Protein 1MKI (pdb70)

CATH classification: 3.40.710.10 (+1 more: 1.10.1500.10)

B-factor: mean 31.28, std 12.99, range [13.21, 118.02]

Solvent-accessible surface area: 22444 Å² total

Foldseek 3Di:
DFDFCVVQVVLQVLLVVLLVVLVVFALCVQSFKKKDKAALRRTHIYTQQPDKDFFLLLLLLLLQLCVPPPVVLCVLEPLAADLDFLLDQVQCPVVPVRRHHRSSLLVVLLSLLRQDDPFLVVSLVSSQVLCVQQVDRDDFPVVQLVVCVVVVPSSLVSLVSCVVSVSGNHDSVRSSSNNSRSRGIDGLVSQQSNQNCLLVQQQRSVVRHRSGHSVSSPSSQVSCRPLHSCSVVCCVQQAFRKHAGLQFKMGWFHACLQAVPPNNNIIGMIMGRSGADPSSYRPSRSSSSVVVVRVRHSD/DFDFCVVQVVLQVLLVVLLVVLVVFAQCLLSFKKKDKAALVRTHIYTQQPDKDFFLLLLLLLLQLCVPPPVVLCVLAPLAADLDFLLDQVQCPVVPPRRHHRSSLLVVLLSLQRQDDQFLVGSLVSSQVLCVQQVDGDDFPVVQLVVCVVPVVSSLVSLVSCVVSVSGNHDSVRSSSNNSRSRGIDGLVSQQSNQNCLLVQQARSVVGGRSGHSVSSVSSQVSCRPLHNCSVVCCVQQAFRKHAGLQFKMGWAHACLFAVDDNNRIIGMIMGNSGADPSSYRDSRSSSSVVVVRVRHSD

Secondary structure (DSSP, 8-state):
------HHHHHHHHHHHHGGGGGG-B---TT--EEEEE-TT---EEESTT--B---HHHHHHHHH----HHHHHTT------SS-TT--HHHHHSTT---S---HHHHHHHHHHSSSSSHHHHHHHHHH--TTTSSPPPP-HHHHHHHHHH-HHHHHHHHHHHHTT--SS-HHHHHHHHHHHH--B-HHHHHHHHHHHHTTTEETTTTEE-S-HHHHHHHHH------TTHHHHHHHT-S-----TTSB--EE-TTTT-SSTTTT-EEEEEE-S-B-TTSSBTTT------TTTT----/------HHHHHHHHHHHHGGGGGGSB---TT--EEEEE-TT---EEESTT--B---HHHHHHHHH----HHHHHTT------SS-TT--HHHHHSTT---S---HHHHHHHHHHSSSSSHHHHHHHHHH--TTTSSPPPP-HHHHHHHHHH-HHHHHHHHHHHHTT--SS-HHHHHHHHHHHH--B-HHHHHHHHHHHHTTTEETTTTEE-S-HHHHHHHHH------TTHHHHHHHT-S-----TTSB--EE-TTTT-SSS-TT-EEEEEE-S-B-TTSSBTTT------TTTT----

Structure (mmCIF, N/CA/C/O backbone):
data_1MKI
#
_entry.id   1MKI
#
_cell.length_a   71.332
_cell.length_b   181.482
_cell.length_c   51.488
_cell.angle_alpha   90.00
_cell.angle_beta   90.00
_cell.angle_gamma   90.00
#
_symmetry.space_group_name_H-M   'P 21 21 2'
#
loop_
_entity.id
_entity.type
_entity.pdbx_description
1 polymer 'Probable Glutaminase ybgJ'
2 non-polymer 1,2-ETHANEDIOL
3 non-polymer 'FORMIC ACID'
4 water water
#
loop_
_atom_site.group_PDB
_atom_site.id
_atom_site.type_symbol
_atom_site.label_atom_id
_atom_site.label_alt_id
_atom_site.label_comp_id
_atom_site.label_asym_id
_atom_site.label_entity_id
_atom_site.label_seq_id
_atom_site.pdbx_PDB_ins_code
_atom_site.Cartn_x
_atom_site.Cartn_y
_atom_site.Cartn_z
_atom_site.occupancy
_atom_site.B_iso_or_equiv
_atom_site.auth_seq_id
_atom_site.auth_comp_id
_atom_site.auth_asym_id
_atom_site.auth_atom_id
_atom_site.pdbx_PDB_model_num
ATOM 1 N N . ALA A 1 3 ? 16.945 45.022 -9.634 1.00 65.48 0 ALA A N 1
ATOM 2 C CA . ALA A 1 3 ? 16.623 43.574 -9.760 1.00 65.84 0 ALA A CA 1
ATOM 3 C C . ALA A 1 3 ? 17.544 42.731 -8.882 1.00 65.67 0 ALA A C 1
ATOM 4 O O . ALA A 1 3 ? 17.096 42.125 -7.909 1.00 67.01 0 ALA A O 1
ATOM 14 N N . LYS A 1 5 ? 19.838 43.731 -6.832 1.00 64.34 2 LYS A N 1
ATOM 15 C CA . LYS A 1 5 ? 20.131 44.343 -5.537 1.00 61.28 2 LYS A CA 1
ATOM 16 C C . LYS A 1 5 ? 18.901 45.072 -4.996 1.00 61.92 2 LYS A C 1
ATOM 17 O O . LYS A 1 5 ? 18.274 45.864 -5.703 1.00 61.47 2 LYS A O 1
ATOM 23 N N . GLU A 1 6 ? 18.559 44.801 -3.740 1.00 62.10 3 GLU A N 1
ATOM 24 C CA . GLU A 1 6 ? 17.395 45.421 -3.117 1.00 63.43 3 GLU A CA 1
ATOM 25 C C . GLU A 1 6 ? 17.374 45.208 -1.605 1.00 63.33 3 GLU A C 1
ATOM 26 O O . GLU A 1 6 ? 18.177 44.445 -1.067 1.00 62.87 3 GLU A O 1
ATOM 32 N N . LEU A 1 7 ? 16.457 45.893 -0.926 1.00 62.81 4 LEU A N 1
ATOM 33 C CA . LEU A 1 7 ? 16.319 45.778 0.525 1.00 63.12 4 LEU A CA 1
ATOM 34 C C . LEU A 1 7 ? 15.211 44.783 0.858 1.00 65.31 4 LEU A C 1
ATOM 35 O O . LEU A 1 7 ? 14.518 44.298 -0.038 1.00 64.69 4 LEU A O 1
ATOM 40 N N . ILE A 1 8 ? 15.046 44.476 2.142 1.00 66.64 5 ILE A N 1
ATOM 41 C CA . ILE A 1 8 ? 14.002 43.549 2.566 1.00 67.71 5 ILE A CA 1
ATOM 42 C C . ILE A 1 8 ? 13.311 44.033 3.839 1.00 69.07 5 ILE A C 1
ATOM 43 O O . ILE A 1 8 ? 12.217 43.573 4.181 1.00 70.22 5 ILE A O 1
ATOM 48 N N . ASN A 1 16 ? 29.420 45.878 -8.018 1.00 48.56 13 ASN A N 1
ATOM 49 C CA . ASN A 1 16 ? 30.363 44.840 -8.411 1.00 46.84 13 ASN A CA 1
ATOM 50 C C . ASN A 1 16 ? 29.863 43.466 -7.978 1.00 40.78 13 ASN A C 1
ATOM 51 O O . ASN A 1 16 ? 29.661 42.581 -8.809 1.00 40.13 13 ASN A O 1
ATOM 56 N N . PRO A 1 17 ? 29.642 43.278 -6.662 1.00 37.22 14 PRO A N 1
ATOM 57 C CA . PRO A 1 17 ? 29.178 41.997 -6.118 1.00 33.49 14 PRO A CA 1
ATOM 58 C C . PRO A 1 17 ? 28.051 41.339 -6.895 1.00 30.62 14 PRO A C 1
ATOM 59 O O . PRO A 1 17 ? 28.123 40.156 -7.223 1.00 27.05 14 PRO A O 1
ATOM 63 N N . ALA A 1 18 ? 27.007 42.107 -7.181 1.00 28.27 15 ALA A N 1
ATOM 64 C CA . ALA A 1 18 ? 25.870 41.585 -7.925 1.00 28.61 15 ALA A CA 1
ATOM 65 C C . ALA A 1 18 ? 26.313 41.064 -9.290 1.00 28.67 15 ALA A C 1
ATOM 66 O O . ALA A 1 18 ? 25.965 39.953 -9.690 1.00 29.68 15 ALA A O 1
ATOM 68 N N . LEU A 1 19 ? 27.087 41.870 -10.003 1.00 28.94 16 LEU A N 1
ATOM 69 C CA . LEU A 1 19 ? 27.561 41.484 -11.330 1.00 29.69 16 LEU A CA 1
ATOM 70 C C . LEU A 1 19 ? 28.493 40.275 -11.254 1.00 27.42 16 LEU A C 1
ATOM 71 O O . LEU A 1 19 ? 28.389 39.354 -12.061 1.00 27.50 16 LEU A O 1
ATOM 76 N N . GLN A 1 20 ? 29.401 40.275 -10.282 1.00 26.44 17 GLN A N 1
ATOM 77 C CA . GLN A 1 20 ? 30.310 39.146 -10.114 1.00 27.25 17 GLN A CA 1
ATOM 78 C C . GLN A 1 20 ? 29.498 37.879 -9.857 1.00 25.65 17 GLN A C 1
ATOM 79 O O . GLN A 1 20 ? 29.744 36.839 -10.469 1.00 25.41 17 GLN A O 1
ATOM 85 N N . LEU A 1 21 ? 28.525 37.968 -8.953 1.00 27.03 18 LEU A N 1
ATOM 86 C CA . LEU A 1 21 ? 27.687 36.813 -8.640 1.00 24.92 18 LEU A CA 1
ATOM 87 C C . LEU A 1 21 ? 26.977 36.331 -9.901 1.00 25.29 18 LEU A C 1
ATOM 88 O O . LEU A 1 21 ? 26.854 35.129 -10.135 1.00 23.07 18 LEU A O 1
ATOM 93 N N . HIS A 1 22 ? 26.506 37.268 -10.714 1.00 25.70 19 HIS A N 1
ATOM 94 C CA . HIS A 1 22 ? 25.840 36.881 -11.944 1.00 26.28 19 HIS A CA 1
ATOM 95 C C . HIS A 1 22 ? 26.795 36.024 -12.760 1.00 24.48 19 HIS A C 1
ATOM 96 O O . HIS A 1 22 ? 26.460 34.906 -13.144 1.00 25.88 19 HIS A O 1
ATOM 103 N N . ASP A 1 23 ? 27.989 36.559 -13.014 1.00 22.94 20 ASP A N 1
ATOM 104 C CA . ASP A 1 23 ? 28.993 35.858 -13.805 1.00 23.88 20 ASP A CA 1
ATOM 105 C C . ASP A 1 23 ? 29.440 34.525 -13.209 1.00 25.20 20 ASP A C 1
ATOM 106 O O . ASP A 1 23 ? 29.677 33.561 -13.943 1.00 20.73 20 ASP A O 1
ATOM 111 N N . TRP A 1 24 ? 29.566 34.466 -11.884 1.00 20.65 21 TRP A N 1
ATOM 112 C CA . TRP A 1 24 ? 30.006 33.230 -11.247 1.00 22.19 21 TRP A CA 1
ATOM 113 C C . TRP A 1 24 ? 28.956 32.127 -11.329 1.00 21.61 21 TRP A C 1
ATOM 114 O O . TRP A 1 24 ? 29.284 30.967 -11.558 1.00 21.93 21 TRP A O 1
ATOM 125 N N . VAL A 1 25 ? 27.691 32.482 -11.143 1.00 25.01 22 VAL A N 1
ATOM 126 C CA . VAL A 1 25 ? 26.626 31.496 -11.239 1.00 26.30 22 VAL A CA 1
ATOM 127 C C . VAL A 1 25 ? 26.658 30.906 -12.653 1.00 28.18 22 VAL A C 1
ATOM 128 O O . VAL A 1 25 ? 26.609 29.688 -12.842 1.00 26.00 22 VAL A O 1
ATOM 132 N N . GLU A 1 26 ? 26.756 31.776 -13.651 1.00 29.81 23 GLU A N 1
ATOM 133 C CA . GLU A 1 26 ? 26.805 31.307 -15.029 1.00 34.48 23 GLU A CA 1
ATOM 134 C C . GLU A 1 26 ? 28.014 30.401 -15.270 1.00 32.73 23 GLU A C 1
ATOM 135 O O . GLU A 1 26 ? 27.911 29.391 -15.969 1.00 32.00 23 GLU A O 1
ATOM 141 N N . TYR A 1 27 ? 29.155 30.742 -14.678 1.00 30.39 24 TYR A N 1
ATOM 142 C CA . TYR A 1 27 ? 30.356 29.937 -14.863 1.00 28.44 24 TYR A CA 1
ATOM 143 C C . TYR A 1 27 ? 30.280 28.562 -14.197 1.00 29.81 24 TYR A C 1
ATOM 144 O O . TYR A 1 27 ? 30.662 27.552 -14.790 1.00 29.21 24 TYR A O 1
ATOM 153 N N . TYR A 1 28 ? 29.784 28.515 -12.966 1.00 29.21 25 TYR A N 1
ATOM 154 C CA . TYR A 1 28 ? 29.726 27.246 -12.247 1.00 28.16 25 TYR A CA 1
ATOM 155 C C . TYR A 1 28 ? 28.565 26.311 -12.546 1.00 28.84 25 TYR A C 1
ATOM 156 O O . TYR A 1 28 ? 28.699 25.096 -12.401 1.00 30.24 25 TYR A O 1
ATOM 165 N N . ARG A 1 29 ? 27.438 26.866 -12.973 1.00 31.66 26 ARG A N 1
ATOM 166 C CA . ARG A 1 29 ? 26.251 26.068 -13.279 1.00 33.76 26 ARG A CA 1
ATOM 167 C C . ARG A 1 29 ? 26.549 24.744 -14.007 1.00 34.76 26 ARG A C 1
ATOM 168 O O . ARG A 1 29 ? 26.101 23.677 -13.578 1.00 33.99 26 ARG A O 1
ATOM 176 N N . PRO A 1 30 ? 27.315 24.795 -15.111 1.00 35.64 27 PRO A N 1
ATOM 177 C CA . PRO A 1 30 ? 27.658 23.595 -15.887 1.00 36.08 27 PRO A CA 1
ATOM 178 C C . PRO A 1 30 ? 28.267 22.431 -15.104 1.00 35.62 27 PRO A C 1
ATOM 179 O O . PRO A 1 30 ? 28.043 21.270 -15.445 1.00 36.56 27 PRO A O 1
ATOM 183 N N . PHE A 1 31 ? 29.040 22.732 -14.063 1.00 35.00 28 PHE A N 1
ATOM 184 C CA . PHE A 1 31 ? 29.675 21.675 -13.282 1.00 33.22 28 PHE A CA 1
ATOM 185 C C . PHE A 1 31 ? 28.702 20.700 -12.633 1.00 31.96 28 PHE A C 1
ATOM 186 O O . PHE A 1 31 ? 29.119 19.665 -12.110 1.00 32.31 28 PHE A O 1
ATOM 194 N N . ALA A 1 32 ? 27.413 21.022 -12.671 1.00 31.34 29 ALA A N 1
ATOM 195 C CA . ALA A 1 32 ? 26.394 20.157 -12.084 1.00 33.22 29 ALA A CA 1
ATOM 196 C C . ALA A 1 32 ? 26.447 18.741 -12.667 1.00 35.91 29 ALA A C 1
ATOM 197 O O . ALA A 1 32 ? 26.078 17.772 -11.996 1.00 33.07 29 ALA A O 1
ATOM 199 N N . ALA A 1 33 ? 26.906 18.618 -13.911 1.00 37.06 30 ALA A N 1
ATOM 200 C CA . ALA A 1 33 ? 27.002 17.309 -14.554 1.00 40.43 30 ALA A CA 1
ATOM 201 C C . ALA A 1 33 ? 27.871 16.343 -13.751 1.00 43.35 30 ALA A C 1
ATOM 202 O O . ALA A 1 33 ? 27.756 15.126 -13.894 1.00 44.59 30 ALA A O 1
ATOM 204 N N . ASN A 1 34 ? 28.741 16.888 -12.906 1.00 46.08 31 ASN A N 1
ATOM 205 C CA . ASN A 1 34 ? 29.637 16.068 -12.097 1.00 50.30 31 ASN A CA 1
ATOM 206 C C . ASN A 1 34 ? 28.993 15.576 -10.803 1.00 51.12 31 ASN A C 1
ATOM 207 O O . ASN A 1 34 ? 29.572 14.755 -10.088 1.00 48.97 31 ASN A O 1
ATOM 212 N N . GLY A 1 35 ? 27.796 16.074 -10.507 1.00 50.95 32 GLY A N 1
ATOM 213 C CA . GLY A 1 35 ? 27.114 15.668 -9.292 1.00 52.58 32 GLY A CA 1
ATOM 214 C C . GLY A 1 35 ? 25.773 15.010 -9.540 1.00 53.53 32 GLY A C 1
ATOM 215 O O . GLY A 1 35 ? 25.384 14.783 -10.690 1.00 53.70 32 GLY A O 1
ATOM 216 N N . GLN A 1 36 ? 25.062 14.708 -8.456 1.00 54.34 33 GLN A N 1
ATOM 217 C CA . GLN A 1 36 ? 23.751 14.067 -8.536 1.00 58.01 33 GLN A CA 1
ATOM 218 C C . GLN A 1 36 ? 22.794 14.668 -7.512 1.00 58.49 33 GLN A C 1
ATOM 219 O O . GLN A 1 36 ? 23.219 15.314 -6.562 1.00 58.37 33 GLN A O 1
ATOM 225 N N . SER A 1 37 ? 21.499 14.433 -7.704 1.00 59.50 34 SER A N 1
ATOM 226 C CA . SER A 1 37 ? 20.487 14.933 -6.781 1.00 61.22 34 SER A CA 1
ATOM 227 C C . SER A 1 37 ? 20.128 13.847 -5.765 1.00 63.01 34 SER A C 1
ATOM 228 O O . SER A 1 37 ? 19.505 14.125 -4.737 1.00 61.65 34 SER A O 1
ATOM 231 N N . ALA A 1 38 ? 20.533 12.614 -6.061 1.00 64.07 35 ALA A N 1
ATOM 232 C CA . ALA A 1 38 ? 20.267 11.469 -5.190 1.00 65.65 35 ALA A CA 1
ATOM 233 C C . ALA A 1 38 ? 18.777 11.315 -4.900 1.00 65.39 35 ALA A C 1
ATOM 234 O O . ALA A 1 38 ? 18.149 10.345 -5.327 1.00 65.43 35 ALA A O 1
ATOM 236 N N . ASN A 1 48 ? 15.719 19.117 -11.436 1.00 58.40 45 ASN A N 1
ATOM 237 C CA . ASN A 1 48 ? 16.653 19.761 -12.355 1.00 58.70 45 ASN A CA 1
ATOM 238 C C . ASN A 1 48 ? 17.983 20.048 -11.660 1.00 56.34 45 ASN A C 1
ATOM 239 O O . ASN A 1 48 ? 18.091 20.980 -10.862 1.00 55.56 45 ASN A O 1
ATOM 244 N N . ASP A 1 49 ? 18.991 19.241 -11.988 1.00 54.36 46 ASP A N 1
ATOM 245 C CA . ASP A 1 49 ? 20.326 19.351 -11.400 1.00 53.19 46 ASP A CA 1
ATOM 246 C C . ASP A 1 49 ? 21.112 20.612 -11.746 1.00 48.66 46 ASP A C 1
ATOM 247 O O . ASP A 1 49 ? 22.005 21.002 -11.001 1.00 49.68 46 ASP A O 1
ATOM 252 N N . SER A 1 50 ? 20.791 21.246 -12.867 1.00 43.48 47 SER A N 1
ATOM 253 C CA . SER A 1 50 ? 21.521 22.432 -13.300 1.00 39.78 47 SER A CA 1
ATOM 254 C C . SER A 1 50 ? 21.190 23.743 -12.590 1.00 36.31 47 SER A C 1
ATOM 255 O O . SER A 1 50 ? 21.871 24.744 -12.795 1.00 37.57 47 SER A O 1
ATOM 258 N N . GLN A 1 51 ? 20.156 23.760 -11.762 1.00 33.01 48 GLN A N 1
ATOM 259 C CA . GLN A 1 51 ? 19.809 24.996 -11.069 1.00 31.23 48 GLN A CA 1
ATOM 260 C C . GLN A 1 51 ? 20.952 25.448 -10.159 1.00 29.55 48 GLN A C 1
ATOM 261 O O . GLN A 1 51 ? 21.653 24.623 -9.579 1.00 27.18 48 GLN A O 1
ATOM 267 N N . LEU A 1 52 ? 21.144 26.760 -10.065 1.00 27.78 49 LEU A N 1
ATOM 268 C CA . LEU A 1 52 ? 22.177 27.343 -9.216 1.00 28.64 49 LEU A CA 1
ATOM 269 C C . LEU A 1 52 ? 21.689 28.739 -8.842 1.00 28.08 49 LEU A C 1
ATOM 270 O O . LEU A 1 52 ? 21.445 29.576 -9.715 1.00 26.82 49 LEU A O 1
ATOM 275 N N . GLY A 1 53 ? 21.534 28.986 -7.548 1.00 24.92 50 GLY A N 1
ATOM 276 C CA . GLY A 1 53 ? 21.067 30.287 -7.118 1.00 24.52 50 GLY A CA 1
ATOM 277 C C . GLY A 1 53 ? 21.775 30.742 -5.862 1.00 24.86 50 GLY A C 1
ATOM 278 O O . GLY A 1 53 ? 22.299 29.918 -5.096 1.00 22.75 50 GLY A O 1
ATOM 279 N N . ILE A 1 54 ? 21.794 32.051 -5.644 1.00 23.36 51 ILE A N 1
ATOM 280 C CA . ILE A 1 54 ? 22.451 32.591 -4.462 1.00 24.30 51 ILE A CA 1
ATOM 281 C C . ILE A 1 54 ? 21.863 33.914 -4.023 1.00 25.00 51 ILE A C 1
ATOM 282 O O . ILE A 1 54 ? 21.393 34.704 -4.842 1.00 23.81 51 ILE A O 1
ATOM 287 N N . CYS A 1 55 ? 21.897 34.142 -2.715 1.00 24.06 52 CYS A N 1
ATOM 288 C CA . CYS A 1 55 ? 21.415 35.385 -2.136 1.00 25.39 52 CYS A CA 1
ATOM 289 C C . CYS A 1 55 ? 22.362 35.753 -1.004 1.00 26.21 52 CYS A C 1
ATOM 290 O O . CYS A 1 55 ? 22.716 34.902 -0.183 1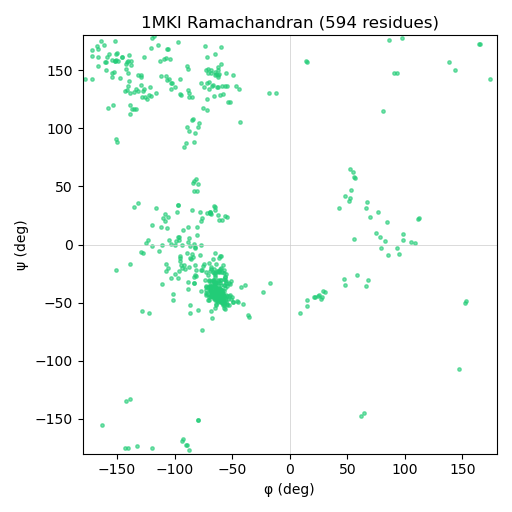.00 25.05 52 CYS A O 1
ATOM 293 N N . VAL A 1 56 ? 22.785 37.012 -0.977 1.00 25.88 53 VAL A N 1
ATOM 294 C CA . VAL A 1 56 ? 23.675 37.507 0.063 1.00 27.62 53 VAL A CA 1
ATOM 295 C C . VAL A 1 56 ? 22.964 38.685 0.728 1.00 29.05 53 VAL A C 1
ATOM 296 O O . VAL A 1 56 ? 22.507 39.605 0.050 1.00 29.37 53 VAL A O 1
ATOM 300 N N . LEU A 1 57 ? 22.874 38.652 2.055 1.00 29.39 54 LEU A N 1
ATOM 301 C CA . LEU A 1 57 ? 22.189 39.703 2.802 1.00 28.59 54 LEU A CA 1
ATOM 302 C C . LEU A 1 57 ? 23.079 40.397 3.828 1.00 27.93 54 LEU A C 1
ATOM 303 O O . LEU A 1 57 ? 23.823 39.745 4.558 1.00 28.68 54 LEU A O 1
ATOM 308 N N . GLU A 1 58 ? 22.991 41.724 3.874 1.00 27.83 55 GLU A N 1
ATOM 309 C CA . GLU A 1 58 ? 23.777 42.534 4.803 1.00 30.13 55 GLU A CA 1
ATOM 310 C C . GLU A 1 58 ? 22.903 43.100 5.923 1.00 29.53 55 GLU A C 1
ATOM 311 O O . GLU A 1 58 ? 21.686 43.182 5.787 1.00 28.63 55 GLU A O 1
ATOM 317 N N . PRO A 1 59 ? 23.523 43.518 7.038 1.00 30.97 56 PRO A N 1
ATOM 318 C CA . PRO A 1 59 ? 22.822 44.077 8.199 1.00 33.40 56 PRO A CA 1
ATOM 319 C C . PRO A 1 59 ? 21.843 45.213 7.904 1.00 35.89 56 PRO A C 1
ATOM 320 O O . PRO A 1 59 ? 20.839 45.360 8.604 1.00 37.18 56 PRO A O 1
ATOM 324 N N . ASP A 1 60 ? 22.127 46.011 6.877 1.00 37.86 57 ASP A N 1
ATOM 325 C CA . ASP A 1 60 ? 21.261 47.136 6.528 1.00 40.56 57 ASP A CA 1
ATOM 326 C C . ASP A 1 60 ? 20.139 46.761 5.562 1.00 42.44 57 ASP A C 1
ATOM 327 O O . ASP A 1 60 ? 19.516 47.634 4.953 1.00 42.43 57 ASP A O 1
ATOM 332 N N . GLY A 1 61 ? 19.891 45.464 5.412 1.00 41.74 58 GLY A N 1
ATOM 333 C CA . GLY A 1 61 ? 18.832 45.025 4.524 1.00 42.12 58 GLY A CA 1
ATOM 334 C C . GLY A 1 61 ? 19.249 44.903 3.072 1.00 43.30 58 GLY A C 1
ATOM 335 O O . GLY A 1 61 ? 18.492 44.387 2.246 1.00 42.25 58 GLY A O 1
ATOM 336 N N . THR A 1 62 ? 20.446 45.386 2.752 1.00 44.78 59 THR A N 1
ATOM 337 C CA . THR A 1 62 ? 20.951 45.304 1.385 1.00 45.24 59 THR A CA 1
ATOM 338 C C . THR A 1 62 ? 21.024 43.831 0.993 1.00 44.54 59 THR A C 1
ATOM 339 O O . THR A 1 62 ? 21.594 43.012 1.719 1.00 44.18 59 THR A O 1
ATOM 351 N N . ILE A 1 64 ? 21.663 41.065 -2.444 1.00 35.12 61 ILE A N 1
ATOM 352 C CA . ILE A 1 64 ? 22.076 40.829 -3.822 1.00 33.37 61 ILE A CA 1
ATOM 353 C C . ILE A 1 64 ? 21.853 39.352 -4.117 1.00 32.22 61 ILE A C 1
ATOM 354 O O . ILE A 1 64 ? 22.058 38.497 -3.251 1.00 29.35 61 ILE A O 1
ATOM 359 N N . HIS A 1 65 ? 21.420 39.048 -5.334 1.00 30.43 62 HIS A N 1
ATOM 360 C CA . HIS A 1 65 ? 21.158 37.668 -5.702 1.00 30.03 62 HIS A CA 1
ATOM 361 C C . HIS A 1 65 ? 21.376 37.410 -7.181 1.00 28.79 62 HIS A C 1
ATOM 362 O O . HIS A 1 65 ? 21.448 38.339 -7.981 1.00 28.42 62 HIS A O 1
ATOM 369 N N . ALA A 1 66 ? 21.467 36.130 -7.529 1.00 26.78 63 ALA A N 1
ATOM 370 C CA . ALA A 1 66 ? 21.696 35.708 -8.899 1.00 25.62 63 ALA A CA 1
ATOM 371 C C . ALA A 1 66 ? 21.144 34.299 -9.089 1.00 27.33 63 ALA A C 1
ATOM 372 O O . ALA A 1 66 ? 20.952 33.552 -8.121 1.00 24.82 63 ALA A O 1
ATOM 374 N N . GLY A 1 67 ? 20.883 33.942 -10.340 1.00 25.17 64 GLY A N 1
ATOM 375 C CA . GLY A 1 67 ? 20.379 32.616 -10.633 1.00 26.48 64 GLY A CA 1
ATOM 376 C C . GLY A 1 67 ? 19.038 32.262 -10.026 1.00 27.56 64 GLY A C 1
ATOM 377 O O . GLY A 1 67 ? 18.169 33.110 -9.845 1.00 30.62 64 GLY A O 1
ATOM 378 N N . ASP A 1 68 ? 18.881 30.985 -9.702 1.00 28.44 65 ASP A N 1
ATOM 379 C CA . ASP A 1 68 ? 17.647 30.460 -9.139 1.00 28.53 65 ASP A CA 1
ATOM 380 C C . ASP A 1 68 ? 17.560 30.715 -7.642 1.00 29.10 65 ASP A C 1
ATOM 381 O O . ASP A 1 68 ? 17.386 29.790 -6.845 1.00 29.82 65 ASP A O 1
ATOM 386 N N . TRP A 1 69 ? 17.663 31.990 -7.280 1.00 28.37 66 TRP A N 1
ATOM 387 C CA . TRP A 1 69 ? 17.640 32.431 -5.892 1.00 29.40 66 TRP A CA 1
ATOM 388 C C . TRP A 1 69 ? 16.249 32.455 -5.271 1.00 31.00 66 TRP A C 1
ATOM 389 O O . TRP A 1 69 ? 16.107 32.418 -4.048 1.00 30.17 66 TRP A O 1
ATOM 400 N N . ASN A 1 70 ? 15.223 32.520 -6.112 1.00 31.11 67 ASN A N 1
ATOM 401 C CA . ASN A 1 70 ? 13.860 32.587 -5.613 1.00 34.26 67 ASN A CA 1
ATOM 402 C C . ASN A 1 70 ? 13.074 31.292 -5.783 1.00 32.97 67 ASN A C 1
ATOM 403 O O . ASN A 1 70 ? 11.850 31.279 -5.651 1.00 34.51 67 ASN A O 1
ATOM 408 N N . VAL A 1 71 ? 13.775 30.206 -6.082 1.00 30.85 68 VAL A N 1
ATOM 409 C CA . VAL A 1 71 ? 13.124 28.914 -6.238 1.00 30.57 68 VAL A CA 1
ATOM 410 C C . VAL A 1 71 ? 13.041 28.234 -4.869 1.00 30.91 68 VAL A C 1
ATOM 411 O O . VAL A 1 71 ? 14.033 28.137 -4.143 1.00 29.76 68 VAL A O 1
ATOM 415 N N . SER A 1 72 ? 11.854 27.758 -4.521 1.00 30.13 69 SER A N 1
ATOM 416 C CA . SER A 1 72 ? 11.653 27.105 -3.239 1.00 31.03 69 SER A CA 1
ATOM 417 C C . SER A 1 72 ? 12.205 25.676 -3.223 1.00 29.56 69 SER A C 1
ATOM 418 O O . SER A 1 72 ? 12.075 24.933 -4.200 1.00 28.54 69 SER A O 1
ATOM 421 N N . PHE A 1 73 ? 12.847 25.310 -2.118 1.00 26.19 70 PHE A N 1
ATOM 422 C CA . PHE A 1 73 ? 13.399 23.965 -1.950 1.00 25.86 70 PHE A CA 1
ATOM 423 C C . PHE A 1 73 ? 13.275 23.570 -0.482 1.00 24.82 70 PHE A C 1
ATOM 424 O O . PHE A 1 73 ? 13.085 24.432 0.377 1.00 25.86 70 PHE A O 1
ATOM 432 N N . THR A 1 74 ? 13.368 22.275 -0.187 1.00 23.56 71 THR A N 1
ATOM 433 C CA . THR A 1 74 ? 13.271 21.834 1.200 1.00 21.38 71 THR A CA 1
ATOM 434 C C . THR A 1 74 ? 14.614 22.054 1.893 1.00 21.56 71 THR A C 1
ATOM 435 O O . THR A 1 74 ? 15.670 21.814 1.315 1.00 18.49 71 THR A O 1
ATOM 447 N N . GLN A 1 76 ? 15.984 20.433 4.343 1.00 21.50 73 GLN A N 1
ATOM 448 C CA . GLN A 1 76 ? 16.651 19.189 4.678 1.00 20.12 73 GLN A CA 1
ATOM 449 C C . GLN A 1 76 ? 17.568 19.449 5.879 1.00 19.81 73 GLN A C 1
ATOM 450 O O . GLN A 1 76 ? 17.130 20.072 6.847 1.00 21.00 73 GLN A O 1
ATOM 466 N N . ILE A 1 78 ? 19.739 21.602 6.662 1.00 19.78 75 ILE A N 1
ATOM 467 C CA . ILE A 1 78 ? 19.925 22.962 7.143 1.00 19.39 75 ILE A CA 1
ATOM 468 C C . ILE A 1 78 ? 18.995 23.162 8.343 1.00 20.16 75 ILE A C 1
ATOM 469 O O . ILE A 1 78 ? 19.303 23.922 9.263 1.00 20.01 75 ILE A O 1
ATOM 474 N N . SER A 1 79 ? 17.868 22.453 8.340 1.00 19.74 76 SER A N 1
ATOM 475 C CA . SER A 1 79 ? 16.904 22.553 9.429 1.00 20.54 76 SER A CA 1
ATOM 476 C C . SER A 1 79 ? 17.528 22.120 10.757 1.00 19.75 76 SER A C 1
ATOM 477 O O . SER A 1 79 ? 17.057 22.509 11.826 1.00 21.37 76 SER A O 1
ATOM 480 N N . LYS A 1 80 ? 18.589 21.322 10.686 1.00 20.00 77 LYS A N 1
ATOM 481 C CA . LYS A 1 80 ? 19.262 20.835 11.891 1.00 19.55 77 LYS A CA 1
ATOM 482 C C . LYS A 1 80 ? 19.853 21.955 12.732 1.00 18.98 77 LYS A C 1
ATOM 483 O O . LYS A 1 80 ? 19.953 21.834 13.955 1.00 20.08 77 LYS A O 1
ATOM 489 N N . VAL A 1 81 ? 20.256 23.037 12.077 1.00 18.93 78 VAL A N 1
ATOM 490 C CA . VAL A 1 81 ? 20.821 24.177 12.781 1.00 19.08 78 VAL A CA 1
ATOM 491 C C . VAL A 1 81 ? 19.712 24.848 13.593 1.00 20.01 78 VAL A C 1
ATOM 492 O O . VAL A 1 81 ? 19.920 25.256 14.736 1.00 19.85 78 VAL A O 1
ATOM 496 N N . ILE A 1 82 ? 18.528 24.941 13.001 1.00 20.85 79 ILE A N 1
ATOM 497 C CA . ILE A 1 82 ? 17.397 25.560 13.672 1.00 21.93 79 ILE A CA 1
ATOM 498 C C . ILE A 1 82 ? 16.890 24.705 14.829 1.00 21.27 79 ILE A C 1
ATOM 499 O O . ILE A 1 82 ? 16.628 25.221 15.917 1.00 21.28 79 ILE A O 1
ATOM 504 N N . SER A 1 83 ? 16.753 23.401 14.607 1.00 20.46 80 SER A N 1
ATOM 505 C CA . SER A 1 83 ? 16.272 22.523 15.670 1.00 20.85 80 SER A CA 1
ATOM 506 C C . SER A 1 83 ? 17.273 22.498 16.826 1.00 21.18 80 SER A C 1
ATOM 507 O O . SER A 1 83 ? 16.877 22.491 17.992 1.00 21.36 80 SER A O 1
ATOM 510 N N . PHE A 1 84 ? 18.568 22.486 16.508 1.00 21.14 81 PHE A N 1
ATOM 511 C CA . PHE A 1 84 ? 19.597 22.488 17.544 1.00 18.81 81 PHE A CA 1
ATOM 512 C C . PHE A 1 84 ? 19.476 23.763 18.387 1.00 20.69 81 PHE A C 1
ATOM 513 O O . PHE A 1 84 ? 19.596 23.727 19.622 1.00 21.61 81 PHE A O 1
ATOM 521 N N . ILE A 1 85 ? 19.253 24.887 17.712 1.00 19.07 82 ILE A N 1
ATOM 522 C CA . ILE A 1 85 ? 19.095 26.171 18.385 1.00 22.30 82 ILE A CA 1
ATOM 523 C C . ILE A 1 85 ? 17.824 26.154 19.247 1.00 21.93 82 ILE A C 1
ATOM 524 O O . ILE A 1 85 ? 17.842 26.576 20.403 1.00 22.51 82 ILE A O 1
ATOM 529 N N . ALA A 1 86 ? 16.729 25.649 18.688 1.00 22.88 83 ALA A N 1
ATOM 530 C CA . ALA A 1 86 ? 15.466 25.573 19.422 1.00 22.04 83 ALA A CA 1
ATOM 531 C C . ALA A 1 86 ? 15.628 24.711 20.677 1.00 23.23 83 ALA A C 1
ATOM 532 O O . ALA A 1 86 ? 15.192 25.097 21.762 1.00 20.90 83 ALA A O 1
ATOM 534 N N . ALA A 1 87 ? 16.267 23.552 20.527 1.00 20.66 84 ALA A N 1
ATOM 535 C CA . ALA A 1 87 ? 16.480 22.658 21.660 1.00 21.79 84 ALA A CA 1
ATOM 536 C C . ALA A 1 87 ? 17.285 23.353 22.749 1.00 22.79 84 ALA A C 1
ATOM 537 O O . ALA A 1 87 ? 16.954 23.255 23.931 1.00 23.73 84 ALA A O 1
ATOM 539 N N . CYS A 1 88 ? 18.344 24.051 22.346 1.00 23.11 85 CYS A N 1
ATOM 540 C CA . CYS A 1 88 ? 19.193 24.768 23.290 1.00 25.05 85 CYS A CA 1
ATOM 541 C C . CYS A 1 88 ? 18.426 25.862 24.019 1.00 26.68 85 CYS A C 1
ATOM 542 O O . CYS A 1 88 ? 18.591 26.044 25.229 1.00 24.94 85 CYS A O 1
ATOM 553 N N . SER A 1 90 ? 15.184 25.985 24.570 1.00 32.34 87 SER A N 1
ATOM 554 C CA . SER A 1 90 ? 14.177 25.386 25.426 1.00 33.08 87 SER A CA 1
ATOM 555 C C . SER A 1 90 ? 14.730 24.642 26.634 1.00 33.32 87 SER A C 1
ATOM 556 O O . SER A 1 90 ? 14.266 24.833 27.757 1.00 32.17 87 SER A O 1
ATOM 559 N N . ARG A 1 91 ? 15.728 23.803 26.391 1.00 31.49 88 ARG A N 1
ATOM 560 C CA . ARG A 1 91 ? 16.332 22.973 27.421 1.00 30.72 88 ARG A CA 1
ATOM 561 C C . ARG A 1 91 ? 17.586 23.538 28.059 1.00 31.82 88 ARG A C 1
ATOM 562 O O . ARG A 1 91 ? 17.950 23.152 29.174 1.00 32.23 88 ARG A O 1
ATOM 570 N N . GLY A 1 92 ? 18.253 24.437 27.348 1.00 30.37 89 GLY A N 1
ATOM 571 C CA . GLY A 1 92 ? 19.492 24.992 27.849 1.00 30.18 89 GLY A CA 1
ATOM 572 C C . GLY A 1 92 ? 20.624 24.147 27.288 1.00 29.72 89 GLY A C 1
ATOM 573 O O . GLY A 1 92 ? 20.468 22.944 27.083 1.00 29.92 89 GLY A O 1
ATOM 574 N N . ILE A 1 93 ? 21.765 24.773 27.040 1.00 29.52 90 ILE A N 1
ATOM 575 C CA . ILE A 1 93 ? 22.922 24.082 26.483 1.00 28.07 90 ILE A CA 1
ATOM 576 C C . ILE A 1 93 ? 23.398 22.858 27.268 1.00 28.33 90 ILE A C 1
ATOM 577 O O . ILE A 1 93 ? 23.712 21.823 26.683 1.00 25.91 90 ILE A O 1
ATOM 582 N N . PRO A 1 94 ? 23.454 22.950 28.610 1.00 28.88 91 PRO A N 1
ATOM 583 C CA . PRO A 1 94 ? 23.909 21.795 29.394 1.00 27.23 91 PRO A CA 1
ATOM 584 C C . PRO A 1 94 ? 23.078 20.532 29.177 1.00 25.78 91 PRO A C 1
ATOM 585 O O . PRO A 1 94 ? 23.612 19.431 29.049 1.00 27.03 91 PRO A O 1
ATOM 589 N N . TYR A 1 95 ? 21.763 20.695 29.144 1.00 28.14 92 TYR A N 1
ATOM 590 C CA . TYR A 1 95 ? 20.866 19.566 28.949 1.00 27.47 92 TYR A CA 1
ATOM 591 C C . TYR A 1 95 ? 21.112 18.935 27.574 1.00 26.41 92 TYR A C 1
ATOM 592 O O . TYR A 1 95 ? 21.196 17.710 27.439 1.00 23.49 92 TYR A O 1
ATOM 601 N N . VAL A 1 96 ? 21.229 19.775 26.552 1.00 25.24 93 VAL A N 1
ATOM 602 C CA . VAL A 1 96 ? 21.474 19.269 25.209 1.00 22.53 93 VAL A CA 1
ATOM 603 C C . VAL A 1 96 ? 22.803 18.522 25.156 1.00 23.62 93 VAL A C 1
ATOM 604 O O . VAL A 1 96 ? 22.871 17.407 24.643 1.00 23.27 93 VAL A O 1
ATOM 608 N N . LEU A 1 97 ? 23.851 19.117 25.721 1.00 26.59 94 LEU A N 1
ATOM 609 C CA . LEU A 1 97 ? 25.174 18.491 25.718 1.00 28.33 94 LEU A CA 1
ATOM 610 C C . LEU A 1 97 ? 25.226 17.109 26.360 1.00 29.15 94 LEU A C 1
ATOM 611 O O . LEU A 1 97 ? 26.106 16.311 26.039 1.00 27.84 94 LEU A O 1
ATOM 616 N N . ASP A 1 98 ? 24.293 16.821 27.264 1.00 30.85 95 ASP A N 1
ATOM 617 C CA . ASP A 1 98 ? 24.257 15.510 27.909 1.00 32.50 95 ASP A CA 1
ATOM 618 C C . ASP A 1 98 ? 23.722 14.438 26.973 1.00 30.88 95 ASP A C 1
ATOM 619 O O . ASP A 1 98 ? 23.895 13.249 27.231 1.00 31.04 95 ASP A O 1
ATOM 624 N N . ARG A 1 99 ? 23.070 14.861 25.890 1.00 29.55 96 ARG A N 1
ATOM 625 C CA . ARG A 1 99 ? 22.494 13.926 24.927 1.00 28.28 96 ARG A CA 1
ATOM 626 C C . ARG A 1 99 ? 23.252 13.850 23.612 1.00 26.14 96 ARG A C 1
ATOM 627 O O . ARG A 1 99 ? 23.140 12.863 22.891 1.00 24.70 96 ARG A O 1
ATOM 635 N N . VAL A 1 100 ? 23.998 14.901 23.288 1.00 23.80 97 VAL A N 1
ATOM 636 C CA . VAL A 1 100 ? 24.775 14.924 22.050 1.00 23.03 97 VAL A CA 1
ATOM 637 C C . VAL A 1 100 ? 26.055 15.726 22.285 1.00 22.77 97 VAL A C 1
ATOM 638 O O . VAL A 1 100 ? 26.054 16.708 23.029 1.00 21.83 97 VAL A O 1
ATOM 642 N N . ASP A 1 101 ? 27.154 15.293 21.674 1.00 21.64 98 ASP A N 1
ATOM 643 C CA . ASP A 1 101 ? 28.423 15.991 21.837 1.00 22.37 98 ASP A CA 1
ATOM 644 C C . ASP A 1 101 ? 28.553 16.996 20.684 1.00 22.24 98 ASP A C 1
ATOM 645 O O . ASP A 1 101 ? 27.582 17.244 19.967 1.00 20.82 98 ASP A O 1
ATOM 650 N N . VAL A 1 102 ? 29.732 17.584 20.515 1.00 19.71 99 VAL A N 1
ATOM 651 C CA . VAL A 1 102 ? 29.936 18.573 19.454 1.00 19.31 99 VAL A CA 1
ATOM 652 C C . VAL A 1 102 ? 31.208 18.262 18.676 1.00 18.44 99 VAL A C 1
ATOM 653 O O . VAL A 1 102 ? 31.914 19.169 18.247 1.00 18.84 99 VAL A O 1
ATOM 657 N N . GLU A 1 103 ? 31.486 16.973 18.492 1.00 17.70 100 GLU A N 1
ATOM 658 C CA . GLU A 1 103 ? 32.700 16.526 17.811 1.00 17.57 100 GLU A CA 1
ATOM 659 C C . GLU A 1 103 ? 32.498 15.975 16.398 1.00 14.88 100 GLU A C 1
ATOM 660 O O . GLU A 1 103 ? 31.516 15.291 16.127 1.00 13.97 100 GLU A O 1
ATOM 666 N N . PRO A 1 104 ? 33.434 16.274 15.482 1.00 19.14 101 PRO A N 1
ATOM 667 C CA . PRO A 1 104 ? 33.339 15.773 14.105 1.00 19.64 101 PRO A CA 1
ATOM 668 C C . PRO A 1 104 ? 33.555 14.258 14.188 1.00 21.74 101 PRO A C 1
ATOM 669 O O . PRO A 1 104 ? 34.316 13.793 15.043 1.00 20.68 101 PRO A O 1
ATOM 673 N N . THR A 1 105 ? 32.907 13.497 13.308 1.00 21.38 102 THR A N 1
ATOM 674 C CA . THR A 1 105 ? 33.033 12.038 13.320 1.00 21.05 102 THR A CA 1
ATOM 675 C C . THR A 1 105 ? 34.047 11.489 12.322 1.00 21.51 102 THR A C 1
ATOM 676 O O . THR A 1 105 ? 34.621 10.424 12.538 1.00 19.30 102 THR A O 1
ATOM 680 N N . GLY A 1 106 ? 34.242 12.212 11.221 1.00 21.99 103 GLY A N 1
ATOM 681 C CA . GLY A 1 106 ? 35.144 11.754 10.184 1.00 20.86 103 GLY A CA 1
ATOM 682 C C . GLY A 1 106 ? 34.384 10.773 9.309 1.00 21.42 103 GLY A C 1
ATOM 683 O O . GLY A 1 106 ? 34.936 10.192 8.370 1.00 20.51 103 GLY A O 1
ATOM 684 N N . ASP A 1 107 ? 33.100 10.600 9.620 1.00 19.91 104 ASP A N 1
ATOM 685 C CA . ASP A 1 107 ? 32.232 9.672 8.897 1.00 21.75 104 ASP A CA 1
ATOM 686 C C . ASP A 1 107 ? 31.110 10.390 8.145 1.00 20.66 104 ASP A C 1
ATOM 687 O O . ASP A 1 107 ? 30.906 11.589 8.316 1.00 18.75 104 ASP A O 1
ATOM 692 N N . ALA A 1 108 ? 30.386 9.637 7.323 1.00 21.09 105 ALA A N 1
ATOM 693 C CA . ALA A 1 108 ? 29.268 10.164 6.541 1.00 21.66 105 ALA A CA 1
ATOM 694 C C . ALA A 1 108 ? 28.154 10.691 7.454 1.00 22.32 105 ALA A C 1
ATOM 695 O O . ALA A 1 108 ? 27.987 10.221 8.583 1.00 22.55 105 ALA A O 1
ATOM 697 N N . PHE A 1 109 ? 27.389 11.657 6.957 1.00 21.43 106 PHE A N 1
ATOM 698 C CA . PHE A 1 109 ? 26.307 12.240 7.740 1.00 22.40 106 PHE A CA 1
ATOM 699 C C . PHE A 1 109 ? 25.298 11.211 8.264 1.00 21.76 106 PHE A C 1
ATOM 700 O O . PHE A 1 109 ? 24.735 11.395 9.337 1.00 22.03 106 PHE A O 1
ATOM 708 N N . ASN A 1 110 ? 25.086 10.123 7.529 1.00 21.94 107 ASN A N 1
ATOM 709 C CA . ASN A 1 110 ? 24.130 9.107 7.973 1.00 20.56 107 ASN A CA 1
ATOM 710 C C . ASN A 1 110 ? 24.775 7.832 8.502 1.00 20.85 107 ASN A C 1
ATOM 711 O O . ASN A 1 110 ? 24.144 6.767 8.524 1.00 20.79 107 ASN A O 1
ATOM 716 N N . SER A 1 111 ? 26.022 7.945 8.947 1.00 18.60 108 SER A N 1
ATOM 717 C CA . SER A 1 111 ? 26.756 6.804 9.475 1.00 19.75 108 SER A CA 1
ATOM 718 C C . SER A 1 111 ? 26.223 6.366 10.843 1.00 19.73 108 SER A C 1
ATOM 719 O O . SER A 1 111 ? 25.921 7.204 11.692 1.00 20.56 108 SER A O 1
ATOM 722 N N . ILE A 1 112 ? 26.131 5.053 11.051 1.00 19.48 109 ILE A N 1
ATOM 723 C CA . ILE A 1 112 ? 25.620 4.480 12.300 1.00 20.51 109 ILE A CA 1
ATOM 724 C C . ILE A 1 112 ? 26.719 3.892 13.195 1.00 22.84 109 ILE A C 1
ATOM 725 O O . ILE A 1 112 ? 26.532 3.720 14.407 1.00 23.64 109 ILE A O 1
ATOM 730 N N . ILE A 1 113 ? 27.860 3.594 12.584 1.00 23.83 110 ILE A N 1
ATOM 731 C CA . ILE A 1 113 ? 29.014 2.989 13.254 1.00 25.56 110 ILE A CA 1
ATOM 732 C C . ILE A 1 113 ? 29.295 3.406 14.703 1.00 25.11 110 ILE A C 1
ATOM 733 O O . ILE A 1 113 ? 29.275 2.572 15.614 1.00 22.55 110 ILE A O 1
ATOM 738 N N . ARG A 1 114 ? 29.573 4.689 14.910 1.00 22.32 111 ARG A N 1
ATOM 739 C CA . ARG A 1 114 ? 29.914 5.172 16.242 1.00 22.73 111 ARG A CA 1
ATOM 740 C C . ARG A 1 114 ? 28.853 4.992 17.318 1.00 21.81 111 ARG A C 1
ATOM 741 O O . ARG A 1 114 ? 29.182 5.002 18.506 1.00 23.04 111 ARG A O 1
ATOM 749 N N . LEU A 1 115 ? 27.594 4.821 16.920 1.00 21.72 112 LEU A N 1
ATOM 750 C CA . LEU A 1 115 ? 26.521 4.620 17.892 1.00 21.63 112 LEU A CA 1
ATOM 751 C C . LEU A 1 115 ? 26.712 3.296 18.616 1.00 23.31 112 LEU A C 1
ATOM 752 O O . LEU A 1 115 ? 26.223 3.112 19.731 1.00 24.24 112 LEU A O 1
ATOM 757 N N . GLU A 1 116 ? 27.414 2.371 17.968 1.00 24.13 113 GLU A N 1
ATOM 758 C CA . GLU A 1 116 ? 27.683 1.064 18.552 1.00 23.90 113 GLU A CA 1
ATOM 759 C C . GLU A 1 116 ? 29.106 0.978 19.104 1.00 24.91 113 GLU A C 1
ATOM 760 O O . GLU A 1 116 ? 29.326 0.453 20.197 1.00 25.79 113 GLU A O 1
ATOM 766 N N . ILE A 1 117 ? 30.065 1.508 18.354 1.00 25.42 114 ILE A N 1
ATOM 767 C CA . ILE A 1 117 ? 31.473 1.458 18.742 1.00 28.50 114 ILE A CA 1
ATOM 768 C C . ILE A 1 117 ? 31.882 2.367 19.900 1.00 31.12 114 ILE A C 1
ATOM 769 O O . ILE A 1 117 ? 32.662 1.954 20.766 1.00 29.16 114 ILE A O 1
ATOM 774 N N . ASN A 1 118 ? 31.375 3.598 19.912 1.00 29.76 115 ASN A N 1
ATOM 775 C CA . ASN A 1 118 ? 31.711 4.540 20.977 1.00 33.26 115 ASN A CA 1
ATOM 776 C C . ASN A 1 118 ? 30.703 4.479 22.125 1.00 34.78 115 ASN A C 1
ATOM 777 O O . ASN A 1 118 ? 29.762 5.275 22.183 1.00 34.67 115 ASN A O 1
ATOM 782 N N . LYS A 1 119 ? 30.905 3.530 23.034 1.00 35.75 116 LYS A N 1
ATOM 783 C CA . LYS A 1 119 ? 30.022 3.352 24.188 1.00 38.02 116 LYS A CA 1
ATOM 784 C C . LYS A 1 119 ? 30.111 4.581 25.095 1.00 37.04 116 LYS A C 1
ATOM 785 O O . LYS A 1 119 ? 31.180 5.171 25.228 1.00 37.63 116 LYS A O 1
ATOM 791 N N . PRO A 1 120 ? 29.000 4.974 25.751 1.00 37.24 117 PRO A N 1
ATOM 792 C CA . PRO A 1 120 ? 27.644 4.413 25.771 1.00 36.49 117 PRO A CA 1
ATOM 793 C C . PRO A 1 120 ? 26.901 4.525 24.444 1.00 35.29 117 PRO A C 1
ATOM 794 O O . PRO A 1 120 ? 25.848 3.916 24.268 1.00 38.03 117 PRO A O 1
ATOM 798 N N . GLY A 1 121 ? 27.432 5.322 23.524 1.00 32.67 118 GLY A N 1
ATOM 799 C CA . GLY A 1 121 ? 26.781 5.474 22.235 1.00 28.75 118 GLY A CA 1
ATOM 800 C C . GLY A 1 121 ? 26.176 6.846 22.002 1.00 27.04 118 GLY A C 1
ATOM 801 O O . GLY A 1 121 ? 25.280 6.993 21.174 1.00 28.27 118 GLY A O 1
ATOM 802 N N . LYS A 1 122 ? 26.659 7.853 22.725 1.00 25.99 119 LYS A N 1
ATOM 803 C CA . LYS A 1 122 ? 26.145 9.212 22.559 1.00 25.53 119 LYS A CA 1
ATOM 804 C C . LYS A 1 122 ? 26.496 9.740 21.164 1.00 21.71 119 LYS A C 1
ATOM 805 O O . LYS A 1 122 ? 27.647 9.688 20.751 1.00 22.83 119 LYS A O 1
ATOM 811 N N . PRO A 1 123 ? 25.502 10.245 20.419 1.00 22.02 120 PRO A N 1
ATOM 812 C CA . PRO A 1 123 ? 25.807 10.763 19.078 1.00 20.12 120 PRO A CA 1
ATOM 813 C C . PRO A 1 123 ? 26.882 11.851 19.158 1.00 21.56 120 PRO A C 1
ATOM 814 O O . PRO A 1 123 ? 26.856 12.711 20.048 1.00 23.26 120 PRO A O 1
ATOM 818 N N . PHE A 1 124 ? 27.841 11.795 18.242 1.00 19.65 121 PHE A N 1
ATOM 819 C CA . PHE A 1 124 ? 28.956 12.742 18.233 1.00 19.56 121 PHE A CA 1
ATOM 820 C C . PHE A 1 124 ? 28.639 14.232 18.102 1.00 18.33 121 PHE A C 1
ATOM 821 O O . PHE A 1 124 ? 29.297 15.060 18.730 1.00 18.17 121 PHE A O 1
ATOM 829 N N . ASN A 1 125 ? 27.659 14.585 17.278 1.00 19.41 122 ASN A N 1
ATOM 830 C CA . ASN A 1 125 ? 27.313 15.991 17.111 1.00 19.01 122 ASN A CA 1
ATOM 831 C C . ASN A 1 125 ? 25.893 16.105 16.562 1.00 20.53 122 ASN A C 1
ATOM 832 O O . ASN A 1 125 ? 25.355 15.139 16.028 1.00 22.55 122 ASN A O 1
ATOM 837 N N . PRO A 1 126 ? 25.262 17.280 16.703 1.00 18.46 123 PRO A N 1
ATOM 838 C CA . PRO A 1 126 ? 23.894 17.493 16.220 1.00 19.49 123 PRO A CA 1
ATOM 839 C C . PRO A 1 126 ? 23.744 17.763 14.719 1.00 19.25 123 PRO A C 1
ATOM 840 O O . PRO A 1 126 ? 22.630 17.940 14.230 1.00 18.66 123 PRO A O 1
ATOM 852 N N . ILE A 1 128 ? 25.137 15.658 12.243 1.00 19.49 125 ILE A N 1
ATOM 853 C CA . ILE A 1 128 ? 24.968 14.373 11.567 1.00 18.91 125 ILE A CA 1
ATOM 854 C C . ILE A 1 128 ? 23.554 13.881 11.890 1.00 18.77 125 ILE A C 1
ATOM 855 O O . ILE A 1 128 ? 22.961 14.294 12.888 1.00 20.02 125 ILE A O 1
ATOM 860 N N . ASN A 1 129 ? 23.017 12.998 11.056 1.00 17.08 126 ASN A N 1
ATOM 861 C CA . ASN A 1 129 ? 21.660 12.494 11.261 1.00 16.65 126 ASN A CA 1
ATOM 862 C C . ASN A 1 129 ? 21.379 11.960 12.666 1.00 17.95 126 ASN A C 1
ATOM 863 O O . ASN A 1 129 ? 20.351 12.284 13.264 1.00 17.67 126 ASN A O 1
ATOM 868 N N . ALA A 1 130 ? 22.287 11.146 13.185 1.00 17.23 127 ALA A N 1
ATOM 869 C CA . ALA A 1 130 ? 22.112 10.573 14.511 1.00 19.05 127 ALA A CA 1
ATOM 870 C C . ALA A 1 130 ? 21.882 11.660 15.562 1.00 18.74 127 ALA A C 1
ATOM 871 O O . ALA A 1 130 ? 20.912 11.603 16.321 1.00 20.07 127 ALA A O 1
ATOM 873 N N . GLY A 1 131 ? 22.771 12.647 15.600 1.00 20.66 128 GLY A N 1
ATOM 874 C CA . GLY A 1 131 ? 22.631 13.732 16.556 1.00 19.02 128 GLY A CA 1
ATOM 875 C C . GLY A 1 131 ? 21.375 14.560 16.336 1.00 20.11 128 GLY A C 1
ATOM 876 O O . GLY A 1 131 ? 20.736 14.994 17.298 1.00 19.80 128 GLY A O 1
ATOM 877 N N . ALA A 1 132 ? 21.017 14.782 15.072 1.00 17.10 129 ALA A N 1
ATOM 878 C CA . ALA A 1 132 ? 19.832 15.565 14.744 1.00 16.98 129 ALA A CA 1
ATOM 879 C C . ALA A 1 132 ? 18.560 14.849 15.205 1.00 16.77 129 ALA A C 1
ATOM 880 O O . ALA A 1 132 ? 17.568 15.490 15.564 1.00 16.40 129 ALA A O 1
ATOM 882 N N . LEU A 1 133 ? 18.582 13.521 15.182 1.00 16.60 130 LEU A N 1
ATOM 883 C CA . LEU A 1 133 ? 17.428 12.751 15.623 1.00 16.25 130 LEU A CA 1
ATOM 884 C C . LEU A 1 133 ? 17.287 12.935 17.144 1.00 17.68 130 LEU A C 1
ATOM 885 O O . LEU A 1 133 ? 16.185 13.133 17.646 1.00 18.25 130 LEU A O 1
ATOM 890 N N . THR A 1 134 ? 18.407 12.890 17.862 1.00 18.37 131 THR A N 1
ATOM 891 C CA . THR A 1 134 ? 18.383 13.091 19.310 1.00 18.95 131 THR A CA 1
ATOM 892 C C . THR A 1 134 ? 17.838 14.491 19.610 1.00 19.04 131 THR A C 1
ATOM 893 O O . THR A 1 134 ? 17.011 14.667 20.508 1.00 21.01 131 THR A O 1
ATOM 897 N N . ILE A 1 135 ? 18.295 15.485 18.852 1.00 18.27 132 ILE A N 1
ATOM 898 C CA . ILE A 1 135 ? 17.839 16.858 19.034 1.00 18.09 132 ILE A CA 1
ATOM 899 C C . ILE A 1 135 ? 16.323 16.937 18.859 1.00 20.12 132 ILE A C 1
ATOM 900 O O . ILE A 1 135 ? 15.617 17.518 19.691 1.00 22.14 132 ILE A O 1
ATOM 905 N N . ALA A 1 136 ? 15.821 16.354 17.774 1.00 20.57 133 ALA A N 1
ATOM 906 C CA . ALA A 1 136 ? 14.383 16.349 17.513 1.00 21.53 133 ALA A CA 1
ATOM 907 C C . ALA A 1 136 ? 13.628 15.716 18.685 1.00 21.12 133 ALA A C 1
ATOM 908 O O . ALA A 1 136 ? 12.564 16.203 19.081 1.00 20.31 133 ALA A O 1
ATOM 910 N N . SER A 1 137 ? 14.184 14.644 19.245 1.00 20.12 134 SER A N 1
ATOM 911 C CA . SER A 1 137 ? 13.537 13.957 20.363 1.00 23.16 134 SER A CA 1
ATOM 912 C C . SER A 1 137 ? 13.548 14.745 21.676 1.00 24.72 134 SER A C 1
ATOM 913 O O . SER A 1 137 ? 12.793 14.414 22.595 1.00 24.60 134 SER A O 1
ATOM 916 N N . ILE A 1 138 ? 14.392 15.772 21.783 1.00 24.46 135 ILE A N 1
ATOM 917 C CA . ILE A 1 138 ? 14.428 16.555 23.022 1.00 24.52 135 ILE A CA 1
ATOM 918 C C . ILE A 1 138 ? 13.722 17.908 22.914 1.00 24.41 135 ILE A C 1
ATOM 919 O O . ILE A 1 138 ? 13.693 18.680 23.878 1.00 22.85 135 ILE A O 1
ATOM 924 N N . LEU A 1 139 ? 13.158 18.207 21.745 1.00 22.93 136 LEU A N 1
ATOM 925 C CA . LEU A 1 139 ? 12.421 19.451 21.596 1.00 23.79 136 LEU A CA 1
ATOM 926 C C . LEU A 1 139 ? 11.242 19.320 22.554 1.00 24.72 136 LEU A C 1
ATOM 927 O O . LEU A 1 139 ? 10.723 18.215 22.762 1.00 26.60 136 LEU A O 1
ATOM 932 N N . PRO A 1 140 ? 10.800 20.440 23.149 1.00 26.09 137 PRO A N 1
ATOM 933 C CA . PRO A 1 140 ? 9.673 20.423 24.092 1.00 25.67 137 PRO A CA 1
ATOM 934 C C . PRO A 1 140 ? 8.344 20.055 23.436 1.00 27.20 137 PRO A C 1
ATOM 935 O O . PRO A 1 140 ? 8.031 20.523 22.343 1.00 26.90 137 PRO A O 1
ATOM 939 N N . GLY A 1 141 ? 7.567 19.215 24.111 1.00 29.39 138 GLY A N 1
ATOM 940 C CA . GLY A 1 141 ? 6.278 18.809 23.582 1.00 31.06 138 GLY A CA 1
ATOM 941 C C . GLY A 1 141 ? 5.966 17.363 23.906 1.00 32.96 138 GLY A C 1
ATOM 942 O O . GLY A 1 141 ? 6.871 16.537 24.017 1.00 31.88 138 GLY A O 1
ATOM 943 N N . GLU A 1 142 ? 4.685 17.048 24.049 1.00 35.59 139 GLU A N 1
ATOM 944 C CA . GLU A 1 142 ? 4.278 15.688 24.375 1.00 38.94 139 GLU A CA 1
ATOM 945 C C . GLU A 1 142 ? 4.054 14.827 23.146 1.00 35.81 139 GLU A C 1
ATOM 946 O O . GLU A 1 142 ? 3.846 13.626 23.260 1.00 37.38 139 GLU A O 1
ATOM 952 N N . SER A 1 143 ? 4.097 15.441 21.969 1.00 30.80 140 SER A N 1
ATOM 953 C CA . SER A 1 143 ? 3.900 14.696 20.735 1.00 30.02 140 SER A CA 1
ATOM 954 C C . SER A 1 143 ? 4.639 15.381 19.598 1.00 27.21 140 SER A C 1
ATOM 955 O O . SER A 1 143 ? 5.209 16.460 19.771 1.00 27.82 140 SER A O 1
ATOM 958 N N . ALA A 1 144 ? 4.628 14.754 18.431 1.00 26.73 141 ALA A N 1
ATOM 959 C CA . ALA A 1 144 ? 5.303 15.329 17.281 1.00 26.81 141 ALA A CA 1
ATOM 960 C C . ALA A 1 144 ? 4.720 16.702 16.976 1.00 27.12 141 ALA A C 1
ATOM 961 O O . ALA A 1 144 ? 5.452 17.643 16.656 1.00 27.58 141 ALA A O 1
ATOM 963 N N . TYR A 1 145 ? 3.400 16.821 17.086 1.00 26.39 142 TYR A N 1
ATOM 964 C CA . TYR A 1 145 ? 2.734 18.091 16.812 1.00 25.51 142 TYR A CA 1
ATOM 965 C C . TYR A 1 145 ? 3.229 19.250 17.674 1.00 25.88 142 TYR A C 1
ATOM 966 O O . TYR A 1 145 ? 3.499 20.332 17.152 1.00 25.08 142 TYR A O 1
ATOM 975 N N . GLU A 1 146 ? 3.337 19.040 18.987 1.00 27.02 143 GLU A N 1
ATOM 976 C CA . GLU A 1 146 ? 3.811 20.106 19.878 1.00 29.88 143 GLU A CA 1
ATOM 977 C C . GLU A 1 146 ? 5.269 20.449 19.624 1.00 27.70 143 GLU A C 1
ATOM 978 O O . GLU A 1 146 ? 5.646 21.625 19.625 1.00 24.53 143 GLU A O 1
ATOM 984 N N . LYS A 1 147 ? 6.095 19.421 19.435 1.00 23.95 144 LYS A N 1
ATOM 985 C CA . LYS A 1 147 ? 7.511 19.654 19.186 1.00 24.85 144 LYS A CA 1
ATOM 986 C C . LYS A 1 147 ? 7.647 20.523 17.942 1.00 22.11 144 LYS A C 1
ATOM 987 O O . LYS A 1 147 ? 8.354 21.526 17.957 1.00 23.71 144 LYS A O 1
ATOM 993 N N . LEU A 1 148 ? 6.950 20.147 16.876 1.00 24.40 145 LEU A N 1
ATOM 994 C CA . LEU A 1 148 ? 7.004 20.906 15.630 1.00 23.34 145 LEU A CA 1
ATOM 995 C C . LEU A 1 148 ? 6.474 22.332 15.785 1.00 25.93 145 LEU A C 1
ATOM 996 O O . LEU A 1 148 ? 7.046 23.276 15.235 1.00 25.70 145 LEU A O 1
ATOM 1001 N N . GLU A 1 149 ? 5.387 22.500 16.532 1.00 25.88 146 GLU A N 1
ATOM 1002 C CA . GLU A 1 149 ? 4.844 23.838 16.732 1.00 26.69 146 GLU A CA 1
ATOM 1003 C C . GLU A 1 149 ? 5.903 24.720 17.390 1.00 26.32 146 GLU A C 1
ATOM 1004 O O . GLU A 1 149 ? 6.039 25.892 17.050 1.00 25.94 146 GLU A O 1
ATOM 1010 N N . PHE A 1 150 ? 6.660 24.155 18.325 1.00 24.70 147 PHE A N 1
ATOM 1011 C CA . PHE A 1 150 ? 7.702 24.929 18.990 1.00 25.85 147 PHE A CA 1
ATOM 1012 C C . PHE A 1 150 ? 8.775 25.317 17.970 1.00 25.82 147 PHE A C 1
ATOM 1013 O O . PHE A 1 150 ? 9.218 26.462 17.919 1.00 26.49 147 PHE A O 1
ATOM 1021 N N . LEU A 1 151 ? 9.188 24.351 17.159 1.00 25.24 148 LEU A N 1
ATOM 1022 C CA . LEU A 1 151 ? 10.194 24.593 16.131 1.00 26.96 148 LEU A CA 1
ATOM 1023 C C . LEU A 1 151 ? 9.724 25.673 15.151 1.00 26.38 148 LEU A C 1
ATOM 1024 O O . LEU A 1 151 ? 10.489 26.570 14.776 1.00 24.22 148 LEU A O 1
ATOM 1029 N N . TYR A 1 152 ? 8.462 25.584 14.737 1.00 26.14 149 TYR A N 1
ATOM 1030 C CA . TYR A 1 152 ? 7.911 26.554 13.799 1.00 26.07 149 TYR A CA 1
ATOM 1031 C C . TYR A 1 152 ? 7.863 27.952 14.397 1.00 25.13 149 TYR A C 1
ATOM 1032 O O . TYR A 1 152 ? 8.023 28.943 13.683 1.00 21.95 149 TYR A O 1
ATOM 1041 N N . SER A 1 153 ? 7.636 28.033 15.707 1.00 25.77 150 SER A N 1
ATOM 1042 C CA . SER A 1 153 ? 7.563 29.329 16.370 1.00 25.33 150 SER A CA 1
ATOM 1043 C C . SER A 1 153 ? 8.943 29.967 16.375 1.00 24.42 150 SER A C 1
ATOM 1044 O O . SER A 1 153 ? 9.072 31.184 16.242 1.00 25.93 150 SER A O 1
ATOM 1047 N N . VAL A 1 154 ? 9.978 29.151 16.547 1.00 24.12 151 VAL A N 1
ATOM 1048 C CA . VAL A 1 154 ? 11.334 29.678 16.534 1.00 23.41 151 VAL A CA 1
ATOM 1049 C C . VAL A 1 154 ? 11.625 30.109 15.103 1.00 24.07 151 VAL A C 1
ATOM 1050 O O . VAL A 1 154 ? 12.151 31.192 14.863 1.00 23.53 151 VAL A O 1
ATOM 1062 N N . GLU A 1 156 ? 9.592 31.070 12.890 1.00 31.45 153 GLU A N 1
ATOM 1063 C CA . GLU A 1 156 ? 8.849 32.285 12.597 1.00 35.35 153 GLU A CA 1
ATOM 1064 C C . GLU A 1 156 ? 9.552 33.553 13.085 1.00 34.05 153 GLU A C 1
ATOM 1065 O O . GLU A 1 156 ? 9.537 34.575 12.401 1.00 32.21 153 GLU A O 1
ATOM 1071 N N . THR A 1 157 ? 10.161 33.493 14.264 1.00 32.29 154 THR A N 1
ATOM 1072 C CA . THR A 1 157 ? 10.854 34.661 14.793 1.00 32.55 154 THR A CA 1
ATOM 1073 C C . THR A 1 157 ? 12.092 34.969 13.955 1.00 33.42 154 THR A C 1
ATOM 1074 O O . THR A 1 157 ? 12.616 36.082 13.997 1.00 32.96 154 THR A O 1
ATOM 1078 N N . LEU A 1 158 ? 12.564 33.982 13.199 1.00 31.96 155 LEU A N 1
ATOM 1079 C CA . LEU A 1 158 ? 13.743 34.179 12.364 1.00 31.81 155 LEU A CA 1
ATOM 1080 C C . LEU A 1 158 ? 13.398 34.754 10.993 1.00 32.07 155 LEU A C 1
ATOM 1081 O O . LEU A 1 158 ? 13.882 35.823 10.629 1.00 34.00 155 LEU A O 1
ATOM 1086 N N . ILE A 1 159 ? 12.565 34.053 10.231 1.00 32.89 156 ILE A N 1
ATOM 1087 C CA . ILE A 1 159 ? 12.211 34.527 8.896 1.00 35.18 156 ILE A CA 1
ATOM 1088 C C . ILE A 1 159 ? 10.885 35.289 8.811 1.00 35.93 156 ILE A C 1
ATOM 1089 O O . ILE A 1 159 ? 10.431 35.631 7.719 1.00 36.03 156 ILE A O 1
ATOM 1094 N N . GLY A 1 160 ? 10.273 35.548 9.963 1.00 36.91 157 GLY A N 1
ATOM 1095 C CA . GLY A 1 160 ? 9.031 36.303 10.000 1.00 39.80 157 GLY A CA 1
ATOM 1096 C C . GLY A 1 160 ? 7.772 35.662 9.444 1.00 41.51 157 GLY A C 1
ATOM 1097 O O . GLY A 1 160 ? 6.839 36.365 9.057 1.00 43.64 157 GLY A O 1
ATOM 1098 N N . LYS A 1 161 ? 7.726 34.338 9.406 1.00 41.30 158 LYS A N 1
ATOM 1099 C CA . LYS A 1 161 ? 6.552 33.646 8.897 1.00 40.80 158 LYS A CA 1
ATOM 1100 C C . LYS A 1 161 ? 6.603 32.177 9.267 1.00 40.51 158 LYS A C 1
ATOM 1101 O O . LYS A 1 161 ? 7.679 31.616 9.471 1.00 40.92 158 LYS A O 1
ATOM 1107 N N . ARG A 1 162 ? 5.428 31.566 9.358 1.00 39.67 159 ARG A N 1
ATOM 1108 C CA . ARG A 1 162 ? 5.315 30.151 9.681 1.00 38.20 159 ARG A CA 1
ATOM 1109 C C . ARG A 1 162 ? 5.804 29.387 8.449 1.00 38.47 159 ARG A C 1
ATOM 1110 O O . ARG A 1 162 ? 5.319 29.599 7.334 1.00 35.67 159 ARG A O 1
ATOM 1118 N N . PRO A 1 163 ? 6.780 28.488 8.632 1.00 38.83 160 PRO A N 1
ATOM 1119 C CA . PRO A 1 163 ? 7.325 27.707 7.516 1.00 37.96 160 PRO A CA 1
ATOM 1120 C C . PRO A 1 163 ? 6.267 26.832 6.861 1.00 38.01 160 PRO A C 1
ATOM 1121 O O . PRO A 1 163 ? 5.369 26.331 7.533 1.00 39.68 160 PRO A O 1
ATOM 1125 N N . ARG A 1 164 ? 6.385 26.645 5.552 1.00 37.41 161 ARG A N 1
ATOM 1126 C CA . ARG A 1 164 ? 5.455 25.805 4.808 1.00 39.12 161 ARG A CA 1
ATOM 1127 C C . ARG A 1 164 ? 6.111 24.436 4.604 1.00 37.49 161 ARG A C 1
ATOM 1128 O O . ARG A 1 164 ? 7.291 24.354 4.254 1.00 36.47 161 ARG A O 1
ATOM 1136 N N . ILE A 1 165 ? 5.355 23.365 4.825 1.00 33.83 162 ILE A N 1
ATOM 1137 C CA . ILE A 1 165 ? 5.894 22.021 4.665 1.00 33.06 162 ILE A CA 1
ATOM 1138 C C . ILE A 1 165 ? 5.591 21.441 3.289 1.00 34.53 162 ILE A C 1
ATOM 1139 O O . ILE A 1 165 ? 4.445 21.456 2.845 1.00 34.29 162 ILE A O 1
ATOM 1144 N N . HIS A 1 166 ? 6.613 20.930 2.611 1.00 34.41 163 HIS A N 1
ATOM 1145 C CA . HIS A 1 166 ? 6.404 20.321 1.299 1.00 36.43 163 HIS A CA 1
ATOM 1146 C C . HIS A 1 166 ? 5.942 18.888 1.559 1.00 38.48 163 HIS A C 1
ATOM 1147 O O . HIS A 1 166 ? 6.751 17.958 1.632 1.00 37.08 163 HIS A O 1
ATOM 1154 N N . GLU A 1 167 ? 4.631 18.724 1.702 1.00 40.45 164 GLU A N 1
ATOM 1155 C CA . GLU A 1 167 ? 4.042 17.424 1.995 1.00 42.63 164 GLU A CA 1
ATOM 1156 C C . GLU A 1 167 ? 4.401 16.288 1.047 1.00 41.14 164 GLU A C 1
ATOM 1157 O O . GLU A 1 167 ? 4.540 15.144 1.481 1.00 42.05 164 GLU A O 1
ATOM 1163 N N . GLU A 1 168 ? 4.549 16.588 -0.239 1.00 40.12 165 GLU A N 1
ATOM 1164 C CA . GLU A 1 168 ? 4.900 15.550 -1.198 1.00 40.79 165 GLU A CA 1
ATOM 1165 C C . GLU A 1 168 ? 6.256 14.956 -0.825 1.00 37.73 165 GLU A C 1
ATOM 1166 O O . GLU A 1 168 ? 6.435 13.736 -0.811 1.00 37.05 165 GLU A O 1
ATOM 1172 N N . VAL A 1 169 ? 7.214 15.824 -0.527 1.00 34.24 166 VAL A N 1
ATOM 1173 C CA . VAL A 1 169 ? 8.542 15.365 -0.157 1.00 32.97 166 VAL A CA 1
ATOM 1174 C C . VAL A 1 169 ? 8.499 14.611 1.170 1.00 31.61 166 VAL A C 1
ATOM 1175 O O . VAL A 1 169 ? 9.098 13.550 1.295 1.00 31.49 166 VAL A O 1
ATOM 1179 N N . PHE A 1 170 ? 7.777 15.144 2.151 1.00 30.59 167 PHE A N 1
ATOM 1180 C CA . PHE A 1 170 ? 7.681 14.474 3.442 1.00 30.25 167 PHE A CA 1
ATOM 1181 C C . PHE A 1 170 ? 7.197 13.033 3.280 1.00 33.19 167 PHE A C 1
ATOM 1182 O O . PHE A 1 170 ? 7.801 12.100 3.812 1.00 30.27 167 PHE A O 1
ATOM 1190 N N . ARG A 1 171 ? 6.094 12.860 2.557 1.00 34.96 168 ARG A N 1
ATOM 1191 C CA . ARG A 1 171 ? 5.535 11.530 2.333 1.00 39.63 168 ARG A CA 1
ATOM 1192 C C . ARG A 1 171 ? 6.550 10.628 1.648 1.00 37.41 168 ARG A C 1
ATOM 1193 O O . ARG A 1 171 ? 6.657 9.445 1.967 1.00 36.52 168 ARG A O 1
ATOM 1201 N N . SER A 1 172 ? 7.298 11.196 0.709 1.00 37.13 169 SER A N 1
ATOM 1202 C CA . SER A 1 172 ? 8.316 10.450 -0.012 1.00 35.95 169 SER A CA 1
ATOM 1203 C C . SER A 1 172 ? 9.409 9.992 0.954 1.00 37.33 169 SER A C 1
ATOM 1204 O O . SER A 1 172 ? 9.757 8.810 0.991 1.00 38.96 169 SER A O 1
ATOM 1207 N N . GLU A 1 173 ? 9.955 10.921 1.737 1.00 35.40 170 GLU A N 1
ATOM 1208 C CA . GLU A 1 173 ? 10.996 10.551 2.687 1.00 35.64 170 GLU A CA 1
ATOM 1209 C C . GLU A 1 173 ? 10.463 9.618 3.780 1.00 34.32 170 GLU A C 1
ATOM 1210 O O . GLU A 1 173 ? 11.164 8.703 4.215 1.00 34.36 170 GLU A O 1
ATOM 1216 N N . TRP A 1 174 ? 9.218 9.821 4.198 1.00 31.84 171 TRP A N 1
ATOM 1217 C CA . TRP A 1 174 ? 8.628 8.990 5.243 1.00 33.06 171 TRP A CA 1
ATOM 1218 C C . TRP A 1 174 ? 8.566 7.504 4.893 1.00 35.66 171 TRP A C 1
ATOM 1219 O O . TRP A 1 174 ? 8.726 6.649 5.763 1.00 36.21 171 TRP A O 1
ATOM 1230 N N . GLU A 1 175 ? 8.348 7.191 3.622 1.00 36.60 172 GLU A N 1
ATOM 1231 C CA . GLU A 1 175 ? 8.255 5.800 3.198 1.00 39.95 172 GLU A CA 1
ATOM 1232 C C . GLU A 1 175 ? 9.603 5.125 2.955 1.00 38.61 172 GLU A C 1
ATOM 1233 O O . GLU A 1 175 ? 9.722 3.906 3.075 1.00 39.32 172 GLU A O 1
ATOM 1239 N N . THR A 1 176 ? 10.617 5.918 2.631 1.00 37.05 173 THR A N 1
ATOM 1240 C CA . THR A 1 176 ? 11.939 5.378 2.329 1.00 34.99 173 THR A CA 1
ATOM 1241 C C . THR A 1 176 ? 13.036 5.710 3.342 1.00 33.13 173 THR A C 1
ATOM 1242 O O . THR A 1 176 ? 14.219 5.533 3.046 1.00 34.20 173 THR A O 1
ATOM 1246 N N . ALA A 1 177 ? 12.659 6.173 4.530 1.00 30.46 174 ALA A N 1
ATOM 1247 C CA . ALA A 1 177 ? 13.649 6.548 5.543 1.00 28.77 174 ALA A CA 1
ATOM 1248 C C . ALA A 1 177 ? 14.182 5.377 6.375 1.00 27.66 174 ALA A C 1
ATOM 1249 O O . ALA A 1 177 ? 14.296 5.470 7.600 1.00 23.60 174 ALA A O 1
ATOM 1251 N N . HIS A 1 178 ? 14.529 4.285 5.702 1.00 25.57 175 HIS A N 1
ATOM 1252 C CA . HIS A 1 178 ? 15.037 3.092 6.377 1.00 25.55 175 HIS A CA 1
ATOM 1253 C C . HIS A 1 178 ? 16.300 3.368 7.184 1.00 24.88 175 HIS A C 1
ATOM 1254 O O . HIS A 1 178 ? 16.393 3.003 8.356 1.00 24.38 175 HIS A O 1
ATOM 1261 N N . ARG A 1 179 ? 17.267 4.012 6.542 1.00 23.52 176 ARG A N 1
ATOM 1262 C CA . ARG A 1 179 ? 18.534 4.357 7.174 1.00 24.01 176 ARG A CA 1
ATOM 1263 C C . ARG A 1 179 ? 18.301 5.207 8.429 1.00 23.04 176 ARG A C 1
ATOM 1264 O O . ARG A 1 179 ? 18.843 4.915 9.495 1.00 20.50 176 ARG A O 1
ATOM 1272 N N . ASN A 1 180 ? 17.490 6.255 8.304 1.00 22.21 177 ASN A N 1
ATOM 1273 C CA . ASN A 1 180 ? 17.216 7.116 9.447 1.00 22.26 177 ASN A CA 1
ATOM 1274 C C . ASN A 1 180 ? 16.475 6.388 10.555 1.00 21.45 177 ASN A C 1
ATOM 1275 O O . ASN A 1 180 ? 16.659 6.697 11.731 1.00 20.97 177 ASN A O 1
ATOM 1280 N N . ARG A 1 181 ? 15.633 5.430 10.188 1.00 21.36 178 ARG A N 1
ATOM 1281 C CA . ARG A 1 181 ? 14.912 4.658 11.197 1.00 21.89 178 ARG A CA 1
ATOM 1282 C C . ARG A 1 181 ? 15.897 3.768 11.948 1.00 20.06 178 ARG A C 1
ATOM 1283 O O . ARG A 1 181 ? 15.782 3.583 13.158 1.00 22.10 178 ARG A O 1
ATOM 1291 N N . ALA A 1 182 ? 16.874 3.221 11.232 1.00 20.64 179 ALA A N 1
ATOM 1292 C CA . ALA A 1 182 ? 17.887 2.377 11.863 1.00 20.84 179 ALA A CA 1
ATOM 1293 C C . ALA A 1 182 ? 18.598 3.206 12.937 1.00 20.74 179 ALA A C 1
ATOM 1294 O O . ALA A 1 182 ? 18.741 2.771 14.084 1.00 19.70 179 ALA A O 1
ATOM 1296 N N . LEU A 1 183 ? 19.033 4.406 12.557 1.00 20.56 180 LEU A N 1
ATOM 1297 C CA . LEU A 1 183 ? 19.714 5.301 13.486 1.00 19.41 180 L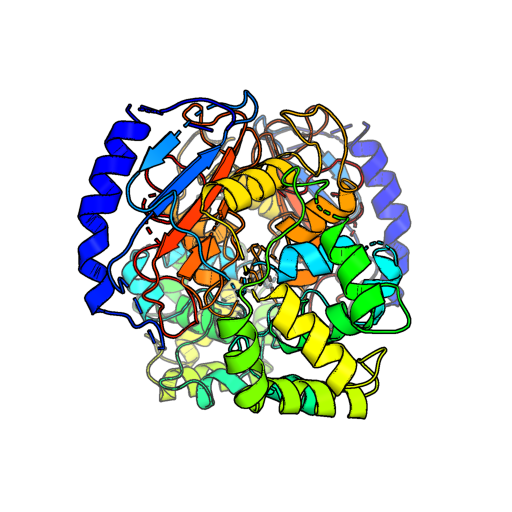EU A CA 1
ATOM 1298 C C . LEU A 1 183 ? 18.826 5.584 14.696 1.00 18.08 180 LEU A C 1
ATOM 1299 O O . LEU A 1 183 ? 19.265 5.469 15.839 1.00 18.09 180 LEU A O 1
ATOM 1304 N N . ALA A 1 184 ? 17.573 5.947 14.439 1.00 18.67 181 ALA A N 1
ATOM 1305 C CA . ALA A 1 184 ? 16.633 6.261 15.510 1.00 20.35 181 ALA A CA 1
ATOM 1306 C C . ALA A 1 184 ? 16.407 5.089 16.460 1.00 20.69 181 ALA A C 1
ATOM 1307 O O . ALA A 1 184 ? 16.375 5.273 17.678 1.00 20.38 181 ALA A O 1
ATOM 1309 N N . TYR A 1 185 ? 16.237 3.886 15.916 1.00 20.61 182 TYR A N 1
ATOM 1310 C CA . TYR A 1 185 ? 16.036 2.733 16.786 1.00 22.00 182 TYR A CA 1
ATOM 1311 C C . TYR A 1 185 ? 17.297 2.406 17.583 1.00 21.43 182 TYR A C 1
ATOM 1312 O O . TYR A 1 185 ? 17.211 2.012 18.747 1.00 23.26 182 TYR A O 1
ATOM 1321 N N . TYR A 1 186 ? 18.471 2.595 16.985 1.00 21.46 183 TYR A N 1
ATOM 1322 C CA . TYR A 1 186 ? 19.706 2.310 17.716 1.00 21.22 183 TYR A CA 1
ATOM 1323 C C . TYR A 1 186 ? 19.829 3.316 18.864 1.00 20.77 183 TYR A C 1
ATOM 1324 O O . TYR A 1 186 ? 20.208 2.960 19.986 1.00 19.16 183 TYR A O 1
ATOM 1333 N N . LEU A 1 187 ? 19.494 4.570 18.571 1.00 19.55 184 LEU A N 1
ATOM 1334 C CA . LEU A 1 187 ? 19.527 5.641 19.563 1.00 22.35 184 LEU A CA 1
ATOM 1335 C C . LEU A 1 187 ? 18.548 5.310 20.704 1.00 24.42 184 LEU A C 1
ATOM 1336 O O . LEU A 1 187 ? 18.820 5.577 21.881 1.00 24.87 184 LEU A O 1
ATOM 1341 N N . LYS A 1 188 ? 17.404 4.730 20.348 1.00 23.97 185 LYS A N 1
ATOM 1342 C CA . LYS A 1 188 ? 16.408 4.361 21.344 1.00 25.44 185 LYS A CA 1
ATOM 1343 C C . LYS A 1 188 ? 17.003 3.271 22.230 1.00 25.20 185 LYS A C 1
ATOM 1344 O O . LYS A 1 188 ? 16.896 3.313 23.456 1.00 21.63 185 LYS A O 1
ATOM 1350 N N . GLU A 1 189 ? 17.642 2.305 21.587 1.00 24.99 186 GLU A N 1
ATOM 1351 C CA . GLU A 1 189 ? 18.277 1.190 22.279 1.00 26.78 186 GLU A CA 1
ATOM 1352 C C . GLU A 1 189 ? 19.263 1.666 23.346 1.00 28.30 186 GLU A C 1
ATOM 1353 O O . GLU A 1 189 ? 19.279 1.142 24.462 1.00 26.62 186 GLU A O 1
ATOM 1359 N N . THR A 1 190 ? 20.078 2.662 23.008 1.00 26.35 187 THR A N 1
ATOM 1360 C CA . THR A 1 190 ? 21.078 3.164 23.945 1.00 27.80 187 THR A CA 1
ATOM 1361 C C . THR A 1 190 ? 20.637 4.334 24.812 1.00 27.97 187 THR A C 1
ATOM 1362 O O . THR A 1 190 ? 21.469 4.972 25.450 1.00 28.24 187 THR A O 1
ATOM 1366 N N . ASN A 1 191 ? 19.338 4.617 24.818 1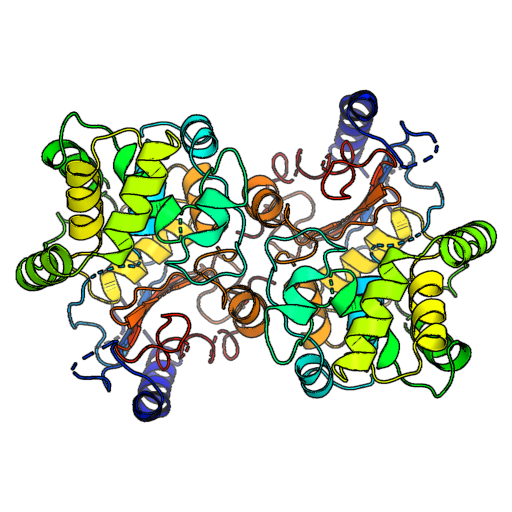.00 29.05 188 ASN A N 1
ATOM 1367 C CA . ASN A 1 191 ? 18.765 5.695 25.615 1.00 32.78 188 ASN A CA 1
ATOM 1368 C C . ASN A 1 191 ? 19.151 7.120 25.244 1.00 32.52 188 ASN A C 1
ATOM 1369 O O . ASN A 1 191 ? 19.215 7.992 26.114 1.00 29.59 188 ASN A O 1
ATOM 1374 N N . PHE A 1 192 ? 19.402 7.373 23.966 1.00 29.99 189 PHE A N 1
ATOM 1375 C CA . PHE A 1 192 ? 19.741 8.725 23.566 1.00 29.72 189 PHE A CA 1
ATOM 1376 C C . PHE A 1 192 ? 18.630 9.412 22.775 1.00 32.15 189 PHE A C 1
ATOM 1377 O O . PHE A 1 192 ? 18.879 10.311 21.972 1.00 33.27 189 PHE A O 1
ATOM 1385 N N . LEU A 1 193 ? 17.400 8.969 23.015 1.00 31.39 190 LEU A N 1
ATOM 1386 C CA . LEU A 1 193 ? 16.211 9.551 22.404 1.00 32.18 190 LEU A CA 1
ATOM 1387 C C . LEU A 1 193 ? 15.268 9.845 23.559 1.00 32.50 190 LEU A C 1
ATOM 1388 O O . LEU A 1 193 ? 14.992 8.965 24.369 1.00 36.89 190 LEU A O 1
ATOM 1393 N N . GLU A 1 194 ? 14.785 11.079 23.644 1.00 33.30 191 GLU A N 1
ATOM 1394 C CA . GLU A 1 194 ? 13.873 11.470 24.718 1.00 33.87 191 GLU A CA 1
ATOM 1395 C C . GLU A 1 194 ? 12.431 11.408 24.229 1.00 31.97 191 GLU A C 1
ATOM 1396 O O . GLU A 1 194 ? 11.572 12.139 24.715 1.00 31.27 191 GLU A O 1
ATOM 1402 N N . ALA A 1 195 ? 12.173 10.541 23.258 1.00 29.91 192 ALA A N 1
ATOM 1403 C CA . ALA A 1 195 ? 10.835 10.400 22.710 1.00 29.92 192 ALA A CA 1
ATOM 1404 C C . ALA A 1 195 ? 10.737 9.077 21.977 1.00 30.08 192 ALA A C 1
ATOM 1405 O O . ALA A 1 195 ? 11.738 8.386 21.801 1.00 29.32 192 ALA A O 1
ATOM 1407 N N . GLU A 1 196 ? 9.526 8.724 21.559 1.00 30.51 193 GLU A N 1
ATOM 1408 C CA . GLU A 1 196 ? 9.316 7.488 20.822 1.00 30.77 193 GLU A CA 1
ATOM 1409 C C . GLU A 1 196 ? 9.920 7.649 19.430 1.00 29.49 193 GLU A C 1
ATOM 1410 O O . GLU A 1 196 ? 9.979 8.758 18.894 1.00 27.65 193 GLU A O 1
ATOM 1416 N N . VAL A 1 197 ? 10.360 6.540 18.848 1.00 26.86 194 VAL A N 1
ATOM 1417 C CA . VAL A 1 197 ? 10.991 6.555 17.536 1.00 25.50 194 VAL A CA 1
ATOM 1418 C C . VAL A 1 197 ? 10.156 7.137 16.402 1.00 25.99 194 VAL A C 1
ATOM 1419 O O . VAL A 1 197 ? 10.629 8.016 15.682 1.00 26.06 194 VAL A O 1
ATOM 1423 N N . GLU A 1 198 ? 8.925 6.662 16.232 1.00 25.07 195 GLU A N 1
ATOM 1424 C CA . GLU A 1 198 ? 8.087 7.174 15.151 1.00 25.60 195 GLU A CA 1
ATOM 1425 C C . GLU A 1 198 ? 7.773 8.655 15.340 1.00 25.01 195 GLU A C 1
ATOM 1426 O O . GLU A 1 198 ? 7.682 9.409 14.368 1.00 18.86 195 GLU A O 1
ATOM 1432 N N . GLU A 1 199 ? 7.612 9.067 16.596 1.00 24.49 196 GLU A N 1
ATOM 1433 C CA . GLU A 1 199 ? 7.347 10.467 16.905 1.00 24.75 196 GLU A CA 1
ATOM 1434 C C . GLU A 1 199 ? 8.576 11.295 16.502 1.00 26.18 196 GLU A C 1
ATOM 1435 O O . GLU A 1 199 ? 8.455 12.358 15.886 1.00 26.33 196 GLU A O 1
ATOM 1441 N N . THR A 1 200 ? 9.759 10.794 16.845 1.00 25.41 197 THR A N 1
ATOM 1442 C CA . THR A 1 200 ? 11.001 11.486 16.522 1.00 23.82 197 THR A CA 1
ATOM 1443 C C . THR A 1 200 ? 11.188 11.574 15.013 1.00 24.72 197 THR A C 1
ATOM 1444 O O . THR A 1 200 ? 11.555 12.623 14.490 1.00 23.09 197 THR A O 1
ATOM 1448 N N . LEU A 1 201 ? 10.930 10.472 14.316 1.00 24.88 198 LEU A N 1
ATOM 1449 C CA . LEU A 1 201 ? 11.059 10.448 12.866 1.00 25.87 198 LEU A CA 1
ATOM 1450 C C . LEU A 1 201 ? 10.149 11.479 12.231 1.00 23.87 198 LEU A C 1
ATOM 1451 O O . LEU A 1 201 ? 10.547 12.173 11.297 1.00 24.51 198 LEU A O 1
ATOM 1456 N N . GLU A 1 202 ? 8.923 11.573 12.736 1.00 21.84 199 GLU A N 1
ATOM 1457 C CA . GLU A 1 202 ? 7.966 12.529 12.196 1.00 22.23 199 GLU A CA 1
ATOM 1458 C C . GLU A 1 202 ? 8.495 13.953 12.309 1.00 21.64 199 GLU A C 1
ATOM 1459 O O . GLU A 1 202 ? 8.466 14.713 11.338 1.00 22.51 199 GLU A O 1
ATOM 1465 N N . VAL A 1 203 ? 8.978 14.316 13.493 1.00 20.75 200 VAL A N 1
ATOM 1466 C CA . VAL A 1 203 ? 9.516 15.655 13.719 1.00 18.44 200 VAL A CA 1
ATOM 1467 C C . VAL A 1 203 ? 10.722 15.896 12.811 1.00 20.61 200 VAL A C 1
ATOM 1468 O O . VAL A 1 203 ? 10.813 16.923 12.132 1.00 21.03 200 VAL A O 1
ATOM 1472 N N . TYR A 1 204 ? 11.634 14.933 12.790 1.00 20.18 201 TYR A N 1
ATOM 1473 C CA . TYR A 1 204 ? 12.848 15.038 11.989 1.00 21.49 201 TYR A CA 1
ATOM 1474 C C . TYR A 1 204 ? 12.561 15.193 10.497 1.00 20.99 201 TYR A C 1
ATOM 1475 O O . TYR A 1 204 ? 13.099 16.084 9.842 1.00 20.92 201 TYR A O 1
ATOM 1484 N N . LEU A 1 205 ? 11.703 14.335 9.964 1.00 19.47 202 LEU A N 1
ATOM 1485 C CA . LEU A 1 205 ? 11.387 14.397 8.542 1.00 21.48 202 LEU A CA 1
ATOM 1486 C C . LEU A 1 205 ? 10.559 15.628 8.179 1.00 21.42 202 LEU A C 1
ATOM 1487 O O . LEU A 1 205 ? 10.685 16.169 7.074 1.00 20.88 202 LEU A O 1
ATOM 1492 N N . LYS A 1 206 ? 9.726 16.082 9.110 1.00 21.84 203 LYS A N 1
ATOM 1493 C CA . LYS A 1 206 ? 8.923 17.276 8.871 1.00 24.03 203 LYS A CA 1
ATOM 1494 C C . LYS A 1 206 ? 9.816 18.517 8.806 1.00 23.42 203 LYS A C 1
ATOM 1495 O O . LYS A 1 206 ? 9.648 19.358 7.919 1.00 22.81 203 LYS A O 1
ATOM 1501 N N . GLN A 1 207 ? 10.767 18.638 9.734 1.00 24.48 204 GLN A N 1
ATOM 1502 C CA . GLN A 1 207 ? 11.655 19.799 9.718 1.00 23.28 204 GLN A CA 1
ATOM 1503 C C . GLN A 1 207 ? 12.481 19.815 8.443 1.00 22.01 204 GLN A C 1
ATOM 1504 O O . GLN A 1 207 ? 12.723 20.875 7.883 1.00 23.87 204 GLN A O 1
ATOM 1510 N N . CYS A 1 208 ? 12.905 18.640 7.984 1.00 22.54 205 CYS A N 1
ATOM 1511 C CA . CYS A 1 208 ? 13.690 18.534 6.755 1.00 22.85 205 CYS A CA 1
ATOM 1512 C C . CYS A 1 208 ? 12.851 18.966 5.554 1.00 24.55 205 CYS A C 1
ATOM 1513 O O . CYS A 1 208 ? 13.382 19.415 4.532 1.00 23.56 205 CYS A O 1
ATOM 1516 N N . ALA A 1 209 ? 11.534 18.831 5.693 1.00 23.98 206 ALA A N 1
ATOM 1517 C CA . ALA A 1 209 ? 10.609 19.183 4.633 1.00 23.06 206 ALA A CA 1
ATOM 1518 C C . ALA A 1 209 ? 10.163 20.647 4.637 1.00 25.77 206 ALA A C 1
ATOM 1519 O O . ALA A 1 209 ? 9.377 21.049 3.779 1.00 26.24 206 ALA A O 1
ATOM 1529 N N . GLU A 1 211 ? 10.033 24.339 3.718 1.00 28.39 208 GLU A N 1
ATOM 1530 C CA . GLU A 1 211 ? 10.451 25.013 2.495 1.00 29.75 208 GLU A CA 1
ATOM 1531 C C . GLU A 1 211 ? 11.184 26.326 2.731 1.00 26.63 208 GLU A C 1
ATOM 1532 O O . GLU A 1 211 ? 10.999 26.985 3.752 1.00 23.79 208 GLU A O 1
ATOM 1538 N N . SER A 1 212 ? 12.020 26.696 1.769 1.00 23.70 209 SER A N 1
ATOM 1539 C CA . SER A 1 212 ? 12.808 27.912 1.863 1.00 24.70 209 SER A CA 1
ATOM 1540 C C . SER A 1 212 ? 13.414 28.270 0.509 1.00 26.11 209 SER A C 1
ATOM 1541 O O . SER A 1 212 ? 13.480 27.433 -0.383 1.00 27.09 209 SER A O 1
ATOM 1544 N N . THR A 1 213 ? 13.821 29.524 0.351 1.00 25.85 210 THR A N 1
ATOM 1545 C CA . THR A 1 213 ? 14.504 29.962 -0.865 1.00 26.72 210 THR A CA 1
ATOM 1546 C C . THR A 1 213 ? 15.870 30.387 -0.323 1.00 24.91 210 THR A C 1
ATOM 1547 O O . THR A 1 213 ? 16.102 30.309 0.884 1.00 22.08 210 THR A O 1
ATOM 1551 N N . THR A 1 214 ? 16.770 30.835 -1.188 1.00 24.52 211 THR A N 1
ATOM 1552 C CA . THR A 1 214 ? 18.086 31.256 -0.718 1.00 24.35 211 THR A CA 1
ATOM 1553 C C . THR A 1 214 ? 17.967 32.473 0.184 1.00 23.26 211 THR A C 1
ATOM 1554 O O . THR A 1 214 ? 18.826 32.719 1.030 1.00 24.90 211 THR A O 1
ATOM 1558 N N . GLU A 1 215 ? 16.893 33.232 0.001 1.00 23.62 212 GLU A N 1
ATOM 1559 C CA . GLU A 1 215 ? 16.675 34.437 0.790 1.00 23.86 212 GLU A CA 1
ATOM 1560 C C . GLU A 1 215 ? 16.420 34.141 2.266 1.00 24.15 212 GLU A C 1
ATOM 1561 O O . GLU A 1 215 ? 16.942 34.836 3.137 1.00 24.00 212 GLU A O 1
ATOM 1567 N N . ASP A 1 216 ? 15.616 33.118 2.545 1.00 24.61 213 ASP A N 1
ATOM 1568 C CA . ASP A 1 216 ? 15.288 32.763 3.925 1.00 25.23 213 ASP A CA 1
ATOM 1569 C C . ASP A 1 216 ? 16.499 32.285 4.706 1.00 23.91 213 ASP A C 1
ATOM 1570 O O . ASP A 1 216 ? 16.710 32.702 5.846 1.00 23.13 213 ASP A O 1
ATOM 1575 N N . ILE A 1 217 ? 17.288 31.395 4.109 1.00 22.43 214 ILE A N 1
ATOM 1576 C CA . ILE A 1 217 ? 18.458 30.896 4.804 1.00 21.71 214 ILE A CA 1
ATOM 1577 C C . ILE A 1 217 ? 19.540 31.959 4.862 1.00 20.78 214 ILE A C 1
ATOM 1578 O O . ILE A 1 217 ? 20.382 31.934 5.749 1.00 23.26 214 ILE A O 1
ATOM 1583 N N . ALA A 1 218 ? 19.516 32.908 3.933 1.00 19.95 215 ALA A N 1
ATOM 1584 C CA . ALA A 1 218 ? 20.495 33.990 3.976 1.00 20.95 215 ALA A CA 1
ATOM 1585 C C . ALA A 1 218 ? 20.159 34.851 5.203 1.00 19.64 215 ALA A C 1
ATOM 1586 O O . ALA A 1 218 ? 21.054 35.345 5.886 1.00 19.40 215 ALA A O 1
ATOM 1588 N N . LEU A 1 219 ? 18.866 35.021 5.474 1.00 20.27 216 LEU A N 1
ATOM 1589 C CA . LEU A 1 219 ? 18.432 35.813 6.624 1.00 22.34 216 LEU A CA 1
ATOM 1590 C C . LEU A 1 219 ? 18.808 35.105 7.927 1.00 20.39 216 LEU A C 1
ATOM 1591 O O . LEU A 1 219 ? 19.275 35.736 8.871 1.00 25.09 216 LEU A O 1
ATOM 1596 N N . ILE A 1 220 ? 18.604 33.792 7.986 1.00 20.88 217 ILE A N 1
ATOM 1597 C CA . ILE A 1 220 ? 18.971 33.052 9.189 1.00 19.90 217 ILE A CA 1
ATOM 1598 C C . ILE A 1 220 ? 20.488 33.181 9.352 1.00 21.06 217 ILE A C 1
ATOM 1599 O O . ILE A 1 220 ? 21.008 33.379 10.462 1.00 18.58 217 ILE A O 1
ATOM 1604 N N . GLY A 1 221 ? 21.197 33.086 8.228 1.00 19.51 218 GLY A N 1
ATOM 1605 C CA . GLY A 1 221 ? 22.640 33.217 8.260 1.00 18.99 218 GLY A CA 1
ATOM 1606 C C . GLY A 1 221 ? 23.071 34.566 8.814 1.00 21.71 218 GLY A C 1
ATOM 1607 O O . GLY A 1 221 ? 24.002 34.651 9.628 1.00 19.31 218 GLY A O 1
ATOM 1608 N N . LEU A 1 222 ? 22.393 35.626 8.379 1.00 22.20 219 LEU A N 1
ATOM 1609 C CA . LEU A 1 222 ? 22.726 36.973 8.834 1.00 22.94 219 LEU A CA 1
ATOM 1610 C C . LEU A 1 222 ? 22.530 37.104 10.341 1.00 21.54 219 LEU A C 1
ATOM 1611 O O . LEU A 1 222 ? 23.341 37.712 11.030 1.00 23.77 219 LEU A O 1
ATOM 1616 N N . ILE A 1 223 ? 21.442 36.536 10.842 1.00 22.32 220 ILE A N 1
ATOM 1617 C CA . ILE A 1 223 ? 21.137 36.591 12.264 1.00 21.66 220 ILE A CA 1
ATOM 1618 C C . ILE A 1 223 ? 22.239 35.910 13.066 1.00 21.88 220 ILE A C 1
ATOM 1619 O O . ILE A 1 223 ? 22.709 36.445 14.076 1.00 20.89 220 ILE A O 1
ATOM 1624 N N . LEU A 1 224 ? 22.656 34.727 12.618 1.00 22.48 221 LEU A N 1
ATOM 1625 C CA . LEU A 1 224 ? 23.713 34.004 13.313 1.00 22.45 221 LEU A CA 1
ATOM 1626 C C . LEU A 1 224 ? 25.020 34.781 13.239 1.00 22.36 221 LEU A C 1
ATOM 1627 O O . LEU A 1 224 ? 25.764 34.839 14.214 1.00 23.47 221 LEU A O 1
ATOM 1632 N N . ALA A 1 225 ? 25.295 35.380 12.085 1.00 21.58 222 ALA A N 1
ATOM 1633 C CA . ALA A 1 225 ? 26.524 36.153 11.920 1.00 25.00 222 ALA A CA 1
ATOM 1634 C C . ALA A 1 225 ? 26.587 37.244 12.979 1.00 25.67 222 ALA A C 1
ATOM 1635 O O . ALA A 1 225 ? 27.660 37.578 13.476 1.00 26.32 222 ALA A O 1
ATOM 1637 N N . HIS A 1 226 ? 25.428 37.794 13.320 1.00 26.52 223 HIS A N 1
ATOM 1638 C CA . HIS A 1 226 ? 25.350 38.847 14.321 1.00 28.70 223 HIS A CA 1
ATOM 1639 C C . HIS A 1 226 ? 24.990 38.320 15.706 1.00 28.29 223 HIS A C 1
ATOM 1640 O O . HIS A 1 226 ? 24.301 38.979 16.481 1.00 25.53 223 HIS A O 1
ATOM 1647 N N . ASP A 1 227 ? 25.473 37.116 15.995 1.00 26.77 224 ASP A N 1
ATOM 1648 C CA . ASP A 1 227 ? 25.256 36.453 17.270 1.00 26.98 224 ASP A CA 1
ATOM 1649 C C . ASP A 1 227 ? 23.833 36.430 17.814 1.00 25.74 224 ASP A C 1
ATOM 1650 O O . ASP A 1 227 ? 23.618 36.624 19.010 1.00 25.42 224 ASP A O 1
ATOM 1655 N N . GLY A 1 228 ? 22.859 36.194 16.943 1.00 23.80 225 GLY A N 1
ATOM 1656 C CA . GLY A 1 228 ? 21.485 36.098 17.408 1.00 26.23 225 GLY A CA 1
ATOM 1657 C C . GLY A 1 228 ? 20.644 37.354 17.339 1.00 26.47 225 GLY A C 1
ATOM 1658 O O . GLY A 1 228 ? 19.435 37.319 17.584 1.00 23.69 225 GLY A O 1
ATOM 1659 N N . TYR A 1 229 ? 21.282 38.467 17.013 1.00 28.19 226 TYR A N 1
ATOM 1660 C CA . TYR A 1 229 ? 20.575 39.727 16.893 1.00 28.51 226 TYR A CA 1
ATOM 1661 C C . TYR A 1 229 ? 19.995 39.818 15.484 1.00 28.17 226 TYR A C 1
ATOM 1662 O O . TYR A 1 229 ? 20.713 39.650 14.499 1.00 27.52 226 TYR A O 1
ATOM 1671 N N . HIS A 1 230 ? 18.694 40.069 15.393 1.00 29.05 227 HIS A N 1
ATOM 1672 C CA . HIS A 1 230 ? 18.029 40.203 14.106 1.00 31.78 227 HIS A CA 1
ATOM 1673 C C . HIS A 1 230 ? 18.227 41.657 13.681 1.00 36.48 227 HIS A C 1
ATOM 1674 O O . HIS A 1 230 ? 17.629 42.563 14.255 1.00 35.91 227 HIS A O 1
ATOM 1681 N N . PRO A 1 231 ? 19.088 41.896 12.679 1.00 40.44 228 PRO A N 1
ATOM 1682 C CA . PRO A 1 231 ? 19.387 43.240 12.169 1.00 43.38 228 PRO A CA 1
ATOM 1683 C C . PRO A 1 231 ? 18.244 43.989 11.483 1.00 44.88 228 PRO A C 1
ATOM 1684 O O . PRO A 1 231 ? 18.285 45.213 11.375 1.00 45.63 228 PRO A O 1
ATOM 1688 N N . ILE A 1 232 ? 17.234 43.266 11.014 1.00 47.45 229 ILE A N 1
ATOM 1689 C CA . ILE A 1 232 ? 16.100 43.905 10.352 1.00 50.28 229 ILE A CA 1
ATOM 1690 C C . ILE A 1 232 ? 15.025 44.295 11.369 1.00 49.73 229 ILE A C 1
ATOM 1691 O O . ILE A 1 232 ? 14.404 45.349 11.253 1.00 51.12 229 ILE A O 1
ATOM 1696 N N . ARG A 1 233 ? 14.814 43.444 12.366 1.00 48.70 230 ARG A N 1
ATOM 1697 C CA . ARG A 1 233 ? 13.814 43.712 13.393 1.00 49.03 230 ARG A CA 1
ATOM 1698 C C . ARG A 1 233 ? 14.421 44.361 14.630 1.00 46.73 230 ARG A C 1
ATOM 1699 O O . ARG A 1 233 ? 13.698 44.805 15.521 1.00 45.82 230 ARG A O 1
ATOM 1707 N N . HIS A 1 234 ? 15.749 44.405 14.682 1.00 44.49 231 HIS A N 1
ATOM 1708 C CA . HIS A 1 234 ? 16.460 45.000 15.812 1.00 43.76 231 HIS A CA 1
ATOM 1709 C C . HIS A 1 234 ? 16.068 44.365 17.138 1.00 42.82 231 HIS A C 1
ATOM 1710 O O . HIS A 1 234 ? 15.619 45.042 18.066 1.00 43.57 231 HIS A O 1
ATOM 1717 N N . GLU A 1 235 ? 16.259 43.055 17.226 1.00 42.46 232 GLU A N 1
ATOM 1718 C CA . GLU A 1 235 ? 15.920 42.326 18.435 1.00 42.85 232 GLU A CA 1
ATOM 1719 C C . GLU A 1 235 ? 16.756 41.055 18.548 1.00 39.09 232 GLU A C 1
ATOM 1720 O O . GLU A 1 235 ? 17.075 40.420 17.542 1.00 36.67 232 GLU A O 1
ATOM 1726 N N . GLN A 1 236 ? 17.115 40.707 19.779 1.00 35.67 233 GLN A N 1
ATOM 1727 C CA . GLN A 1 236 ? 17.894 39.510 20.070 1.00 35.51 233 GLN A CA 1
ATOM 1728 C C . GLN A 1 236 ? 16.910 38.341 20.038 1.00 36.78 233 GLN A C 1
ATOM 1729 O O . GLN A 1 236 ? 16.172 38.122 20.999 1.00 39.19 233 GLN A O 1
ATOM 1735 N N . VAL A 1 237 ? 16.896 37.597 18.935 1.00 34.57 234 VAL A N 1
ATOM 1736 C CA . VAL A 1 237 ? 15.971 36.481 18.780 1.00 31.63 234 VAL A CA 1
ATOM 1737 C C . VAL A 1 237 ? 16.541 35.126 19.180 1.00 32.08 234 VAL A C 1
ATOM 1738 O O . VAL A 1 237 ? 15.791 34.175 19.397 1.00 34.03 234 VAL A O 1
ATOM 1742 N N . ILE A 1 238 ? 17.864 35.037 19.269 1.00 29.99 235 ILE A N 1
ATOM 1743 C CA . ILE A 1 238 ? 18.545 33.808 19.675 1.00 28.69 235 ILE A CA 1
ATOM 1744 C C . ILE A 1 238 ? 19.580 34.216 20.711 1.00 28.56 235 ILE A C 1
ATOM 1745 O O . ILE A 1 238 ? 20.302 35.191 20.515 1.00 29.16 235 ILE A O 1
ATOM 1750 N N . PRO A 1 239 ? 19.660 33.492 21.835 1.00 29.93 236 PRO A N 1
ATOM 1751 C CA . PRO A 1 239 ? 20.664 33.885 22.826 1.00 30.81 236 PRO A CA 1
ATOM 1752 C C . PRO A 1 239 ? 22.045 33.835 22.179 1.00 31.84 236 PRO A C 1
ATOM 1753 O O . PRO A 1 239 ? 22.361 32.891 21.459 1.00 31.21 236 PRO A O 1
ATOM 1757 N N . LYS A 1 240 ? 22.858 34.855 22.433 1.00 32.13 237 LYS A N 1
ATOM 1758 C CA . LYS A 1 240 ? 24.196 34.938 21.859 1.00 33.54 237 LYS A CA 1
ATOM 1759 C C . LYS A 1 240 ? 25.028 33.659 22.011 1.00 32.29 237 LYS A C 1
ATOM 1760 O O . LYS A 1 240 ? 25.609 33.170 21.039 1.00 30.65 237 LYS A O 1
ATOM 1766 N N . ASP A 1 241 ? 25.095 33.113 23.221 1.00 28.61 238 ASP A N 1
ATOM 1767 C CA . ASP A 1 241 ? 25.877 31.908 23.437 1.00 27.19 238 ASP A CA 1
ATOM 1768 C C . ASP A 1 241 ? 25.362 30.737 22.599 1.00 26.92 238 ASP A C 1
ATOM 1769 O O . ASP A 1 241 ? 26.140 29.870 22.201 1.00 25.85 238 ASP A O 1
ATOM 1774 N N . VAL A 1 242 ? 24.061 30.717 22.321 1.00 24.64 239 VAL A N 1
ATOM 1775 C CA . VAL A 1 242 ? 23.489 29.649 21.507 1.00 25.69 239 VAL A CA 1
ATOM 1776 C C . VAL A 1 242 ? 23.813 29.910 20.034 1.00 25.03 239 VAL A C 1
ATOM 1777 O O . VAL A 1 242 ? 24.133 28.988 19.287 1.00 24.04 239 VAL A O 1
ATOM 1781 N N . ALA A 1 243 ? 23.740 31.173 19.627 1.00 24.92 240 ALA A N 1
ATOM 178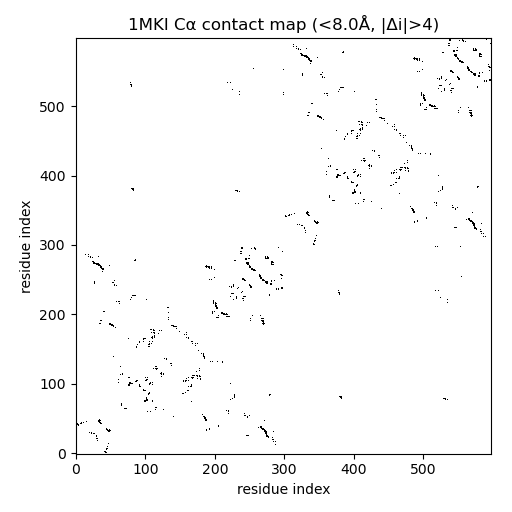2 C CA . ALA A 1 243 ? 24.039 31.541 18.251 1.00 26.44 240 ALA A CA 1
ATOM 1783 C C . ALA A 1 243 ? 25.504 31.218 17.960 1.00 27.38 240 ALA A C 1
ATOM 1784 O O . ALA A 1 243 ? 25.845 30.714 16.891 1.00 25.76 240 ALA A O 1
ATOM 1786 N N . LYS A 1 244 ? 26.364 31.502 18.935 1.00 28.58 241 LYS A N 1
ATOM 1787 C CA . LYS A 1 244 ? 27.796 31.250 18.819 1.00 29.00 241 LYS A CA 1
ATOM 1788 C C . LYS A 1 244 ? 28.050 29.748 18.676 1.00 27.20 241 LYS A C 1
ATOM 1789 O O . LYS A 1 244 ? 28.857 29.310 17.855 1.00 25.47 241 LYS A O 1
ATOM 1795 N N . LEU A 1 245 ? 27.357 28.963 19.490 1.00 23.54 242 LEU A N 1
ATOM 1796 C CA . LEU A 1 245 ? 27.499 27.511 19.461 1.00 23.04 242 LEU A CA 1
ATOM 1797 C C . LEU A 1 245 ? 27.085 26.937 18.097 1.00 21.75 242 LEU A C 1
ATOM 1798 O O . LEU A 1 245 ? 27.736 26.028 17.568 1.00 19.01 242 LEU A O 1
ATOM 1803 N N . ALA A 1 246 ? 26.004 27.468 17.536 1.00 20.24 243 ALA A N 1
ATOM 1804 C CA . ALA A 1 246 ? 25.533 27.010 16.229 1.00 21.97 243 ALA A CA 1
ATOM 1805 C C . ALA A 1 246 ? 26.597 27.267 15.169 1.00 21.38 243 ALA A C 1
ATOM 1806 O O . ALA A 1 246 ? 26.882 26.401 14.342 1.00 23.56 243 ALA A O 1
ATOM 1808 N N . LYS A 1 247 ? 27.181 28.460 15.190 1.00 22.74 244 LYS A N 1
ATOM 1809 C CA . LYS A 1 247 ? 28.209 28.801 14.216 1.00 22.10 244 LYS A CA 1
ATOM 1810 C C . LYS A 1 247 ? 29.411 27.867 14.337 1.00 22.09 244 LYS A C 1
ATOM 1811 O O . LYS A 1 247 ? 29.970 27.427 13.330 1.00 18.61 244 LYS A O 1
ATOM 1817 N N . ALA A 1 248 ? 29.803 27.552 15.568 1.00 19.02 245 ALA A N 1
ATOM 1818 C CA . ALA A 1 248 ? 30.942 26.668 15.769 1.00 18.76 245 ALA A CA 1
ATOM 1819 C C . ALA A 1 248 ? 30.671 25.282 15.166 1.00 18.25 245 ALA A C 1
ATOM 1820 O O . ALA A 1 248 ? 31.531 24.716 14.488 1.00 18.91 245 ALA A O 1
ATOM 1822 N N . LEU A 1 249 ? 29.475 24.746 15.406 1.00 17.93 246 LEU A N 1
ATOM 1823 C CA . LEU A 1 249 ? 29.106 23.424 14.896 1.00 17.79 246 LEU A CA 1
ATOM 1824 C C . LEU A 1 249 ? 29.019 23.397 13.373 1.00 18.06 246 LEU A C 1
ATOM 1825 O O . LEU A 1 249 ? 29.293 22.374 12.744 1.00 17.73 246 LEU A O 1
ATOM 1838 N N . LEU A 1 251 ? 30.873 25.152 11.370 1.00 19.17 248 LEU A N 1
ATOM 1839 C CA . LEU A 1 251 ? 32.256 25.145 10.906 1.00 18.97 248 LEU A CA 1
ATOM 1840 C C . LEU A 1 251 ? 32.926 23.785 11.065 1.00 19.67 248 LEU A C 1
ATOM 1841 O O . LEU A 1 251 ? 33.597 23.307 10.147 1.00 17.50 248 LEU A O 1
ATOM 1846 N N . THR A 1 252 ? 32.739 23.153 12.220 1.00 16.76 249 THR A N 1
ATOM 1847 C CA . THR A 1 252 ? 33.357 21.854 12.476 1.00 17.45 249 THR A CA 1
ATOM 1848 C C . THR A 1 252 ? 32.607 20.640 11.922 1.00 18.75 249 THR A C 1
ATOM 1849 O O . THR A 1 252 ? 33.235 19.656 11.521 1.00 18.15 249 THR A O 1
ATOM 1853 N N . CYS A 1 253 ? 31.280 20.699 11.886 1.00 19.66 250 CYS A N 1
ATOM 1854 C CA . CYS A 1 253 ? 30.511 19.551 11.417 1.00 19.56 250 CYS A CA 1
ATOM 1855 C C . CYS A 1 253 ? 29.460 19.836 10.342 1.00 17.93 250 CYS A C 1
ATOM 1856 O O . CYS A 1 253 ? 28.861 18.907 9.811 1.00 18.29 250 CYS A O 1
ATOM 1859 N N . GLY A 1 254 ? 29.245 21.108 10.029 1.00 18.24 251 GLY A N 1
ATOM 1860 C CA . GLY A 1 254 ? 28.227 21.486 9.066 1.00 18.27 251 GLY A CA 1
ATOM 1861 C C . GLY A 1 254 ? 28.303 20.868 7.684 1.00 19.29 251 GLY A C 1
ATOM 1862 O O . GLY A 1 254 ? 27.284 20.724 7.006 1.00 20.15 251 GLY A O 1
ATOM 1871 N N . TYR A 1 256 ? 29.890 17.919 7.289 1.00 18.62 253 TYR A N 1
ATOM 1872 C CA . TYR A 1 256 ? 30.246 16.532 7.592 1.00 17.89 253 TYR A CA 1
ATOM 1873 C C . TYR A 1 256 ? 31.717 16.218 7.353 1.00 17.66 253 TYR A C 1
ATOM 1874 O O . TYR A 1 256 ? 32.591 16.987 7.755 1.00 19.24 253 TYR A O 1
ATOM 1883 N N . ASN A 1 257 ? 32.003 15.092 6.701 1.00 18.27 254 ASN A N 1
ATOM 1884 C CA . ASN A 1 257 ? 33.394 14.731 6.460 1.00 17.24 254 ASN A CA 1
ATOM 1885 C C . ASN A 1 257 ? 34.076 15.521 5.334 1.00 18.68 254 ASN A C 1
ATOM 1886 O O . ASN A 1 257 ? 35.075 15.087 4.759 1.00 17.53 254 ASN A O 1
ATOM 1891 N N . ALA A 1 258 ? 33.533 16.702 5.043 1.00 18.96 255 ALA A N 1
ATOM 1892 C CA . ALA A 1 258 ? 34.126 17.602 4.057 1.00 19.06 255 ALA A CA 1
ATOM 1893 C C . ALA A 1 258 ? 34.337 18.930 4.790 1.00 17.72 255 ALA A C 1
ATOM 1894 O O . ALA A 1 258 ? 34.808 19.913 4.218 1.00 17.37 255 ALA A O 1
ATOM 1896 N N . SER A 1 259 ? 33.980 18.951 6.073 1.00 17.75 256 SER A N 1
ATOM 1897 C CA . SER A 1 259 ? 34.124 20.167 6.874 1.00 17.04 256 SER A CA 1
ATOM 1898 C C . SER A 1 259 ? 35.561 20.670 6.919 1.00 15.67 256 SER A C 1
ATOM 1899 O O . SER A 1 259 ? 35.801 21.866 6.802 1.00 18.06 256 SER A O 1
ATOM 1902 N N . GLY A 1 260 ? 36.512 19.756 7.086 1.00 17.95 257 GLY A N 1
ATOM 1903 C CA . GLY A 1 260 ? 37.911 20.148 7.132 1.00 17.97 257 GLY A CA 1
ATOM 1904 C C . GLY A 1 260 ? 38.330 20.884 5.866 1.00 18.60 257 GLY A C 1
ATOM 1905 O O . GLY A 1 260 ? 38.986 21.930 5.928 1.00 18.14 257 GLY A O 1
ATOM 1906 N N . LYS A 1 261 ? 37.964 20.333 4.709 1.00 18.94 258 LYS A N 1
ATOM 1907 C CA . LYS A 1 261 ? 38.300 20.975 3.439 1.00 18.56 258 LYS A CA 1
ATOM 1908 C C . LYS A 1 261 ? 37.649 22.346 3.332 1.00 17.83 258 LYS A C 1
ATOM 1909 O O . LYS A 1 261 ? 38.268 23.293 2.851 1.00 20.65 258 LYS A O 1
ATOM 1915 N N . TYR A 1 262 ? 36.395 22.457 3.772 1.00 18.63 259 TYR A N 1
ATOM 1916 C CA . TYR A 1 262 ? 35.701 23.739 3.710 1.00 18.17 259 TYR A CA 1
ATOM 1917 C C . TYR A 1 262 ? 36.370 24.776 4.606 1.00 18.92 259 TYR A C 1
ATOM 1918 O O . TYR A 1 262 ? 36.519 25.939 4.229 1.00 19.12 259 TYR A O 1
ATOM 1927 N N . ALA A 1 263 ? 36.781 24.358 5.795 1.00 18.51 260 ALA A N 1
ATOM 1928 C CA . ALA A 1 263 ? 37.439 25.286 6.709 1.00 19.21 260 ALA A CA 1
ATOM 1929 C C . ALA A 1 263 ? 38.783 25.738 6.119 1.00 17.32 260 ALA A C 1
ATOM 1930 O O . ALA A 1 263 ? 39.155 26.904 6.206 1.00 17.99 260 ALA A O 1
ATOM 1932 N N . ALA A 1 264 ? 39.500 24.804 5.511 1.00 19.32 261 ALA A N 1
ATOM 1933 C CA . ALA A 1 264 ? 40.799 25.104 4.929 1.00 19.72 261 ALA A CA 1
ATOM 1934 C C . ALA A 1 264 ? 40.760 25.919 3.643 1.00 23.27 261 ALA A C 1
ATOM 1935 O O . ALA A 1 264 ? 41.603 26.794 3.447 1.00 21.83 261 ALA A O 1
ATOM 1937 N N . PHE A 1 265 ? 39.790 25.642 2.774 1.00 21.66 262 PHE A N 1
ATOM 1938 C CA . PHE A 1 265 ? 39.739 26.325 1.485 1.00 23.72 262 PHE A CA 1
ATOM 1939 C C . PHE A 1 265 ? 38.604 27.313 1.245 1.00 23.07 262 PHE A C 1
ATOM 1940 O O . PHE A 1 265 ? 38.513 27.904 0.167 1.00 24.22 262 PHE A O 1
ATOM 1948 N N . VAL A 1 266 ? 37.737 27.479 2.238 1.00 21.12 263 VAL A N 1
ATOM 1949 C CA . VAL A 1 266 ? 36.624 28.423 2.164 1.00 20.85 263 VAL A CA 1
ATOM 1950 C C . VAL A 1 266 ? 36.706 29.279 3.437 1.00 22.31 263 VAL A C 1
ATOM 1951 O O . VAL A 1 266 ? 36.801 30.503 3.368 1.00 21.60 263 VAL A O 1
ATOM 1955 N N . GLY A 1 267 ? 36.673 28.628 4.598 1.00 21.50 264 GLY A N 1
ATOM 1956 C CA . GLY A 1 267 ? 36.821 29.346 5.852 1.00 20.96 264 GLY A CA 1
ATOM 1957 C C . GLY A 1 267 ? 35.646 30.135 6.376 1.00 21.82 264 GLY A C 1
ATOM 1958 O O . GLY A 1 267 ? 35.823 31.109 7.109 1.00 23.22 264 GLY A O 1
ATOM 1959 N N . VAL A 1 268 ? 34.446 29.697 6.023 1.00 21.22 265 VAL A N 1
ATOM 1960 C CA . VAL A 1 268 ? 33.222 30.358 6.452 1.00 23.59 265 VAL A CA 1
ATOM 1961 C C . VAL A 1 268 ? 32.291 29.305 7.040 1.00 23.42 265 VAL A C 1
ATOM 1962 O O . VAL A 1 268 ? 32.169 28.212 6.498 1.00 22.82 265 VAL A O 1
ATOM 1966 N N . PRO A 1 269 ? 31.640 29.604 8.171 1.00 24.30 266 PRO A N 1
ATOM 1967 C CA . PRO A 1 269 ? 30.736 28.593 8.735 1.00 23.15 266 PRO A CA 1
ATOM 1968 C C . PRO A 1 269 ? 29.641 28.291 7.711 1.00 23.07 266 PRO A C 1
ATOM 1969 O O . PRO A 1 269 ? 28.997 29.209 7.204 1.00 20.58 266 PRO A O 1
ATOM 1973 N N . ALA A 1 270 ? 29.430 27.013 7.408 1.00 21.02 267 ALA A N 1
ATOM 1974 C CA . ALA A 1 270 ? 28.420 26.637 6.426 1.00 20.38 267 ALA A CA 1
ATOM 1975 C C . ALA A 1 270 ? 27.669 25.367 6.787 1.00 19.41 267 ALA A C 1
ATOM 1976 O O . ALA A 1 270 ? 28.173 24.516 7.521 1.00 21.22 267 ALA A O 1
ATOM 1978 N N . LYS A 1 271 ? 26.454 25.253 6.260 1.00 18.70 268 LYS A N 1
ATOM 1979 C CA . LYS A 1 271 ? 25.609 24.084 6.486 1.00 19.42 268 LYS A CA 1
ATOM 1980 C C . LYS A 1 271 ? 24.897 23.689 5.201 1.00 18.16 268 LYS A C 1
ATOM 1981 O O . LYS A 1 271 ? 24.267 24.520 4.553 1.00 18.58 268 LYS A O 1
ATOM 1987 N N . SER A 1 272 ? 24.971 22.407 4.866 1.00 20.40 269 SER A N 1
ATOM 1988 C CA . SER A 1 272 ? 24.346 21.891 3.660 1.00 20.34 269 SER A CA 1
ATOM 1989 C C . SER A 1 272 ? 23.073 21.087 3.926 1.00 21.02 269 SER A C 1
ATOM 1990 O O . SER A 1 272 ? 22.767 20.723 5.070 1.00 19.57 269 SER A O 1
ATOM 1993 N N . GLY A 1 273 ? 22.353 20.812 2.839 1.00 17.84 270 GLY A N 1
ATOM 1994 C CA . GLY A 1 273 ? 21.145 20.003 2.876 1.00 17.12 270 GLY A CA 1
ATOM 1995 C C . GLY A 1 273 ? 21.240 19.149 1.619 1.00 18.37 270 GLY A C 1
ATOM 1996 O O . GLY A 1 273 ? 21.606 19.688 0.564 1.00 16.84 270 GLY A O 1
ATOM 1997 N N . VAL A 1 274 ? 20.932 17.851 1.686 1.00 18.97 271 VAL A N 1
ATOM 1998 C CA . VAL A 1 274 ? 21.057 17.020 0.485 1.00 21.58 271 VAL A CA 1
ATOM 1999 C C . VAL A 1 274 ? 20.175 17.462 -0.675 1.00 23.44 271 VAL A C 1
ATOM 2000 O O . VAL A 1 274 ? 20.314 16.951 -1.788 1.00 25.43 271 VAL A O 1
ATOM 2004 N N . SER A 1 275 ? 19.267 18.400 -0.428 1.00 24.76 272 SER A N 1
ATOM 2005 C CA . SER A 1 275 ? 18.402 18.891 -1.498 1.00 24.66 272 SER A CA 1
ATOM 2006 C C . SER A 1 275 ? 19.146 19.944 -2.314 1.00 23.60 272 SER A C 1
ATOM 2007 O O . SER A 1 275 ? 18.607 20.488 -3.276 1.00 22.96 272 SER A O 1
ATOM 2010 N N . GLY A 1 276 ? 20.379 20.247 -1.906 1.00 23.94 273 GLY A N 1
ATOM 2011 C CA . GLY A 1 276 ? 21.184 21.209 -2.638 1.00 23.83 273 GLY A CA 1
ATOM 2012 C C . GLY A 1 276 ? 21.370 22.584 -2.029 1.00 23.48 273 GLY A C 1
ATOM 2013 O O . GLY A 1 276 ? 22.013 23.441 -2.619 1.00 24.80 273 GLY A O 1
ATOM 2014 N N . GLY A 1 277 ? 20.822 22.813 -0.846 1.00 23.04 274 GLY A N 1
ATOM 2015 C CA . GLY A 1 277 ? 20.985 24.119 -0.245 1.00 21.21 274 GLY A CA 1
ATOM 2016 C C . GLY A 1 277 ? 22.222 24.247 0.625 1.00 21.22 274 GLY A C 1
ATOM 2017 O O . GLY A 1 277 ? 22.744 23.260 1.145 1.00 19.25 274 GLY A O 1
ATOM 2018 N N . ILE A 1 278 ? 22.716 25.474 0.757 1.00 20.47 275 ILE A N 1
ATOM 2019 C CA . ILE A 1 278 ? 23.851 25.738 1.619 1.00 20.28 275 ILE A CA 1
ATOM 2020 C C . ILE A 1 278 ? 23.645 27.085 2.287 1.00 21.83 275 ILE A C 1
ATOM 2021 O O . ILE A 1 278 ? 23.445 28.100 1.620 1.00 20.47 275 ILE A O 1
ATOM 2034 N N . ALA A 1 280 ? 25.421 29.815 4.712 1.00 21.08 277 ALA A N 1
ATOM 2035 C CA . ALA A 1 280 ? 26.733 30.213 5.200 1.00 21.26 277 ALA A CA 1
ATOM 2036 C C . ALA A 1 280 ? 26.598 31.600 5.798 1.00 21.25 277 ALA A C 1
ATOM 2037 O O . ALA A 1 280 ? 25.550 32.232 5.681 1.00 21.27 277 ALA A O 1
ATOM 2039 N N . LEU A 1 281 ? 27.656 32.078 6.433 1.00 22.92 278 LEU A N 1
ATOM 2040 C CA . LEU A 1 281 ? 27.604 33.385 7.059 1.00 23.59 278 LEU A CA 1
ATOM 2041 C C . LEU A 1 281 ? 29.009 33.907 7.275 1.00 24.96 278 LEU A C 1
ATOM 2042 O O . LEU A 1 281 ? 29.968 33.137 7.325 1.00 23.47 278 LEU A O 1
ATOM 2047 N N . VAL A 1 282 ? 29.131 35.222 7.390 1.00 26.24 279 VAL A N 1
ATOM 2048 C CA . VAL A 1 282 ? 30.428 35.835 7.615 1.00 27.41 279 VAL A CA 1
ATOM 2049 C C . VAL A 1 282 ? 30.288 36.853 8.729 1.00 29.92 279 VAL A C 1
ATOM 2050 O O . VAL A 1 282 ? 29.558 37.829 8.587 1.00 28.67 279 VAL A O 1
ATOM 2054 N N . PRO A 1 283 ? 30.975 36.634 9.859 1.00 33.76 280 PRO A N 1
ATOM 2055 C CA . PRO A 1 283 ? 30.887 37.581 10.972 1.00 38.27 280 PRO A CA 1
ATOM 2056 C C . PRO A 1 283 ? 31.480 38.923 10.547 1.00 41.78 280 PRO A C 1
ATOM 2057 O O . PRO A 1 283 ? 32.185 39.008 9.537 1.00 41.20 280 PRO A O 1
ATOM 2061 N N . PRO A 1 284 ? 31.193 39.991 11.308 1.00 45.27 281 PRO A N 1
ATOM 2062 C CA . PRO A 1 284 ? 31.704 41.333 11.009 1.00 47.98 281 PRO A CA 1
ATOM 2063 C C . PRO A 1 284 ? 33.231 41.389 10.892 1.00 52.12 281 PRO A C 1
ATOM 2064 O O . PRO A 1 284 ? 33.947 40.636 11.561 1.00 50.64 281 PRO A O 1
ATOM 2068 N N . SER A 1 285 ? 33.711 42.281 10.026 1.00 54.67 282 SER A N 1
ATOM 2069 C CA . SER A 1 285 ? 35.141 42.481 9.783 1.00 56.09 282 SER A CA 1
ATOM 2070 C C . SER A 1 285 ? 35.828 41.306 9.090 1.00 55.64 282 SER A C 1
ATOM 2071 O O . SER A 1 285 ? 36.797 41.495 8.352 1.00 54.79 282 SER A O 1
ATOM 2074 N N . ALA A 1 286 ? 35.330 40.097 9.329 0.50 56.47 283 ALA A N 1
ATOM 2075 C CA . ALA A 1 286 ? 35.900 38.896 8.723 0.50 54.35 283 ALA A CA 1
ATOM 2076 C C . ALA A 1 286 ? 35.445 38.770 7.270 0.50 52.04 283 ALA A C 1
ATOM 2077 O O . ALA A 1 286 ? 35.369 37.668 6.725 0.50 53.25 283 ALA A O 1
ATOM 2079 N N . ARG A 1 287 ? 35.157 39.914 6.653 0.50 52.42 284 ARG A N 1
ATOM 2080 C CA . ARG A 1 287 ? 34.681 39.979 5.277 0.50 52.72 284 ARG A CA 1
ATOM 2081 C C . ARG A 1 287 ? 35.597 40.762 4.348 0.50 51.94 284 ARG A C 1
ATOM 2082 O O . ARG A 1 287 ? 35.311 40.875 3.159 0.50 51.01 284 ARG A O 1
ATOM 2090 N N . ARG A 1 288 ? 36.686 41.305 4.885 0.50 50.80 285 ARG A N 1
ATOM 2091 C CA . ARG A 1 288 ? 37.608 42.109 4.087 0.50 51.68 285 ARG A CA 1
ATOM 2092 C C . ARG A 1 288 ? 37.013 43.513 3.981 0.50 52.33 285 ARG A C 1
ATOM 2093 O O . ARG A 1 288 ? 35.950 43.703 3.388 0.50 51.64 285 ARG A O 1
ATOM 2101 N N . GLU A 1 289 ? 37.705 44.483 4.574 0.50 53.01 286 GLU A N 1
ATOM 2102 C CA . GLU A 1 289 ? 37.280 45.881 4.590 0.50 55.29 286 GLU A CA 1
ATOM 2103 C C . GLU A 1 289 ? 36.335 46.338 3.483 0.50 57.72 286 GLU A C 1
ATOM 2104 O O . GLU A 1 289 ? 35.401 47.097 3.742 0.50 57.70 286 GLU A O 1
ATOM 2110 N N . GLN A 1 290 ? 36.571 45.887 2.256 1.00 58.12 287 GLN A N 1
ATOM 2111 C CA . GLN A 1 290 ? 35.736 46.313 1.140 1.00 60.07 287 GLN A CA 1
ATOM 2112 C C . GLN A 1 290 ? 34.350 45.678 1.028 1.00 55.92 287 GLN A C 1
ATOM 2113 O O . GLN A 1 290 ? 33.350 46.340 1.307 1.00 57.11 287 GLN A O 1
ATOM 2119 N N . PRO A 1 291 ? 34.259 44.397 0.622 1.00 53.65 288 PRO A N 1
ATOM 2120 C CA . PRO A 1 291 ? 32.906 43.845 0.525 1.00 49.76 288 PRO A CA 1
ATOM 2121 C C . PRO A 1 291 ? 32.372 43.213 1.809 1.00 46.95 288 PRO A C 1
ATOM 2122 O O . PRO A 1 291 ? 33.059 42.438 2.471 1.00 46.17 288 PRO A O 1
ATOM 2126 N N . PHE A 1 292 ? 31.138 43.573 2.147 1.00 45.02 289 PHE A N 1
ATOM 2127 C CA . PHE A 1 292 ? 30.443 43.058 3.317 1.00 43.41 289 PHE A CA 1
ATOM 2128 C C . PHE A 1 292 ? 31.209 43.190 4.632 1.00 44.57 289 PHE A C 1
ATOM 2129 O O . PHE A 1 292 ? 31.276 42.255 5.422 1.00 42.59 289 PHE A O 1
ATOM 2137 N N . GLN A 1 293 ? 31.756 44.373 4.874 1.00 45.51 290 GLN A N 1
ATOM 2138 C CA . GLN A 1 293 ? 32.516 44.643 6.087 1.00 49.21 290 GLN A CA 1
ATOM 2139 C C . GLN A 1 293 ? 31.705 44.353 7.356 1.00 46.46 290 GLN A C 1
ATOM 2140 O O . GLN A 1 293 ? 32.242 43.851 8.348 1.00 47.39 290 GLN A O 1
ATOM 2146 N N . SER A 1 294 ? 30.413 44.667 7.318 1.00 43.39 291 SER A N 1
ATOM 2147 C CA . SER A 1 294 ? 29.529 44.443 8.462 1.00 42.94 291 SER A CA 1
ATOM 2148 C C . SER A 1 294 ? 29.052 42.993 8.558 1.00 41.12 291 SER A C 1
ATOM 2149 O O . SER A 1 294 ? 28.190 42.670 9.375 1.00 41.02 291 SER A O 1
ATOM 2152 N N . GLY A 1 295 ? 29.612 42.123 7.722 1.00 38.55 292 GLY A N 1
ATOM 2153 C CA . GLY A 1 295 ? 29.209 40.729 7.738 1.00 34.23 292 GLY A CA 1
ATOM 2154 C C . GLY A 1 295 ? 27.999 40.487 6.853 1.00 30.84 292 GLY A C 1
ATOM 2155 O O . GLY A 1 295 ? 27.435 41.427 6.291 1.00 28.66 292 GLY A O 1
ATOM 2156 N N . CYS A 1 296 ? 27.594 39.226 6.729 1.00 28.48 293 CYS A N 1
ATOM 2157 C CA . CYS A 1 296 ? 26.449 38.896 5.901 1.00 25.84 293 CYS A CA 1
ATOM 2158 C C . CYS A 1 296 ? 25.940 37.478 6.123 1.00 24.66 293 CYS A C 1
ATOM 2159 O O . CYS A 1 296 ? 26.591 36.659 6.778 1.00 26.53 293 CYS A O 1
ATOM 2162 N N . GLY A 1 297 ? 24.759 37.214 5.577 1.00 23.55 294 GLY A N 1
ATOM 2163 C CA . GLY A 1 297 ? 24.161 35.897 5.641 1.00 23.09 294 GLY A CA 1
ATOM 2164 C C . GLY A 1 297 ? 24.207 35.424 4.198 1.00 24.55 294 GLY A C 1
ATOM 2165 O O . GLY A 1 297 ? 24.060 36.233 3.276 1.00 22.98 294 GLY A O 1
ATOM 2166 N N . ILE A 1 298 ? 24.419 34.132 3.984 1.00 23.21 295 ILE A N 1
ATOM 2167 C CA . ILE A 1 298 ? 24.504 33.605 2.624 1.00 23.78 295 ILE A CA 1
ATOM 2168 C C . ILE A 1 298 ? 23.566 32.427 2.386 1.00 23.87 295 ILE A C 1
ATOM 2169 O O . ILE A 1 298 ? 23.514 31.495 3.186 1.00 24.26 295 ILE A O 1
ATOM 2174 N N . GLY A 1 299 ? 22.826 32.482 1.283 1.00 22.35 296 GLY A N 1
ATOM 2175 C CA . GLY A 1 299 ? 21.926 31.404 0.925 1.00 19.58 296 GLY A CA 1
ATOM 2176 C C . GLY A 1 299 ? 22.292 30.936 -0.477 1.00 21.51 296 GLY A C 1
ATOM 2177 O O . GLY A 1 299 ? 22.341 31.747 -1.394 1.00 21.09 296 GLY A O 1
ATOM 2178 N N . ILE A 1 300 ? 22.551 29.639 -0.636 1.00 21.85 297 ILE A N 1
ATOM 2179 C CA . ILE A 1 300 ? 22.929 29.056 -1.926 1.00 21.74 297 ILE A CA 1
ATOM 2180 C C . ILE A 1 300 ? 22.068 27.837 -2.245 1.00 22.65 297 ILE A C 1
ATOM 2181 O O . ILE A 1 300 ? 21.688 27.082 -1.348 1.00 21.53 297 ILE A O 1
ATOM 2186 N N . TYR A 1 301 ? 21.769 27.643 -3.526 1.00 22.37 298 TYR A N 1
ATOM 2187 C CA . TYR A 1 301 ? 20.963 26.509 -3.950 1.00 24.02 298 TYR A CA 1
ATOM 2188 C C . TYR A 1 301 ? 21.518 25.836 -5.209 1.00 24.48 298 TYR A C 1
ATOM 2189 O O . TYR A 1 301 ? 21.571 26.445 -6.277 1.00 24.36 298 TYR A O 1
ATOM 2198 N N . GLY A 1 302 ? 21.926 24.577 -5.068 1.00 24.62 299 GLY A N 1
ATOM 2199 C CA . GLY A 1 302 ? 22.467 23.819 -6.188 1.00 25.41 299 GLY A CA 1
ATOM 2200 C C . GLY A 1 302 ? 22.167 22.341 -6.008 1.00 25.95 299 GLY A C 1
ATOM 2201 O O . GLY A 1 302 ? 22.983 21.610 -5.449 1.00 26.09 299 GLY A O 1
ATOM 2202 N N . PRO A 1 303 ? 21.003 21.872 -6.489 1.00 27.94 300 PRO A N 1
ATOM 2203 C CA . PRO A 1 303 ? 20.506 20.491 -6.421 1.00 29.02 300 PRO A CA 1
ATOM 2204 C C . PRO A 1 303 ? 21.506 19.350 -6.626 1.00 29.19 300 PRO A C 1
ATOM 2205 O O . PRO A 1 303 ? 21.366 18.299 -6.006 1.00 32.29 300 PRO A O 1
ATOM 2209 N N . ALA A 1 304 ? 22.499 19.533 -7.489 1.00 28.35 301 ALA A N 1
ATOM 2210 C CA . ALA A 1 304 ? 23.483 18.476 -7.719 1.00 28.12 301 ALA A CA 1
ATOM 2211 C C . ALA A 1 304 ? 24.455 18.415 -6.541 1.00 28.30 301 ALA A C 1
ATOM 2212 O O . ALA A 1 304 ? 25.182 19.371 -6.278 1.00 27.15 301 ALA A O 1
ATOM 2214 N N . ILE A 1 305 ? 24.475 17.289 -5.835 1.00 26.66 302 ILE A N 1
ATOM 2215 C CA . ILE A 1 305 ? 25.358 17.151 -4.683 1.00 26.70 302 ILE A CA 1
ATOM 2216 C C . ILE A 1 305 ? 26.473 16.133 -4.902 1.00 26.66 302 ILE A C 1
ATOM 2217 O O . ILE A 1 305 ? 26.361 15.246 -5.754 1.00 25.27 302 ILE A O 1
ATOM 2222 N N . ASP A 1 306 ? 27.552 16.277 -4.133 1.00 23.45 303 ASP A N 1
ATOM 2223 C CA . ASP A 1 306 ? 28.697 15.389 -4.231 1.00 21.46 303 ASP A CA 1
ATOM 2224 C C . ASP A 1 306 ? 28.559 14.181 -3.309 1.00 24.62 303 ASP A C 1
ATOM 2225 O O . ASP A 1 306 ? 27.509 13.973 -2.697 1.00 23.87 303 ASP A O 1
ATOM 2230 N N . GLU A 1 307 ? 29.627 13.396 -3.211 1.00 24.06 304 GLU A N 1
ATOM 2231 C CA . GLU A 1 307 ? 29.637 12.180 -2.400 1.00 26.39 304 GLU A CA 1
ATOM 2232 C C . GLU A 1 307 ? 29.419 12.431 -0.909 1.00 26.41 304 GLU A C 1
ATOM 2233 O O . GLU A 1 307 ? 28.986 11.535 -0.186 1.00 26.13 304 GLU A O 1
ATOM 2239 N N . TYR A 1 308 ? 29.727 13.639 -0.447 1.00 24.08 305 TYR A N 1
ATOM 2240 C CA . TYR A 1 308 ? 29.550 13.970 0.970 1.00 24.85 305 TYR A CA 1
ATOM 2241 C C . TYR A 1 308 ? 28.130 14.433 1.256 1.00 23.81 305 TYR A C 1
ATOM 2242 O O . TYR A 1 308 ? 27.728 14.536 2.413 1.00 23.45 305 TYR A O 1
ATOM 2251 N N . GLY A 1 309 ? 27.375 14.713 0.198 1.00 21.43 306 GLY A N 1
ATOM 2252 C CA . GLY A 1 309 ? 26.008 15.175 0.372 1.00 20.11 306 GLY A CA 1
ATOM 2253 C C . GLY A 1 309 ? 25.898 16.689 0.261 1.00 18.25 306 GLY A C 1
ATOM 2254 O O . GLY A 1 309 ? 24.823 17.261 0.453 1.00 19.35 306 GLY A O 1
ATOM 2255 N N . ASN A 1 310 ? 27.018 17.329 -0.059 1.00 17.53 307 ASN A N 1
ATOM 2256 C CA . ASN A 1 310 ? 27.094 18.783 -0.193 1.00 17.61 307 ASN A CA 1
ATOM 2257 C C . ASN A 1 310 ? 26.927 19.217 -1.652 1.00 19.53 307 ASN A C 1
ATOM 2258 O O . ASN A 1 310 ? 27.427 18.557 -2.559 1.00 17.86 307 ASN A O 1
ATOM 2263 N N . SER A 1 311 ? 26.239 20.336 -1.857 1.00 19.64 308 SER A N 1
ATOM 2264 C CA . SER A 1 311 ? 26.015 20.880 -3.192 1.00 20.62 308 SER A CA 1
ATOM 2265 C C . SER A 1 311 ? 27.336 21.054 -3.923 1.00 19.81 308 SER A C 1
ATOM 2266 O O . SER A 1 311 ? 28.218 21.766 -3.458 1.00 20.19 308 SER A O 1
ATOM 2269 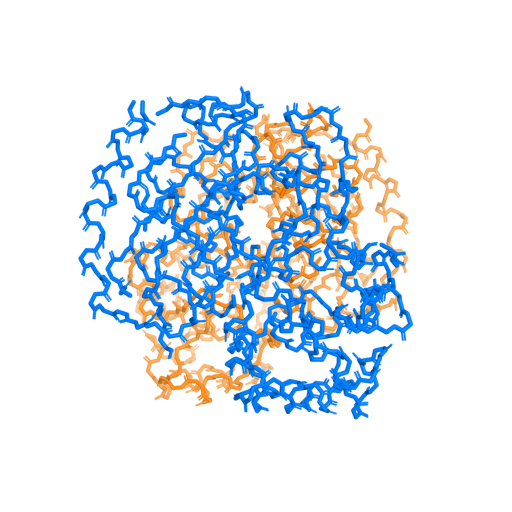N N . LEU A 1 312 ? 27.465 20.418 -5.081 1.00 23.65 309 LEU A N 1
ATOM 2270 C CA . LEU A 1 312 ? 28.696 20.512 -5.867 1.00 23.55 309 LEU A CA 1
ATOM 2271 C C . LEU A 1 312 ? 28.916 21.909 -6.446 1.00 22.09 309 LEU A C 1
ATOM 2272 O O . LEU A 1 312 ? 29.944 22.535 -6.202 1.00 21.20 309 LEU A O 1
ATOM 2277 N N . THR A 1 313 ? 27.956 22.405 -7.216 1.00 22.60 310 THR A N 1
ATOM 2278 C CA . THR A 1 313 ? 28.103 23.729 -7.802 1.00 23.28 310 THR A CA 1
ATOM 2279 C C . THR A 1 313 ? 27.925 24.819 -6.755 1.00 21.30 310 THR A C 1
ATOM 2280 O O . THR A 1 313 ? 28.523 25.876 -6.870 1.00 22.64 310 THR A O 1
ATOM 2284 N N . GLY A 1 314 ? 27.106 24.561 -5.735 1.00 21.46 311 GLY A N 1
ATOM 2285 C CA . GLY A 1 314 ? 26.909 25.553 -4.689 1.00 18.87 311 GLY A CA 1
ATOM 2286 C C . GLY A 1 314 ? 28.178 25.688 -3.863 1.00 18.65 311 GLY A C 1
ATOM 2287 O O . GLY A 1 314 ? 28.536 26.776 -3.412 1.00 17.31 311 GLY A O 1
ATOM 2288 N N . GLY A 1 315 ? 28.868 24.570 -3.670 1.00 19.67 312 GLY A N 1
ATOM 2289 C CA . GLY A 1 315 ? 30.106 24.596 -2.913 1.00 21.53 312 GLY A CA 1
ATOM 2290 C C . GLY A 1 315 ? 31.199 25.319 -3.679 1.00 20.68 312 GLY A C 1
ATOM 2291 O O . GLY A 1 315 ? 31.988 26.075 -3.108 1.00 19.20 312 GLY A O 1
ATOM 2300 N N . LEU A 1 317 ? 30.751 27.641 -5.902 1.00 16.83 314 LEU A N 1
ATOM 2301 C CA . LEU A 1 317 ? 30.380 29.053 -5.929 1.00 17.75 314 LEU A CA 1
ATOM 2302 C C . LEU A 1 317 ? 30.802 29.715 -4.612 1.00 19.72 314 LEU A C 1
ATOM 2303 O O . LEU A 1 317 ? 31.370 30.811 -4.598 1.00 17.74 314 LEU A O 1
ATOM 2308 N N . LEU A 1 318 ? 30.514 29.041 -3.503 1.00 18.57 315 LEU A N 1
ATOM 2309 C CA . LEU A 1 318 ? 30.875 29.588 -2.201 1.00 18.21 315 LEU A CA 1
ATOM 2310 C C . LEU A 1 318 ? 32.385 29.748 -2.099 1.00 17.88 315 LEU A C 1
ATOM 2311 O O . LEU A 1 318 ? 32.879 30.791 -1.673 1.00 21.90 315 LEU A O 1
ATOM 2316 N N . LYS A 1 319 ? 33.124 28.721 -2.502 1.00 18.86 316 LYS A N 1
ATOM 2317 C CA . LYS A 1 319 ? 34.574 28.787 -2.426 1.00 19.23 316 LYS A CA 1
ATOM 2318 C C . LYS A 1 319 ? 35.103 29.979 -3.202 1.00 21.44 316 LYS A C 1
ATOM 2319 O O . LYS A 1 319 ? 35.970 30.703 -2.719 1.00 20.63 316 LYS A O 1
ATOM 2325 N N . HIS A 1 320 ? 34.574 30.184 -4.406 1.00 23.46 317 HIS A N 1
ATOM 2326 C CA . HIS A 1 320 ? 35.000 31.295 -5.254 1.00 22.09 317 HIS A CA 1
ATOM 2327 C C . HIS A 1 320 ? 34.772 32.636 -4.551 1.00 22.12 317 HIS A C 1
ATOM 2328 O O . HIS A 1 320 ? 35.645 33.500 -4.542 1.00 22.19 317 HIS A O 1
ATOM 2343 N N . ALA A 1 322 ? 34.424 33.240 -1.312 1.00 23.55 319 ALA A N 1
ATOM 2344 C CA . ALA A 1 322 ? 35.298 33.338 -0.149 1.00 24.56 319 ALA A CA 1
ATOM 2345 C C . ALA A 1 322 ? 36.720 33.690 -0.547 1.00 25.50 319 ALA A C 1
ATOM 2346 O O . ALA A 1 322 ? 37.349 34.543 0.077 1.00 27.04 319 ALA A O 1
ATOM 2348 N N . GLN A 1 323 ? 37.230 33.037 -1.586 1.00 27.85 320 GLN A N 1
ATOM 2349 C CA . GLN A 1 323 ? 38.588 33.313 -2.047 1.00 27.96 320 GLN A CA 1
ATOM 2350 C C . GLN A 1 323 ? 38.681 34.734 -2.580 1.00 27.93 320 GLN A C 1
ATOM 2351 O O . GLN A 1 323 ? 39.522 35.522 -2.142 1.00 26.84 320 GLN A O 1
ATOM 2357 N N . GLU A 1 324 ? 37.802 35.057 -3.525 1.00 29.10 321 GLU A N 1
ATOM 2358 C CA . GLU A 1 324 ? 37.790 36.369 -4.155 1.00 31.22 321 GLU A CA 1
ATOM 2359 C C . GLU A 1 324 ? 37.591 37.543 -3.194 1.00 31.90 321 GLU A C 1
ATOM 2360 O O . GLU A 1 324 ? 38.300 38.543 -3.281 1.00 32.18 321 GLU A O 1
ATOM 2366 N N . TRP A 1 325 ? 36.631 37.436 -2.285 1.00 31.90 322 TRP A N 1
ATOM 2367 C CA . TRP A 1 325 ? 36.375 38.525 -1.350 1.00 30.37 322 TRP A CA 1
ATOM 2368 C C . TRP A 1 325 ? 37.053 38.358 0.007 1.00 31.48 322 TRP A C 1
ATOM 2369 O O . TRP A 1 325 ? 36.806 39.144 0.920 1.00 31.18 322 TRP A O 1
ATOM 2380 N N . GLU A 1 326 ? 37.898 37.337 0.140 1.00 30.13 323 GLU A N 1
ATOM 2381 C CA . GLU A 1 326 ? 38.609 37.083 1.396 1.00 33.81 323 GLU A CA 1
ATOM 2382 C C . GLU A 1 326 ? 37.647 37.012 2.580 1.00 31.05 323 GLU A C 1
ATOM 2383 O O . GLU A 1 326 ? 37.700 37.844 3.485 1.00 32.17 323 GLU A O 1
ATOM 2389 N N . LEU A 1 327 ? 36.776 36.011 2.575 1.00 28.87 324 LEU A N 1
ATOM 2390 C CA . LEU A 1 327 ? 35.792 35.853 3.634 1.00 26.87 324 LEU A CA 1
ATOM 2391 C C . LEU A 1 327 ? 36.246 34.962 4.778 1.00 27.54 324 LEU A C 1
ATOM 2392 O O . LEU A 1 327 ? 35.657 34.996 5.857 1.00 28.64 324 LEU A O 1
ATOM 2397 N N . SER A 1 328 ? 37.280 34.160 4.543 1.00 25.56 325 SER A N 1
ATOM 2398 C CA . SER A 1 328 ? 37.766 33.244 5.570 1.00 27.61 325 SER A CA 1
ATOM 2399 C C . SER A 1 328 ? 37.921 33.920 6.929 1.00 27.65 325 SER A C 1
ATOM 2400 O O . SER A 1 328 ? 38.423 35.038 7.016 1.00 26.23 325 SER A O 1
ATOM 2403 N N . ILE A 1 329 ? 37.484 33.241 7.986 1.00 28.11 326 ILE A N 1
ATOM 2404 C CA . ILE A 1 329 ? 37.610 33.792 9.330 1.00 30.95 326 ILE A CA 1
ATOM 2405 C C . ILE A 1 329 ? 38.983 33.445 9.910 1.00 34.30 326 ILE A C 1
ATOM 2406 O O . ILE A 1 329 ? 39.303 33.828 11.033 1.00 34.54 326 ILE A O 1
ATOM 2411 N N . PHE A 1 330 ? 39.790 32.716 9.145 1.00 35.42 327 PHE A N 1
ATOM 2412 C CA . PHE A 1 330 ? 41.121 32.338 9.609 1.00 39.40 327 PHE A CA 1
ATOM 2413 C C . PHE A 1 330 ? 42.171 33.342 9.147 1.00 43.03 327 PHE A C 1
ATOM 2414 O O . PHE A 1 330 ? 42.484 33.355 7.935 1.00 46.52 327 PHE A O 1
ATOM 2423 N N . ALA B 1 3 ? 58.177 41.842 36.725 1.00 56.54 0 ALA B N 1
ATOM 2424 C CA . ALA B 1 3 ? 57.333 42.508 35.690 1.00 57.40 0 ALA B CA 1
ATOM 2425 C C . ALA B 1 3 ? 56.580 41.473 34.867 1.00 57.98 0 ALA B C 1
ATOM 2426 O O . ALA B 1 3 ? 57.193 40.675 34.157 1.00 58.01 0 ALA B O 1
ATOM 2436 N N . LYS B 1 5 ? 54.451 42.313 32.555 1.00 57.32 2 LYS B N 1
ATOM 2437 C CA . LYS B 1 5 ? 54.264 42.908 31.238 1.00 55.48 2 LYS B CA 1
ATOM 2438 C C . LYS B 1 5 ? 55.537 43.595 30.754 1.00 56.72 2 LYS B C 1
ATOM 2439 O O . LYS B 1 5 ? 56.141 44.387 31.479 1.00 56.66 2 LYS B O 1
ATOM 2445 N N . GLU B 1 6 ? 55.942 43.287 29.527 1.00 57.64 3 GLU B N 1
ATOM 2446 C CA . GLU B 1 6 ? 57.145 43.869 28.945 1.00 59.82 3 GLU B CA 1
ATOM 2447 C C . GLU B 1 6 ? 57.162 43.694 27.430 1.00 61.97 3 GLU B C 1
ATOM 2448 O O . GLU B 1 6 ? 56.108 43.574 26.803 1.00 62.85 3 GLU B O 1
ATOM 2454 N N . LEU B 1 7 ? 58.355 43.696 26.842 1.00 64.09 4 LEU B N 1
ATOM 2455 C CA . LEU B 1 7 ? 58.499 43.527 25.399 1.00 67.04 4 LEU B CA 1
ATOM 2456 C C . LEU B 1 7 ? 59.472 42.398 25.079 1.00 68.44 4 LEU B C 1
ATOM 2457 O O . LEU B 1 7 ? 60.261 41.990 25.932 1.00 67.82 4 LEU B O 1
ATOM 2462 N N . ILE B 1 8 ? 59.410 41.893 23.849 1.00 69.23 5 ILE B N 1
ATOM 2463 C CA . ILE B 1 8 ? 60.289 40.810 23.415 1.00 70.52 5 ILE B CA 1
ATOM 2464 C C . ILE B 1 8 ? 61.722 41.308 23.224 1.00 71.08 5 ILE B C 1
ATOM 2465 O O . ILE B 1 8 ? 62.076 41.834 22.167 1.00 71.06 5 ILE B O 1
ATOM 2470 N N . ASN B 1 16 ? 44.938 45.301 33.876 1.00 46.03 13 ASN B N 1
ATOM 2471 C CA . ASN B 1 16 ? 44.147 44.214 34.429 1.00 44.19 13 ASN B CA 1
ATOM 2472 C C . ASN B 1 16 ? 44.439 42.841 33.814 1.00 40.48 13 ASN B C 1
ATOM 2473 O O . ASN B 1 16 ? 44.367 41.827 34.509 1.00 40.65 13 ASN B O 1
ATOM 2478 N N . PRO B 1 17 ? 44.778 42.783 32.511 1.00 37.05 14 PRO B N 1
ATOM 2479 C CA . PRO B 1 17 ? 45.061 41.479 31.904 1.00 34.72 14 PRO B CA 1
ATOM 2480 C C . PRO B 1 17 ? 46.118 40.684 32.654 1.00 31.39 14 PRO B C 1
ATOM 2481 O O . PRO B 1 17 ? 45.937 39.495 32.925 1.00 31.52 14 PRO B O 1
ATOM 2485 N N . ALA B 1 18 ? 47.222 41.341 32.994 1.00 29.69 15 ALA B N 1
ATOM 2486 C CA . ALA B 1 18 ? 48.300 40.677 33.718 1.00 29.02 15 ALA B CA 1
ATOM 2487 C C . ALA B 1 18 ? 47.815 40.189 35.077 1.00 29.13 15 ALA B C 1
ATOM 2488 O O . ALA B 1 18 ? 48.092 39.060 35.476 1.00 28.95 15 ALA B O 1
ATOM 2490 N N . LEU B 1 19 ? 47.080 41.043 35.782 1.00 29.77 16 LEU B N 1
ATOM 2491 C CA . LEU B 1 19 ? 46.563 40.691 37.103 1.00 29.56 16 LEU B CA 1
ATOM 2492 C C . LEU B 1 19 ? 45.556 39.551 36.992 1.00 28.00 16 LEU B C 1
ATOM 2493 O O . LEU B 1 19 ? 45.538 38.638 37.817 1.00 24.12 16 LEU B O 1
ATOM 2498 N N . GLN B 1 20 ? 44.718 39.606 35.962 1.00 27.37 17 GLN B N 1
ATOM 2499 C CA . GLN B 1 20 ? 43.731 38.560 35.747 1.00 26.13 17 GLN B CA 1
ATOM 2500 C C . GLN B 1 20 ? 44.428 37.229 35.490 1.00 25.51 17 GLN B C 1
ATOM 2501 O O . GLN B 1 20 ? 44.066 36.213 36.082 1.00 25.88 17 GLN B O 1
ATOM 2507 N N . LEU B 1 21 ? 45.426 37.230 34.608 1.00 25.98 18 LEU B N 1
ATOM 2508 C CA . LEU B 1 21 ? 46.161 36.002 34.313 1.00 24.87 18 LEU B CA 1
ATOM 2509 C C . LEU B 1 21 ? 46.827 35.470 35.584 1.00 25.46 18 LEU B C 1
ATOM 2510 O O . LEU B 1 21 ? 46.851 34.259 35.829 1.00 23.41 18 LEU B O 1
ATOM 2515 N N . HIS B 1 22 ? 47.375 36.370 36.392 1.00 25.57 19 HIS B N 1
ATOM 2516 C CA . HIS B 1 22 ? 47.998 35.941 37.637 1.00 27.04 19 HIS B CA 1
ATOM 2517 C C . HIS B 1 22 ? 46.954 35.180 38.442 1.00 24.73 19 HIS B C 1
ATOM 2518 O O . HIS B 1 22 ? 47.188 34.058 38.889 1.00 27.81 19 HIS B O 1
ATOM 2525 N N . ASP B 1 23 ? 45.797 35.807 38.622 1.00 25.17 20 ASP B N 1
ATOM 2526 C CA . ASP B 1 23 ? 44.713 35.203 39.381 1.00 26.14 20 ASP B CA 1
ATOM 2527 C C . ASP B 1 23 ? 44.207 33.888 38.817 1.00 25.47 20 ASP B C 1
ATOM 2528 O O . ASP B 1 23 ? 43.981 32.936 39.566 1.00 21.90 20 ASP B O 1
ATOM 2533 N N . TRP B 1 24 ? 44.019 33.828 37.501 1.00 22.56 21 TRP B N 1
ATOM 2534 C CA . TRP B 1 24 ? 43.510 32.602 36.897 1.00 23.75 21 TRP B CA 1
ATOM 2535 C C . TRP B 1 24 ? 44.499 31.447 36.952 1.00 23.22 21 TRP B C 1
ATOM 2536 O O . TRP B 1 24 ? 44.100 30.296 37.127 1.00 24.92 21 TRP B O 1
ATOM 2547 N N . VAL B 1 25 ? 45.787 31.738 36.804 1.00 24.77 22 VAL B N 1
ATOM 2548 C CA . VAL B 1 25 ? 46.788 30.682 36.874 1.00 25.14 22 VAL B CA 1
ATOM 2549 C C . VAL B 1 25 ? 46.753 30.044 38.265 1.00 27.88 22 VAL B C 1
ATOM 2550 O O . VAL B 1 25 ? 46.762 28.816 38.408 1.00 27.11 22 VAL B O 1
ATOM 2554 N N . GLU B 1 26 ? 46.702 30.875 39.298 1.00 28.90 23 GLU B N 1
ATOM 2555 C CA . GLU B 1 26 ? 46.667 30.329 40.644 1.00 30.66 23 GLU B CA 1
ATOM 2556 C C . GLU B 1 26 ? 45.360 29.586 40.896 1.00 29.75 23 GLU B C 1
ATOM 2557 O O . GLU B 1 26 ? 45.329 28.611 41.642 1.00 30.98 23 GLU B O 1
ATOM 2563 N N . TYR B 1 27 ? 44.284 30.029 40.255 1.00 28.51 24 TYR B N 1
ATOM 2564 C CA . TYR B 1 27 ? 42.997 29.377 40.431 1.00 26.04 24 TYR B CA 1
ATOM 2565 C C . TYR B 1 27 ? 42.945 27.992 39.787 1.00 27.53 24 TYR B C 1
ATOM 2566 O O . TYR B 1 27 ? 42.491 27.023 40.405 1.00 26.01 24 TYR B O 1
ATOM 2575 N N . TYR B 1 28 ? 43.399 27.904 38.539 1.00 24.80 25 TYR B N 1
ATOM 2576 C CA . TYR B 1 28 ? 43.360 26.644 37.803 1.00 23.82 25 TYR B CA 1
ATOM 2577 C C . TYR B 1 28 ? 44.487 25.655 38.090 1.00 24.50 25 TYR B C 1
ATOM 2578 O O . TYR B 1 28 ? 44.330 24.459 37.863 1.00 25.67 25 TYR B O 1
ATOM 2587 N N . ARG B 1 29 ? 45.611 26.145 38.597 1.00 25.64 26 ARG B N 1
ATOM 2588 C CA . ARG B 1 29 ? 46.747 25.283 38.901 1.00 27.69 26 ARG B CA 1
ATOM 2589 C C . ARG B 1 29 ? 46.373 23.985 39.641 1.00 29.31 26 ARG B C 1
ATOM 2590 O O . ARG B 1 29 ? 46.791 22.896 39.245 1.00 28.81 26 ARG B O 1
ATOM 2598 N N . PRO B 1 30 ? 45.569 24.082 40.716 1.00 30.07 27 PRO B N 1
ATOM 2599 C CA . PRO B 1 30 ? 45.160 22.907 41.496 1.00 31.42 27 PRO B CA 1
ATOM 2600 C C . PRO B 1 30 ? 44.461 21.781 40.733 1.00 32.86 27 PRO B C 1
ATOM 2601 O O . PRO B 1 30 ? 44.540 20.616 41.135 1.00 32.74 27 PRO B O 1
ATOM 2605 N N . PHE B 1 31 ? 43.773 22.116 39.643 1.00 32.61 28 PHE B N 1
ATOM 2606 C CA . PHE B 1 31 ? 43.057 21.105 38.873 1.00 32.34 28 PHE B CA 1
ATOM 2607 C C . PHE B 1 31 ? 43.946 20.069 38.201 1.00 31.54 28 PHE B C 1
ATOM 2608 O O . PHE B 1 31 ? 43.445 19.093 37.643 1.00 32.53 28 PHE B O 1
ATOM 2616 N N . ALA B 1 32 ? 45.259 20.266 38.252 1.00 31.76 29 ALA B N 1
ATOM 2617 C CA . ALA B 1 32 ? 46.175 19.317 37.630 1.00 32.65 29 ALA B CA 1
ATOM 2618 C C . ALA B 1 32 ? 46.020 17.912 38.218 1.00 36.35 29 ALA B C 1
ATOM 2619 O O . ALA B 1 32 ? 46.352 16.914 37.569 1.00 34.70 29 ALA B O 1
ATOM 2621 N N . ALA B 1 33 ? 45.513 17.830 39.445 1.00 37.64 30 ALA B N 1
ATOM 2622 C CA . ALA B 1 33 ? 45.326 16.542 40.103 1.00 40.33 30 ALA B CA 1
ATOM 2623 C C . ALA B 1 33 ? 44.387 15.618 39.323 1.00 41.79 30 ALA B C 1
ATOM 2624 O O . ALA B 1 33 ? 44.407 14.402 39.515 1.00 43.62 30 ALA B O 1
ATOM 2626 N N . ASN B 1 34 ? 43.568 16.193 38.446 1.00 42.99 31 ASN B N 1
ATOM 2627 C CA . ASN B 1 34 ? 42.628 15.405 37.653 1.00 44.43 31 ASN B CA 1
ATOM 2628 C C . ASN B 1 34 ? 43.228 14.899 36.345 1.00 44.75 31 ASN B C 1
ATOM 2629 O O . ASN B 1 34 ? 42.545 14.255 35.551 1.00 43.84 31 ASN B O 1
ATOM 2634 N N . GLY B 1 35 ? 44.502 15.201 36.121 1.00 45.52 32 GLY B N 1
ATOM 2635 C CA . GLY B 1 35 ? 45.164 14.746 34.913 1.00 47.74 32 GLY B CA 1
ATOM 2636 C C . GLY B 1 35 ? 46.507 14.128 35.246 1.00 49.28 32 GLY B C 1
ATOM 2637 O O . GLY B 1 35 ? 46.844 13.952 36.420 1.00 49.63 32 GLY B O 1
ATOM 2638 N N . GLN B 1 36 ? 47.279 13.790 34.219 1.00 51.49 33 GLN B N 1
ATOM 2639 C CA . GLN B 1 36 ? 48.600 13.207 34.427 1.00 55.53 33 GLN B CA 1
ATOM 2640 C C . GLN B 1 36 ? 49.534 13.555 33.276 1.00 57.01 33 GLN B C 1
ATOM 2641 O O . GLN B 1 36 ? 49.083 13.889 32.185 1.00 55.16 33 GLN B O 1
ATOM 2647 N N . SER B 1 37 ? 50.836 13.473 33.526 1.00 59.08 34 SER B N 1
ATOM 2648 C CA . SER B 1 37 ? 51.829 13.786 32.506 1.00 62.76 34 SER B CA 1
ATOM 2649 C C . SER B 1 37 ? 52.165 12.584 31.619 1.00 65.48 34 SER B C 1
ATOM 2650 O O . SER B 1 37 ? 52.107 12.674 30.390 1.00 64.43 34 SER B O 1
ATOM 2653 N N . ALA B 1 38 ? 52.511 11.462 32.247 1.00 67.81 35 ALA B N 1
ATOM 2654 C CA . ALA B 1 38 ? 52.864 10.240 31.524 1.00 70.22 35 ALA B CA 1
ATOM 2655 C C . ALA B 1 38 ? 53.770 10.527 30.329 1.00 70.74 35 ALA B C 1
ATOM 2656 O O . ALA B 1 38 ? 54.368 9.615 29.755 1.00 72.02 35 ALA B O 1
ATOM 2658 N N . ASN B 1 48 ? 56.139 19.104 39.411 1.00 62.15 45 ASN B N 1
ATOM 2659 C CA . ASN B 1 48 ? 56.138 19.672 38.068 1.00 62.64 45 ASN B CA 1
ATOM 2660 C C . ASN B 1 48 ? 54.801 19.437 37.370 1.00 60.01 45 ASN B C 1
ATOM 2661 O O . ASN B 1 48 ? 54.409 20.190 36.483 1.00 61.71 45 ASN B O 1
ATOM 2666 N N . ASP B 1 49 ? 54.110 18.383 37.785 1.00 58.53 46 ASP B N 1
ATOM 2667 C CA . ASP B 1 49 ? 52.818 18.016 37.223 1.00 55.44 46 ASP B CA 1
ATOM 2668 C C . ASP B 1 49 ? 51.819 19.152 37.435 1.00 50.76 46 ASP B C 1
ATOM 2669 O O . ASP B 1 49 ? 50.839 19.285 36.699 1.00 51.62 46 ASP B O 1
ATOM 2674 N N . SER B 1 50 ? 52.090 19.981 38.438 1.00 45.07 47 SER B N 1
ATOM 2675 C CA . SER B 1 50 ? 51.220 21.101 38.774 1.00 40.04 47 SER B CA 1
ATOM 2676 C C . SER B 1 50 ? 51.662 22.428 38.163 1.00 36.86 47 SER B C 1
ATOM 2677 O O . SER B 1 50 ? 51.056 23.465 38.424 1.00 36.72 47 SER B O 1
ATOM 2680 N N . GLN B 1 51 ? 52.714 22.411 37.356 1.00 33.49 48 GLN B N 1
ATOM 2681 C CA . GLN B 1 51 ? 53.164 23.653 36.738 1.00 30.93 48 GLN B CA 1
ATOM 2682 C C . GLN B 1 51 ? 52.059 24.213 35.838 1.00 27.60 48 GLN B C 1
ATOM 2683 O O . GLN B 1 51 ? 51.247 23.465 35.297 1.00 27.27 48 GLN B O 1
ATOM 2689 N N . LEU B 1 52 ? 52.023 25.532 35.705 1.00 27.04 49 LEU B N 1
ATOM 2690 C CA . LEU B 1 52 ? 51.028 26.199 34.876 1.00 27.14 49 LEU B CA 1
ATOM 2691 C C . LEU B 1 52 ? 51.598 27.561 34.510 1.00 27.38 49 LEU B C 1
ATOM 2692 O O . LEU B 1 52 ? 51.837 28.392 35.385 1.00 23.78 49 LEU B O 1
ATOM 2697 N N . GLY B 1 53 ? 51.812 27.786 33.217 1.00 24.48 50 GLY B N 1
ATOM 2698 C CA . GLY B 1 53 ? 52.363 29.053 32.770 1.00 25.01 50 GLY B CA 1
ATOM 2699 C C . GLY B 1 53 ? 51.663 29.562 31.527 1.00 24.75 50 GLY B C 1
ATOM 2700 O O . GLY B 1 53 ? 51.055 28.783 30.785 1.00 23.80 50 GLY B O 1
ATOM 2701 N N . ILE B 1 54 ? 51.753 30.867 31.297 1.00 22.91 51 ILE B N 1
ATOM 2702 C CA . ILE B 1 54 ? 51.119 31.479 30.137 1.00 24.00 51 ILE B CA 1
ATOM 2703 C C . ILE B 1 54 ? 51.823 32.766 29.719 1.00 24.67 51 ILE B C 1
ATOM 2704 O O . ILE B 1 54 ? 52.365 33.499 30.547 1.00 21.92 51 ILE B O 1
ATOM 2709 N N . CYS B 1 55 ? 51.812 33.022 28.415 1.00 25.13 52 CYS B N 1
ATOM 2710 C CA . CYS B 1 55 ? 52.404 34.220 27.850 1.00 23.95 52 CYS B CA 1
ATOM 2711 C C . CYS B 1 55 ? 51.521 34.671 26.693 1.00 26.67 52 CYS B C 1
ATOM 2712 O O . CYS B 1 55 ? 51.125 33.860 25.854 1.00 24.69 52 CYS B O 1
ATOM 2715 N N . VAL B 1 56 ? 51.194 35.959 26.668 1.00 25.14 53 VAL B N 1
ATOM 2716 C CA . VAL B 1 56 ? 50.372 36.520 25.602 1.00 27.14 53 VAL B CA 1
ATOM 2717 C C . VAL B 1 56 ? 51.217 37.603 24.944 1.00 27.81 53 VAL B C 1
ATOM 2718 O O . VAL B 1 56 ? 51.753 38.477 25.621 1.00 28.34 53 VAL B O 1
ATOM 2722 N N . LEU B 1 57 ? 51.350 37.527 23.625 1.00 29.84 54 LEU B N 1
ATOM 2723 C CA . LEU B 1 57 ? 52.151 38.492 22.875 1.00 32.38 54 LEU B CA 1
ATOM 2724 C C . LEU B 1 57 ? 51.321 39.308 21.895 1.00 31.76 54 LEU B C 1
ATOM 2725 O O . LEU B 1 57 ? 50.547 38.756 21.109 1.00 30.05 54 LEU B O 1
ATOM 2730 N N . GLU B 1 58 ? 51.490 40.626 21.942 1.00 32.89 55 GLU B N 1
ATOM 2731 C CA . GLU B 1 58 ? 50.761 41.518 21.049 1.00 34.27 55 GLU B CA 1
ATOM 2732 C C . GLU B 1 58 ? 51.681 42.019 19.938 1.00 34.76 55 GLU B C 1
ATOM 2733 O O . GLU B 1 58 ? 52.908 41.980 20.074 1.00 30.25 55 GLU B O 1
ATOM 2739 N N . PRO B 1 59 ? 51.096 42.488 18.821 1.00 36.26 56 PRO B N 1
ATOM 2740 C CA . PRO B 1 59 ? 51.813 43.005 17.651 1.00 38.23 56 PRO B CA 1
ATOM 2741 C C . PRO B 1 59 ? 52.851 44.082 17.968 1.00 42.07 56 PRO B C 1
ATOM 2742 O O . PRO B 1 59 ? 53.889 44.160 17.311 1.00 43.77 56 PRO B O 1
ATOM 2746 N N . ASP B 1 60 ? 52.566 44.910 18.968 1.00 44.60 57 ASP B N 1
ATOM 2747 C CA . ASP B 1 60 ? 53.473 45.986 19.358 1.00 47.78 57 ASP B CA 1
ATOM 2748 C C . ASP B 1 60 ? 54.610 45.479 20.239 1.00 47.95 57 ASP B C 1
ATOM 2749 O O . ASP B 1 60 ? 55.301 46.266 20.890 1.00 47.33 57 ASP B O 1
ATOM 2754 N N . GLY B 1 61 ? 54.794 44.162 20.261 1.00 47.05 58 GLY B N 1
ATOM 2755 C CA . GLY B 1 61 ? 55.861 43.574 21.050 1.00 46.69 58 GLY B CA 1
ATOM 2756 C C . GLY B 1 61 ? 55.572 43.455 22.533 1.00 46.24 58 GLY B C 1
ATOM 2757 O O . GLY B 1 61 ? 56.385 42.919 23.284 1.00 46.57 58 GLY B O 1
ATOM 2758 N N . THR B 1 62 ? 54.420 43.955 22.961 1.00 46.64 59 THR B N 1
ATOM 2759 C CA . THR B 1 62 ? 54.045 43.884 24.366 1.00 48.02 59 THR B CA 1
ATOM 2760 C C . THR B 1 62 ? 53.649 42.459 24.736 1.00 47.22 59 THR B C 1
ATOM 2761 O O . THR B 1 62 ? 52.848 41.826 24.043 1.00 46.76 59 THR B O 1
ATOM 2773 N N . ILE B 1 64 ? 52.640 39.691 28.106 1.00 40.23 61 ILE B N 1
ATOM 2774 C CA . ILE B 1 64 ? 52.193 39.539 29.480 1.00 38.36 61 ILE B CA 1
ATOM 2775 C C . ILE B 1 64 ? 52.345 38.069 29.834 1.00 35.51 61 ILE B C 1
ATOM 2776 O O . ILE B 1 64 ? 52.112 37.198 28.995 1.00 32.41 61 ILE B O 1
ATOM 2781 N N . HIS B 1 65 ? 52.747 37.787 31.067 1.00 31.52 62 HIS B N 1
ATOM 2782 C CA . HIS B 1 65 ? 52.933 36.406 31.474 1.00 31.07 62 HIS B CA 1
ATOM 2783 C C . HIS B 1 65 ? 52.669 36.164 32.951 1.00 30.52 62 HIS B C 1
ATOM 2784 O O . HIS B 1 65 ? 52.724 37.085 33.769 1.00 29.30 62 HIS B O 1
ATOM 2791 N N . ALA B 1 66 ? 52.373 34.912 33.279 1.00 28.72 63 ALA B N 1
ATOM 2792 C CA . ALA B 1 66 ? 52.100 34.526 34.653 1.00 28.58 63 ALA B CA 1
ATOM 2793 C C . ALA B 1 66 ? 52.489 33.069 34.852 1.00 29.03 63 ALA B C 1
ATOM 2794 O O . ALA B 1 66 ? 52.581 32.299 33.888 1.00 27.32 63 ALA B O 1
ATOM 2796 N N . GLY B 1 67 ? 52.728 32.698 36.106 1.00 27.75 64 GLY B N 1
ATOM 2797 C CA . GLY B 1 67 ? 53.090 31.329 36.419 1.00 25.45 64 GLY B CA 1
ATOM 2798 C C . GLY B 1 67 ? 54.412 30.871 35.842 1.00 26.23 64 GLY B C 1
ATOM 2799 O O . GLY B 1 67 ? 55.362 31.643 35.729 1.00 28.29 64 GLY B O 1
ATOM 2800 N N . ASP B 1 68 ? 54.458 29.599 35.466 1.00 25.86 65 ASP B N 1
ATOM 2801 C CA . ASP B 1 68 ? 55.650 28.969 34.912 1.00 25.47 65 ASP B CA 1
ATOM 2802 C C . ASP B 1 68 ? 55.780 29.235 33.411 1.00 27.38 65 ASP B C 1
ATOM 2803 O O . ASP B 1 68 ? 55.922 28.310 32.609 1.00 24.32 65 ASP B O 1
ATOM 2808 N N . TRP B 1 69 ? 55.757 30.513 33.051 1.00 26.94 66 TRP B N 1
ATOM 2809 C CA . TRP B 1 69 ? 55.834 30.938 31.656 1.00 28.15 66 TRP B CA 1
ATOM 2810 C C . TRP B 1 69 ? 57.231 30.838 31.060 1.00 28.55 66 TRP B C 1
ATOM 2811 O O . TRP B 1 69 ? 57.393 30.819 29.837 1.00 26.33 66 TRP B O 1
ATOM 2822 N N . ASN B 1 70 ? 58.241 30.768 31.917 1.00 28.58 67 ASN B N 1
ATOM 2823 C CA . ASN B 1 70 ? 59.613 30.728 31.433 1.00 30.59 67 ASN B CA 1
ATOM 2824 C C . ASN B 1 70 ? 60.309 29.393 31.631 1.00 28.73 67 ASN B C 1
ATOM 2825 O O . ASN B 1 70 ? 61.537 29.329 31.669 1.00 27.22 67 ASN B O 1
ATOM 2830 N N . VAL B 1 71 ? 59.525 28.331 31.759 1.00 28.03 68 VAL B N 1
ATOM 2831 C CA . VAL B 1 71 ? 60.074 26.992 31.936 1.00 28.84 68 VAL B CA 1
ATOM 2832 C C . VAL B 1 71 ? 60.184 26.301 30.577 1.00 29.26 68 VAL B C 1
ATOM 2833 O O . VAL B 1 71 ? 59.230 26.266 29.800 1.00 28.31 68 VAL B O 1
ATOM 2837 N N . SER B 1 72 ? 61.360 25.767 30.285 1.00 29.28 69 SER B N 1
ATOM 2838 C CA . SER B 1 72 ? 61.575 25.089 29.017 1.00 30.10 69 SER B CA 1
ATOM 2839 C C . SER B 1 72 ? 60.898 23.717 29.005 1.00 29.56 69 SER B C 1
ATOM 2840 O O . SER B 1 72 ? 60.964 22.970 29.986 1.00 28.60 69 SER B O 1
ATOM 2843 N N . PHE B 1 73 ? 60.226 23.406 27.899 1.00 25.37 70 PHE B N 1
ATOM 2844 C CA . PHE B 1 73 ? 59.551 22.124 27.735 1.00 24.29 70 PHE B CA 1
ATOM 2845 C C . PHE B 1 73 ? 59.643 21.726 26.263 1.00 23.67 70 PHE B C 1
ATOM 2846 O O . PHE B 1 73 ? 59.917 22.569 25.414 1.00 23.57 70 PHE B O 1
ATOM 2854 N N . THR B 1 74 ? 59.440 20.446 25.959 1.00 22.85 71 THR B N 1
ATOM 2855 C CA . THR B 1 74 ? 59.512 20.001 24.573 1.00 22.18 71 THR B CA 1
ATOM 2856 C C . THR B 1 74 ? 58.202 20.342 23.875 1.00 22.78 71 THR B C 1
ATOM 2857 O O . THR B 1 74 ? 57.123 20.225 24.453 1.00 21.01 71 THR B O 1
ATOM 2869 N N . GLN B 1 76 ? 56.750 18.824 21.358 1.00 19.43 73 GLN B N 1
ATOM 2870 C CA . GLN B 1 76 ? 55.984 17.639 21.007 1.00 19.93 73 GLN B CA 1
ATOM 2871 C C . GLN B 1 76 ? 55.109 17.988 19.799 1.00 19.97 73 GLN B C 1
ATOM 2872 O O . GLN B 1 76 ? 55.595 18.624 18.855 1.00 21.23 73 GLN B O 1
ATOM 2888 N N . ILE B 1 78 ? 53.110 20.280 19.041 1.00 19.25 75 ILE B N 1
ATOM 2889 C CA . ILE B 1 78 ? 53.021 21.659 18.583 1.00 17.60 75 ILE B CA 1
ATOM 2890 C C . ILE B 1 78 ? 53.967 21.798 17.392 1.00 18.58 75 ILE B C 1
ATOM 2891 O O . ILE B 1 78 ? 53.679 22.523 16.439 1.00 20.02 75 ILE B O 1
ATOM 2896 N N . SER B 1 79 ? 55.082 21.073 17.443 1.00 17.57 76 SER B N 1
ATOM 2897 C CA . SER B 1 79 ? 56.064 21.106 16.366 1.00 18.95 76 SER B CA 1
ATOM 2898 C C . SER B 1 79 ? 55.426 20.759 15.022 1.00 19.08 76 SER B C 1
ATOM 2899 O O . SER B 1 79 ? 55.918 21.178 13.972 1.00 19.97 76 SER B O 1
ATOM 2902 N N . LYS B 1 80 ? 54.328 20.004 15.054 1.00 20.01 77 LYS B N 1
ATOM 2903 C CA . LYS B 1 80 ? 53.638 19.594 13.826 1.00 19.70 77 LYS B CA 1
ATOM 2904 C C . LYS B 1 80 ? 53.130 20.752 12.970 1.00 19.80 77 LYS B C 1
ATOM 2905 O O . LYS B 1 80 ? 53.033 20.637 11.740 1.00 19.74 77 LYS B O 1
ATOM 2911 N N . VAL B 1 81 ? 52.776 21.856 13.611 1.00 19.75 78 VAL B N 1
ATOM 2912 C CA . VAL B 1 81 ? 52.293 23.021 12.879 1.00 20.11 78 VAL B CA 1
ATOM 2913 C C . VAL B 1 81 ? 53.466 23.577 12.073 1.00 19.83 78 VAL B C 1
ATOM 2914 O O . VAL B 1 81 ? 53.335 23.889 10.888 1.00 19.66 78 VAL B O 1
ATOM 2918 N N . ILE B 1 82 ? 54.624 23.664 12.719 1.00 19.84 79 ILE B N 1
ATOM 2919 C CA . ILE B 1 82 ? 55.829 24.163 12.067 1.00 20.77 79 ILE B CA 1
ATOM 2920 C C . ILE B 1 82 ? 56.304 23.265 10.915 1.00 21.61 79 ILE B C 1
ATOM 2921 O O . ILE B 1 82 ? 56.659 23.761 9.847 1.00 19.57 79 ILE B O 1
ATOM 2926 N N . SER B 1 83 ? 56.323 21.949 11.127 1.00 19.44 80 SER B N 1
ATOM 2927 C CA . SER B 1 83 ? 56.782 21.051 10.075 1.00 21.01 80 SER B CA 1
ATOM 2928 C C . SER B 1 83 ? 55.811 21.089 8.904 1.00 20.34 80 SER B C 1
ATOM 2929 O O . SER B 1 83 ? 56.220 21.024 7.739 1.00 21.36 80 SER B O 1
ATOM 2932 N N . PHE B 1 84 ? 54.523 21.193 9.216 1.00 20.02 81 PHE B N 1
ATOM 2933 C CA . PHE B 1 84 ? 53.501 21.275 8.184 1.00 20.37 81 PHE B CA 1
ATOM 2934 C C . PHE B 1 84 ? 53.758 22.536 7.354 1.00 19.98 81 PHE B C 1
ATOM 2935 O O . PHE B 1 84 ? 53.732 22.502 6.127 1.00 20.99 81 PHE B O 1
ATOM 2943 N N . ILE B 1 85 ? 54.008 23.646 8.037 1.00 20.65 82 ILE B N 1
ATOM 2944 C CA . ILE B 1 85 ? 54.283 24.907 7.364 1.00 22.17 82 ILE B CA 1
ATOM 2945 C C . ILE B 1 85 ? 55.564 24.796 6.536 1.00 23.67 82 ILE B C 1
ATOM 2946 O O . ILE B 1 85 ? 55.601 25.202 5.363 1.00 22.48 82 ILE B O 1
ATOM 2951 N N . ALA B 1 86 ? 56.608 24.226 7.134 1.00 21.11 83 ALA B N 1
ATOM 2952 C CA . ALA B 1 86 ? 57.877 24.075 6.431 1.00 20.84 83 ALA B CA 1
ATOM 2953 C C . ALA B 1 86 ? 57.686 23.240 5.165 1.00 21.72 83 ALA B C 1
ATOM 2954 O O . ALA B 1 86 ? 58.216 23.579 4.106 1.00 22.95 83 ALA B O 1
ATOM 2956 N N . ALA B 1 87 ? 56.904 22.169 5.268 1.00 21.24 84 ALA B N 1
ATOM 2957 C CA . ALA B 1 87 ? 56.648 21.300 4.125 1.00 22.81 84 ALA B CA 1
ATOM 2958 C C . ALA B 1 87 ? 55.913 22.038 3.008 1.00 23.74 84 ALA B C 1
ATOM 2959 O O . ALA B 1 87 ? 56.193 21.818 1.824 1.00 25.78 84 ALA B O 1
ATOM 2961 N N . CYS B 1 88 ? 54.970 22.899 3.381 1.00 24.77 85 CYS B N 1
ATOM 2962 C CA . CYS B 1 88 ? 54.207 23.670 2.405 1.00 26.69 85 CYS B CA 1
ATOM 2963 C C . CYS B 1 88 ? 55.095 24.713 1.730 1.00 29.34 85 CYS B C 1
ATOM 2964 O O . CYS B 1 88 ? 54.976 24.962 0.527 1.00 31.15 85 CYS B O 1
ATOM 2975 N N . SER B 1 90 ? 58.357 24.525 1.307 1.00 32.34 87 SER B N 1
ATOM 2976 C CA . SER B 1 90 ? 59.315 23.826 0.466 1.00 33.21 87 SER B CA 1
ATOM 2977 C C . SER B 1 90 ? 58.696 23.161 -0.760 1.00 33.74 87 SER B C 1
ATOM 2978 O O . SER B 1 90 ? 59.136 23.382 -1.887 1.00 32.28 87 SER B O 1
ATOM 2981 N N . ARG B 1 91 ? 57.667 22.354 -0.524 1.00 32.61 88 ARG B N 1
ATOM 2982 C CA . ARG B 1 91 ? 56.995 21.602 -1.575 1.00 31.81 88 ARG B CA 1
ATOM 2983 C C . ARG B 1 91 ? 55.812 22.289 -2.235 1.00 32.42 88 ARG B C 1
ATOM 2984 O O . ARG B 1 91 ? 55.431 21.926 -3.347 1.00 30.23 88 ARG B O 1
ATOM 2992 N N . GLY B 1 92 ? 55.231 23.270 -1.552 1.00 31.12 89 GLY B N 1
ATOM 2993 C CA . GLY B 1 92 ? 54.054 23.932 -2.084 1.00 29.95 89 GLY B CA 1
ATOM 2994 C C . GLY B 1 92 ? 52.849 23.168 -1.550 1.00 29.40 89 GLY B C 1
ATOM 2995 O O . GLY B 1 92 ? 52.919 21.958 -1.351 1.00 28.19 89 GLY B O 1
ATOM 2996 N N . ILE B 1 93 ? 51.746 23.866 -1.311 1.00 29.31 90 ILE B N 1
ATOM 2997 C CA . ILE B 1 93 ? 50.538 23.239 -0.779 1.00 28.73 90 ILE B CA 1
ATOM 2998 C C . ILE B 1 93 ? 49.991 22.075 -1.607 1.00 28.68 90 ILE B C 1
ATOM 2999 O O . ILE B 1 93 ? 49.650 21.023 -1.061 1.00 28.77 90 ILE B O 1
ATOM 3004 N N . PRO B 1 94 ? 49.901 22.239 -2.937 1.00 28.39 91 PRO B N 1
ATOM 3005 C CA . PRO B 1 94 ? 49.380 21.156 -3.779 1.00 26.35 91 PRO B CA 1
ATOM 3006 C C . PRO B 1 94 ? 50.085 19.818 -3.565 1.00 25.60 91 PRO B C 1
ATOM 3007 O O . PRO B 1 94 ? 49.436 18.778 -3.470 1.00 27.14 91 PRO B O 1
ATOM 3011 N N . TYR B 1 95 ? 51.411 19.845 -3.491 1.00 25.47 92 TYR B N 1
ATOM 3012 C CA . TYR B 1 95 ? 52.192 18.628 -3.281 1.00 26.27 92 TYR B CA 1
ATOM 3013 C C . TYR B 1 95 ? 51.844 17.988 -1.927 1.00 25.53 92 TYR B C 1
ATOM 3014 O O . TYR B 1 95 ? 51.650 16.773 -1.824 1.00 25.15 92 TYR B O 1
ATOM 3023 N N . VAL B 1 96 ? 51.769 18.811 -0.889 1.00 25.40 93 VAL B N 1
ATOM 3024 C CA . VAL B 1 96 ? 51.445 18.313 0.444 1.00 23.20 93 VAL B CA 1
ATOM 3025 C C . VAL B 1 96 ? 50.045 17.697 0.468 1.00 23.87 93 VAL B C 1
ATOM 3026 O O . VAL B 1 96 ? 49.863 16.570 0.924 1.00 23.83 93 VAL B O 1
ATOM 3030 N N . LEU B 1 97 ? 49.062 18.424 -0.054 1.00 24.19 94 LEU B N 1
ATOM 3031 C CA . LEU B 1 97 ? 47.688 17.934 -0.069 1.00 26.21 94 LEU B CA 1
ATOM 3032 C C . LEU B 1 97 ? 47.517 16.608 -0.791 1.00 27.21 94 LEU B C 1
ATOM 3033 O O . LEU B 1 97 ? 46.501 15.933 -0.622 1.00 24.65 94 LEU B O 1
ATOM 3038 N N . ASP B 1 98 ? 48.503 16.237 -1.601 1.00 28.94 95 ASP B N 1
ATOM 3039 C CA . ASP B 1 98 ? 48.442 14.971 -2.315 1.00 31.99 95 ASP B CA 1
ATOM 3040 C C . ASP B 1 98 ? 48.890 13.845 -1.398 1.00 29.83 95 ASP B C 1
ATOM 3041 O O . ASP B 1 98 ? 48.621 12.678 -1.670 1.00 30.32 95 ASP B O 1
ATOM 3046 N N . ARG B 1 99 ? 49.579 14.200 -0.315 1.00 29.28 96 ARG B N 1
ATOM 3047 C CA . ARG B 1 99 ? 50.075 13.203 0.632 1.00 29.09 96 ARG B CA 1
ATOM 3048 C C . ARG B 1 99 ? 49.255 13.113 1.909 1.00 25.87 96 ARG B C 1
ATOM 3049 O O . ARG B 1 99 ? 49.203 12.064 2.540 1.00 25.20 96 ARG B O 1
ATOM 3057 N N . VAL B 1 100 ? 48.638 14.219 2.303 1.00 26.10 97 VAL B N 1
ATOM 3058 C CA . VAL B 1 100 ? 47.825 14.229 3.513 1.00 24.34 97 VAL B CA 1
ATOM 3059 C C . VAL B 1 100 ? 46.578 15.078 3.277 1.00 24.16 97 VAL B C 1
ATOM 3060 O O . VAL B 1 100 ? 46.605 16.033 2.497 1.00 25.09 97 VAL B O 1
ATOM 3064 N N . ASP B 1 101 ? 45.475 14.710 3.921 1.00 23.41 98 ASP B N 1
ATOM 3065 C CA . ASP B 1 101 ? 44.230 15.464 3.766 1.00 24.18 98 ASP B CA 1
ATOM 3066 C C . ASP B 1 101 ? 44.164 16.507 4.869 1.00 20.04 98 ASP B C 1
ATOM 3067 O O . ASP B 1 101 ? 45.157 16.752 5.553 1.00 20.43 98 ASP B O 1
ATOM 3072 N N . VAL B 1 102 ? 42.997 17.117 5.050 1.00 19.89 99 VAL B N 1
ATOM 3073 C CA . VAL B 1 102 ? 42.841 18.144 6.075 1.00 19.24 99 VAL B CA 1
ATOM 3074 C C . VAL B 1 102 ? 41.545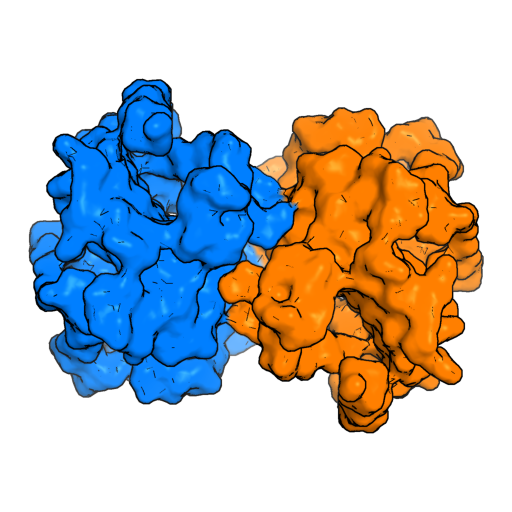 17.925 6.853 1.00 18.57 99 VAL B C 1
ATOM 3075 O O . VAL B 1 102 ? 40.931 18.881 7.315 1.00 18.70 99 VAL B O 1
ATOM 3079 N N . GLU B 1 103 ? 41.148 16.662 7.000 1.00 17.47 100 GLU B N 1
ATOM 3080 C CA . GLU B 1 103 ? 39.903 16.308 7.680 1.00 17.35 100 GLU B CA 1
ATOM 3081 C C . GLU B 1 103 ? 40.064 15.741 9.088 1.00 16.31 100 GLU B C 1
ATOM 3082 O O . GLU B 1 103 ? 40.996 14.983 9.353 1.00 17.29 100 GLU B O 1
ATOM 3088 N N . PRO B 1 104 ? 39.144 16.096 10.002 1.00 19.65 101 PRO B N 1
ATOM 3089 C CA . PRO B 1 104 ? 39.203 15.578 11.376 1.00 19.12 101 PRO B CA 1
ATOM 3090 C C . PRO B 1 104 ? 38.888 14.078 11.276 1.00 20.68 101 PRO B C 1
ATOM 3091 O O . PRO B 1 104 ? 38.138 13.659 10.387 1.00 18.44 101 PRO B O 1
ATOM 3095 N N . THR B 1 105 ? 39.446 13.281 12.183 1.00 20.58 102 THR B N 1
ATOM 3096 C CA . THR B 1 105 ? 39.220 11.838 12.177 1.00 21.73 102 THR B CA 1
ATOM 3097 C C . THR B 1 105 ? 38.167 11.360 13.173 1.00 21.91 102 THR B C 1
ATOM 3098 O O . THR B 1 105 ? 37.565 10.308 12.985 1.00 22.60 102 THR B O 1
ATOM 3102 N N . GLY B 1 106 ? 37.962 12.126 14.238 1.00 21.75 103 GLY B N 1
ATOM 3103 C CA . GLY B 1 106 ? 37.026 11.710 15.263 1.00 20.27 103 GLY B CA 1
ATOM 3104 C C . GLY B 1 106 ? 37.711 10.653 16.125 1.00 19.92 103 GLY B C 1
ATOM 3105 O O . GLY B 1 106 ? 37.083 10.059 17.001 1.00 20.50 103 GLY B O 1
ATOM 3106 N N . ASP B 1 107 ? 39.004 10.431 15.880 1.00 19.53 104 ASP B N 1
ATOM 3107 C CA . ASP B 1 107 ? 39.783 9.425 16.610 1.00 22.45 104 ASP B CA 1
ATOM 3108 C C . ASP B 1 107 ? 40.979 10.030 17.347 1.00 23.14 104 ASP B C 1
ATOM 3109 O O . ASP B 1 107 ? 41.335 11.189 17.126 1.00 22.32 104 ASP B O 1
ATOM 3114 N N . ALA B 1 108 ? 41.609 9.228 18.207 1.00 21.79 105 ALA B N 1
ATOM 3115 C CA . ALA B 1 108 ? 42.769 9.680 18.977 1.00 22.12 105 ALA B CA 1
ATOM 3116 C C . ALA B 1 108 ? 43.917 10.112 18.069 1.00 21.71 105 ALA B C 1
ATOM 3117 O O . ALA B 1 108 ? 44.030 9.660 16.924 1.00 20.12 105 ALA B O 1
ATOM 3119 N N . PHE B 1 109 ? 44.772 10.985 18.592 1.00 20.19 106 PHE B N 1
ATOM 3120 C CA . PHE B 1 109 ? 45.906 11.496 17.834 1.00 20.92 106 PHE B CA 1
ATOM 3121 C C . PHE B 1 109 ? 46.851 10.421 17.309 1.00 21.91 106 PHE B C 1
ATOM 3122 O O . PHE B 1 109 ? 47.470 10.612 16.264 1.00 23.36 106 PHE B O 1
ATOM 3130 N N . ASN B 1 110 ? 46.959 9.296 18.016 1.00 20.44 107 ASN B N 1
ATOM 3131 C CA . ASN B 1 110 ? 47.857 8.217 17.588 1.00 20.28 107 ASN B CA 1
ATOM 3132 C C . ASN B 1 110 ? 47.141 6.977 17.039 1.00 20.64 107 ASN B C 1
ATOM 3133 O O . ASN B 1 110 ? 47.726 5.887 16.977 1.00 19.99 107 ASN B O 1
ATOM 3138 N N . SER B 1 111 ? 45.890 7.154 16.625 1.00 20.13 108 SER B N 1
ATOM 3139 C CA . SER B 1 111 ? 45.082 6.068 16.085 1.00 21.31 108 SER B CA 1
ATOM 3140 C C . SER B 1 111 ? 45.593 5.624 14.712 1.00 22.22 108 SER B C 1
ATOM 3141 O O . SER B 1 111 ? 45.973 6.452 13.881 1.00 23.51 108 SER B O 1
ATOM 3144 N N . ILE B 1 112 ? 45.585 4.316 14.473 1.00 21.07 109 ILE B N 1
ATOM 3145 C CA . ILE B 1 112 ? 46.065 3.764 13.209 1.00 21.60 109 ILE B CA 1
ATOM 3146 C C . ILE B 1 112 ? 44.927 3.250 12.321 1.00 22.94 109 ILE B C 1
ATOM 3147 O O . ILE B 1 112 ? 45.103 3.051 11.113 1.00 23.30 109 ILE B O 1
ATOM 3152 N N . ILE B 1 113 ? 43.765 3.053 12.937 1.00 23.62 110 ILE B N 1
ATOM 3153 C CA . ILE B 1 113 ? 42.564 2.526 12.291 1.00 24.16 110 ILE B CA 1
ATOM 3154 C C . ILE B 1 113 ? 42.304 2.944 10.842 1.00 24.31 110 ILE B C 1
ATOM 3155 O O . ILE B 1 113 ? 42.232 2.094 9.952 1.00 21.00 110 ILE B O 1
ATOM 3160 N N . ARG B 1 114 ? 42.152 4.244 10.612 1.00 22.32 111 ARG B N 1
ATOM 3161 C CA . ARG B 1 114 ? 41.855 4.749 9.273 1.00 22.77 111 ARG B CA 1
ATOM 3162 C C . ARG B 1 114 ? 42.929 4.521 8.212 1.00 23.60 111 ARG B C 1
ATOM 3163 O O . ARG B 1 114 ? 42.642 4.624 7.011 1.00 22.96 111 ARG B O 1
ATOM 3171 N N . LEU B 1 115 ? 44.157 4.216 8.633 1.00 22.68 112 LEU B N 1
ATOM 3172 C CA . LEU B 1 115 ? 45.213 3.969 7.664 1.00 22.89 112 LEU B CA 1
ATOM 3173 C C . LEU B 1 115 ? 44.927 2.661 6.945 1.00 24.28 112 LEU B C 1
ATOM 3174 O O . LEU B 1 115 ? 45.412 2.439 5.836 1.00 23.26 112 LEU B O 1
ATOM 3179 N N . GLU B 1 116 ? 44.139 1.796 7.581 1.00 24.37 113 GLU B N 1
ATOM 3180 C CA . GLU B 1 116 ? 43.772 0.525 6.968 1.00 25.15 113 GLU B CA 1
ATOM 3181 C C . GLU B 1 116 ? 42.351 0.586 6.402 1.00 27.32 113 GLU B C 1
ATOM 3182 O O . GLU B 1 116 ? 42.115 0.201 5.255 1.00 29.94 113 GLU B O 1
ATOM 3188 N N . ILE B 1 117 ? 41.414 1.083 7.203 1.00 28.28 114 ILE B N 1
ATOM 3189 C CA . ILE B 1 117 ? 40.009 1.170 6.806 1.00 30.10 114 ILE B CA 1
ATOM 3190 C C . ILE B 1 117 ? 39.725 2.075 5.611 1.00 30.75 114 ILE B C 1
ATOM 3191 O O . ILE B 1 117 ? 39.024 1.677 4.680 1.00 29.93 114 ILE B O 1
ATOM 3196 N N . ASN B 1 118 ? 40.263 3.288 5.630 1.00 29.87 115 ASN B N 1
ATOM 3197 C CA . ASN B 1 118 ? 40.013 4.231 4.545 1.00 32.52 115 ASN B CA 1
ATOM 3198 C C . ASN B 1 118 ? 41.017 4.146 3.402 1.00 33.97 115 ASN B C 1
ATOM 3199 O O . ASN B 1 118 ? 42.020 4.860 3.381 1.00 35.04 115 ASN B O 1
ATOM 3204 N N . LYS B 1 119 ? 40.727 3.266 2.447 1.00 34.70 116 LYS B N 1
ATOM 3205 C CA . LYS B 1 119 ? 41.588 3.061 1.289 1.00 36.76 116 LYS B CA 1
ATOM 3206 C C . LYS B 1 119 ? 41.636 4.324 0.428 1.00 35.64 116 LYS B C 1
ATOM 3207 O O . LYS B 1 119 ? 40.658 5.068 0.350 1.00 35.41 116 LYS B O 1
ATOM 3213 N N . PRO B 1 120 ? 42.775 4.574 -0.239 1.00 34.62 117 PRO B N 1
ATOM 3214 C CA . PRO B 1 120 ? 43.977 3.736 -0.208 1.00 34.55 117 PRO B CA 1
ATOM 3215 C C . PRO B 1 120 ? 44.813 3.883 1.069 1.00 33.01 117 PRO B C 1
ATOM 3216 O O . PRO B 1 120 ? 45.846 3.233 1.212 1.00 34.12 117 PRO B O 1
ATOM 3220 N N . GLY B 1 121 ? 44.377 4.745 1.983 1.00 32.65 118 GLY B N 1
ATOM 3221 C CA . GLY B 1 121 ? 45.097 4.914 3.235 1.00 28.62 118 GLY B CA 1
ATOM 3222 C C . GLY B 1 121 ? 45.801 6.235 3.480 1.00 26.49 118 GLY B C 1
ATOM 3223 O O . GLY B 1 121 ? 46.740 6.298 4.275 1.00 28.02 118 GLY B O 1
ATOM 3224 N N . LYS B 1 122 ? 45.360 7.293 2.811 1.00 25.32 119 LYS B N 1
ATOM 3225 C CA . LYS B 1 122 ? 45.972 8.605 2.993 1.00 23.50 119 LYS B CA 1
ATOM 3226 C C . LYS B 1 122 ? 45.682 9.123 4.407 1.00 21.89 119 LYS B C 1
ATOM 3227 O O . LYS B 1 122 ? 44.554 9.014 4.890 1.00 20.57 119 LYS B O 1
ATOM 3233 N N . PRO B 1 123 ? 46.692 9.695 5.086 1.00 22.58 120 PRO B N 1
ATOM 3234 C CA . PRO B 1 123 ? 46.447 10.209 6.444 1.00 22.20 120 PRO B CA 1
ATOM 3235 C C . PRO B 1 123 ? 45.408 11.336 6.356 1.00 22.06 120 PRO B C 1
ATOM 3236 O O . PRO B 1 123 ? 45.501 12.200 5.482 1.00 24.30 120 PRO B O 1
ATOM 3240 N N . PHE B 1 124 ? 44.431 11.325 7.258 1.00 22.48 121 PHE B N 1
ATOM 3241 C CA . PHE B 1 124 ? 43.353 12.322 7.268 1.00 19.93 121 PHE B CA 1
ATOM 3242 C C . PHE B 1 124 ? 43.766 13.789 7.418 1.00 20.79 121 PHE B C 1
ATOM 3243 O O . PHE B 1 124 ? 43.167 14.671 6.796 1.00 18.03 121 PHE B O 1
ATOM 3251 N N . ASN B 1 125 ? 44.757 14.061 8.266 1.00 19.48 122 ASN B N 1
ATOM 3252 C CA . ASN B 1 125 ? 45.231 15.426 8.456 1.00 19.08 122 ASN B CA 1
ATOM 3253 C C . ASN B 1 125 ? 46.663 15.406 8.994 1.00 17.69 122 ASN B C 1
ATOM 3254 O O . ASN B 1 125 ? 47.142 14.370 9.451 1.00 17.78 122 ASN B O 1
ATOM 3259 N N . PRO B 1 126 ? 47.373 16.544 8.927 1.00 16.88 123 PRO B N 1
ATOM 3260 C CA . PRO B 1 126 ? 48.754 16.589 9.413 1.00 16.85 123 PRO B CA 1
ATOM 3261 C C . PRO B 1 126 ? 48.935 16.828 10.914 1.00 18.65 123 PRO B C 1
ATOM 3262 O O . PRO B 1 126 ? 50.067 16.849 11.400 1.00 19.07 123 PRO B O 1
ATOM 3274 N N . ILE B 1 128 ? 47.327 14.888 13.374 1.00 20.16 125 ILE B N 1
ATOM 3275 C CA . ILE B 1 128 ? 47.385 13.582 14.033 1.00 19.57 125 ILE B CA 1
ATOM 3276 C C . ILE B 1 128 ? 48.753 12.968 13.719 1.00 20.55 125 ILE B C 1
ATOM 3277 O O . ILE B 1 128 ? 49.390 13.331 12.726 1.00 20.51 125 ILE B O 1
ATOM 3282 N N . ASN B 1 129 ? 49.214 12.046 14.560 1.00 18.72 126 ASN B N 1
ATOM 3283 C CA . ASN B 1 129 ? 50.523 11.440 14.343 1.00 19.02 126 ASN B CA 1
ATOM 3284 C C . ASN B 1 129 ? 50.762 10.915 12.915 1.00 18.03 126 ASN B C 1
ATOM 3285 O O . ASN B 1 129 ? 51.786 11.217 12.304 1.00 17.01 126 ASN B O 1
ATOM 3290 N N . ALA B 1 130 ? 49.824 10.139 12.388 1.00 18.21 127 ALA B N 1
ATOM 3291 C CA . ALA B 1 130 ? 49.980 9.583 11.047 1.00 18.25 127 ALA B CA 1
ATOM 3292 C C . ALA B 1 130 ? 50.303 10.662 10.022 1.00 18.08 127 ALA B C 1
ATOM 3293 O O . ALA B 1 130 ? 51.273 10.540 9.281 1.00 19.13 127 ALA B O 1
ATOM 3295 N N . GLY B 1 131 ? 49.495 11.719 9.989 1.00 19.22 128 GLY B N 1
ATOM 3296 C CA . GLY B 1 131 ? 49.732 12.805 9.049 1.00 17.43 128 GLY B CA 1
ATOM 3297 C C . GLY B 1 131 ? 51.062 13.508 9.271 1.00 18.42 128 GLY B C 1
ATOM 3298 O O . GLY B 1 131 ? 51.756 13.870 8.312 1.00 15.63 128 GLY B O 1
ATOM 3299 N N . ALA B 1 132 ? 51.430 13.704 10.537 1.00 14.25 129 ALA B N 1
ATOM 3300 C CA . ALA B 1 132 ? 52.681 14.376 10.854 1.00 14.77 129 ALA B CA 1
ATOM 3301 C C . ALA B 1 132 ? 53.886 13.561 10.390 1.00 15.65 129 ALA B C 1
ATOM 3302 O O . ALA B 1 132 ? 54.917 14.129 10.004 1.00 17.21 129 ALA B O 1
ATOM 3304 N N . LEU B 1 133 ? 53.767 12.233 10.434 1.00 16.67 130 LEU B N 1
ATOM 3305 C CA . LEU B 1 133 ? 54.854 11.367 9.994 1.00 16.71 130 LEU B CA 1
ATOM 3306 C C . LEU B 1 133 ? 55.032 11.533 8.481 1.00 18.68 130 LEU B C 1
ATOM 3307 O O . LEU B 1 133 ? 56.158 11.608 7.987 1.00 20.59 130 LEU B O 1
ATOM 3312 N N . THR B 1 134 ? 53.921 11.600 7.755 1.00 18.40 131 THR B N 1
ATOM 3313 C CA . THR B 1 134 ? 53.970 11.795 6.310 1.00 19.50 131 THR B CA 1
ATOM 3314 C C . THR B 1 134 ? 54.634 13.146 6.042 1.00 20.70 131 THR B C 1
ATOM 3315 O O . THR B 1 134 ? 55.492 13.259 5.171 1.00 22.01 131 THR B O 1
ATOM 3319 N N . ILE B 1 135 ? 54.251 14.167 6.807 1.00 20.37 132 ILE B N 1
ATOM 3320 C CA . ILE B 1 135 ? 54.839 15.489 6.639 1.00 19.72 132 ILE B CA 1
ATOM 3321 C C . ILE B 1 135 ? 56.356 15.447 6.862 1.00 21.15 132 ILE B C 1
ATOM 3322 O O . ILE B 1 135 ? 57.118 16.044 6.101 1.00 20.44 132 ILE B O 1
ATOM 3327 N N . ALA B 1 136 ? 56.797 14.745 7.902 1.00 21.55 133 ALA B N 1
ATOM 3328 C CA . ALA B 1 136 ? 58.227 14.643 8.177 1.00 22.96 133 ALA B CA 1
ATOM 3329 C C . ALA B 1 136 ? 58.949 14.007 6.987 1.00 22.95 133 ALA B C 1
ATOM 3330 O O . ALA B 1 136 ? 60.037 14.441 6.603 1.00 24.79 133 ALA B O 1
ATOM 3332 N N . SER B 1 137 ? 58.330 12.994 6.392 1.00 22.68 134 SER B N 1
ATOM 3333 C CA . SER B 1 137 ? 58.938 12.301 5.264 1.00 23.43 134 SER B CA 1
ATOM 3334 C C . SER B 1 137 ? 59.046 13.146 3.991 1.00 24.69 134 SER B C 1
ATOM 3335 O O . SER B 1 137 ? 59.864 12.845 3.121 1.00 25.34 134 SER B O 1
ATOM 3338 N N . ILE B 1 138 ? 58.241 14.199 3.872 1.00 24.54 135 ILE B N 1
ATOM 3339 C CA . ILE B 1 138 ? 58.308 15.018 2.668 1.00 23.97 135 ILE B CA 1
ATOM 3340 C C . ILE B 1 138 ? 59.113 16.297 2.810 1.00 24.17 135 ILE B C 1
ATOM 3341 O O . ILE B 1 138 ? 59.229 17.057 1.858 1.00 26.41 135 ILE B O 1
ATOM 3346 N N . LEU B 1 139 ? 59.664 16.548 3.995 1.00 24.45 136 LEU B N 1
ATOM 3347 C CA . LEU B 1 139 ? 60.500 17.728 4.178 1.00 24.69 136 LEU B CA 1
ATOM 3348 C C . LEU B 1 139 ? 61.682 17.528 3.225 1.00 24.52 136 LEU B C 1
ATOM 3349 O O . LEU B 1 139 ? 62.115 16.398 3.002 1.00 24.80 136 LEU B O 1
ATOM 3354 N N . PRO B 1 140 ? 62.213 18.619 2.649 1.00 25.42 137 PRO B N 1
ATOM 3355 C CA . PRO B 1 140 ? 63.343 18.521 1.719 1.00 25.62 137 PRO B CA 1
ATOM 3356 C C . PRO B 1 140 ? 64.610 17.977 2.369 1.00 27.25 137 PRO B C 1
ATOM 3357 O O . PRO B 1 140 ? 64.975 18.373 3.481 1.00 26.93 137 PRO B O 1
ATOM 3361 N N . GLY B 1 141 ? 65.273 17.064 1.665 1.00 28.61 138 GLY B N 1
ATOM 3362 C CA . GLY B 1 141 ? 66.499 16.473 2.168 1.00 29.05 138 GLY B CA 1
ATOM 3363 C C . GLY B 1 141 ? 66.546 14.983 1.905 1.00 30.75 138 GLY B C 1
ATOM 3364 O O . GLY B 1 141 ? 65.506 14.342 1.747 1.00 29.24 138 GLY B O 1
ATOM 3365 N N . GLU B 1 142 ? 67.755 14.432 1.875 1.00 33.41 139 GLU B N 1
ATOM 3366 C CA . GLU B 1 142 ? 67.952 13.013 1.617 1.00 37.60 139 GLU B CA 1
ATOM 3367 C C . GLU B 1 142 ? 68.296 12.252 2.892 1.00 36.57 139 GLU B C 1
ATOM 3368 O O . GLU B 1 142 ? 68.572 11.052 2.854 1.00 38.57 139 GLU B O 1
ATOM 3374 N N . SER B 1 143 ? 68.284 12.947 4.020 1.00 32.36 140 SER B N 1
ATOM 3375 C CA . SER B 1 143 ? 68.602 12.311 5.288 1.00 31.27 140 SER B CA 1
ATOM 3376 C C . SER B 1 143 ? 67.858 13.020 6.409 1.00 28.59 140 SER B C 1
ATOM 3377 O O . SER B 1 143 ? 67.357 14.131 6.230 1.00 28.77 140 SER B O 1
ATOM 3380 N N . ALA B 1 144 ? 67.782 12.376 7.566 1.00 26.55 141 ALA B N 1
ATOM 3381 C CA . ALA B 1 144 ? 67.108 12.986 8.700 1.00 26.02 141 ALA B CA 1
ATOM 3382 C C . ALA B 1 144 ? 67.780 14.323 9.002 1.00 24.41 141 ALA B C 1
ATOM 3383 O O . ALA B 1 144 ? 67.108 15.330 9.223 1.00 23.99 141 ALA B O 1
ATOM 3385 N N . TYR B 1 145 ? 69.110 14.337 8.984 1.00 25.25 142 TYR B N 1
ATOM 3386 C CA . TYR B 1 145 ? 69.850 15.562 9.262 1.00 27.14 142 TYR B CA 1
ATOM 3387 C C . TYR B 1 145 ? 69.515 16.691 8.283 1.00 24.69 142 TYR B C 1
ATOM 3388 O O . TYR B 1 145 ? 69.377 17.839 8.689 1.00 24.22 142 TYR B O 1
ATOM 3397 N N . GLU B 1 146 ? 69.387 16.368 6.999 1.00 25.59 143 GLU B N 1
ATOM 3398 C CA . GLU B 1 146 ? 69.065 17.383 6.000 1.00 27.24 143 GLU B CA 1
ATOM 3399 C C . GLU B 1 146 ? 67.654 17.932 6.204 1.00 26.60 143 GLU B C 1
ATOM 3400 O O . GLU B 1 146 ? 67.438 19.143 6.160 1.00 26.93 143 GLU B O 1
ATOM 3406 N N . LYS B 1 147 ? 66.695 17.034 6.410 1.00 25.04 144 LYS B N 1
ATOM 3407 C CA . LYS B 1 147 ? 65.308 17.438 6.618 1.00 24.15 144 LYS B CA 1
ATOM 3408 C C . LYS B 1 147 ? 65.192 18.331 7.847 1.00 23.20 144 LYS B C 1
ATOM 3409 O O . LYS B 1 147 ? 64.533 19.373 7.810 1.00 23.35 144 LYS B O 1
ATOM 3415 N N . LEU B 1 148 ? 65.847 17.928 8.933 1.00 23.84 145 LEU B N 1
ATOM 3416 C CA . LEU B 1 148 ? 65.806 18.693 10.173 1.00 23.36 145 LEU B CA 1
ATOM 3417 C C . LEU B 1 148 ? 66.487 20.046 10.031 1.00 25.63 145 LEU B C 1
ATOM 3418 O O . LEU B 1 148 ? 65.988 21.055 10.528 1.00 25.83 145 LEU B O 1
ATOM 3423 N N . GLU B 1 149 ? 67.629 20.067 9.354 1.00 25.11 146 GLU B N 1
ATOM 3424 C CA . GLU B 1 149 ? 68.352 21.317 9.140 1.00 26.91 146 GLU B CA 1
ATOM 3425 C C . GLU B 1 149 ? 67.390 22.345 8.550 1.00 25.15 146 GLU B C 1
ATOM 3426 O O . GLU B 1 149 ? 67.370 23.506 8.961 1.00 21.95 146 GLU B O 1
ATOM 3432 N N . PHE B 1 150 ? 66.588 21.905 7.588 1.00 26.15 147 PHE B N 1
ATOM 3433 C CA . PHE B 1 150 ? 65.627 22.791 6.947 1.00 26.89 147 PHE B CA 1
ATOM 3434 C C . PHE B 1 150 ? 64.547 23.226 7.938 1.00 26.63 147 PHE B C 1
ATOM 3435 O O . PHE B 1 150 ? 64.153 24.393 7.974 1.00 28.08 147 PHE B O 1
ATOM 3443 N N . LEU B 1 151 ? 64.067 22.284 8.742 1.00 25.38 148 LEU B N 1
ATOM 3444 C CA . LEU B 1 151 ? 63.034 22.594 9.724 1.00 24.71 148 LEU B CA 1
ATOM 3445 C C . LEU B 1 151 ? 63.565 23.622 10.720 1.00 24.20 148 LEU B C 1
ATOM 3446 O O . LEU B 1 151 ? 62.879 24.590 11.063 1.00 23.55 148 LEU B O 1
ATOM 3451 N N . TYR B 1 152 ? 64.799 23.417 11.165 1.00 24.48 149 TYR B N 1
ATOM 3452 C CA . TYR B 1 152 ? 65.413 24.326 12.123 1.00 24.83 149 TYR B CA 1
ATOM 3453 C C . TYR B 1 152 ? 65.640 25.716 11.532 1.00 24.91 149 TYR B C 1
ATOM 3454 O O . TYR B 1 152 ? 65.590 26.714 12.250 1.00 23.18 149 TYR B O 1
ATOM 3463 N N . SER B 1 153 ? 65.881 25.790 10.226 1.00 24.78 150 SER B N 1
ATOM 3464 C CA . SER B 1 153 ? 66.106 27.086 9.600 1.00 25.45 150 SER B CA 1
ATOM 3465 C C . SER B 1 153 ? 64.793 27.855 9.554 1.00 24.83 150 SER B C 1
ATOM 3466 O O . SER B 1 153 ? 64.771 29.071 9.719 1.00 27.37 150 SER B O 1
ATOM 3469 N N . VAL B 1 154 ? 63.692 27.153 9.331 1.00 26.18 151 VAL B N 1
ATOM 3470 C CA . VAL B 1 154 ? 62.392 27.811 9.315 1.00 26.23 151 VAL B CA 1
ATOM 3471 C C . VAL B 1 154 ? 62.092 28.256 10.755 1.00 26.68 151 VAL B C 1
ATOM 3472 O O . VAL B 1 154 ? 61.684 29.393 11.010 1.00 24.61 151 VAL B O 1
ATOM 3484 N N . GLU B 1 156 ? 64.089 29.019 13.057 1.00 31.19 153 GLU B N 1
ATOM 3485 C CA . GLU B 1 156 ? 64.918 30.175 13.380 1.00 34.80 153 GLU B CA 1
ATOM 3486 C C . GLU B 1 156 ? 64.323 31.500 12.896 1.00 34.56 153 GLU B C 1
ATOM 3487 O O . GLU B 1 156 ? 64.385 32.511 13.606 1.00 32.34 153 GLU B O 1
ATOM 3493 N N . THR B 1 157 ? 63.759 31.506 11.693 1.00 32.97 154 THR B N 1
ATOM 3494 C CA . THR B 1 157 ? 63.166 32.729 11.166 1.00 34.77 154 THR B CA 1
ATOM 3495 C C . THR B 1 157 ? 61.964 33.143 12.017 1.00 35.00 154 THR B C 1
ATOM 3496 O O . THR B 1 157 ? 61.640 34.326 12.115 1.00 35.76 154 THR B O 1
ATOM 3500 N N . LEU B 1 158 ? 61.313 32.169 12.646 1.00 32.68 155 LEU B N 1
ATOM 3501 C CA . LEU B 1 158 ? 60.146 32.460 13.470 1.00 31.71 155 LEU B CA 1
ATOM 3502 C C . LEU B 1 158 ? 60.494 32.980 14.860 1.00 32.28 155 LEU B C 1
ATOM 3503 O O . LEU B 1 158 ? 60.053 34.058 15.242 1.00 33.52 155 LEU B O 1
ATOM 3508 N N . ILE B 1 159 ? 61.279 32.218 15.615 1.00 35.28 156 ILE B N 1
ATOM 3509 C CA . ILE B 1 159 ? 61.639 32.624 16.972 1.00 37.45 156 ILE B CA 1
ATOM 3510 C C . ILE B 1 159 ? 62.958 33.381 17.067 1.00 37.99 156 ILE B C 1
ATOM 3511 O O . ILE B 1 159 ? 63.376 33.773 18.155 1.00 39.09 156 ILE B O 1
ATOM 3516 N N . GLY B 1 160 ? 63.614 33.580 15.929 1.00 36.80 157 GLY B N 1
ATOM 3517 C CA . GLY B 1 160 ? 64.864 34.320 15.918 1.00 37.57 157 GLY B CA 1
ATOM 3518 C C . GLY B 1 160 ? 66.097 33.612 16.448 1.00 38.53 157 GLY B C 1
ATOM 3519 O O . GLY B 1 160 ? 67.137 34.240 16.635 1.00 39.43 157 GLY B O 1
ATOM 3520 N N . LYS B 1 161 ? 66.002 32.313 16.696 1.00 38.89 158 LYS B N 1
ATOM 3521 C CA . LYS B 1 161 ? 67.149 31.574 17.196 1.00 39.57 158 LYS B CA 1
ATOM 3522 C C . LYS B 1 161 ? 67.094 30.113 16.789 1.00 40.01 158 LYS B C 1
ATOM 3523 O O . LYS B 1 161 ? 66.033 29.579 16.466 1.00 38.18 158 LYS B O 1
ATOM 3529 N N . ARG B 1 162 ? 68.261 29.483 16.794 1.00 39.01 159 ARG B N 1
ATOM 3530 C CA . ARG B 1 162 ? 68.386 28.083 16.438 1.00 39.32 159 ARG B CA 1
ATOM 3531 C C . ARG B 1 162 ? 67.740 27.281 17.568 1.00 38.72 159 ARG B C 1
ATOM 3532 O O . ARG B 1 162 ? 67.982 27.540 18.748 1.00 37.62 159 ARG B O 1
ATOM 3540 N N . PRO B 1 163 ? 66.902 26.298 17.225 1.00 38.46 160 PRO B N 1
ATOM 3541 C CA . PRO B 1 163 ? 66.256 25.504 18.272 1.00 37.38 160 PRO B CA 1
ATOM 3542 C C . PRO B 1 163 ? 67.183 24.544 19.019 1.00 34.67 160 PRO B C 1
ATOM 3543 O O . PRO B 1 163 ? 68.146 24.023 18.459 1.00 34.98 160 PRO B O 1
ATOM 3547 N N . ARG B 1 164 ? 66.896 24.332 20.297 1.00 35.28 161 ARG B N 1
ATOM 3548 C CA . ARG B 1 164 ? 67.673 23.406 21.107 1.00 37.34 161 ARG B CA 1
ATOM 3549 C C . ARG B 1 164 ? 66.851 22.128 21.217 1.00 35.81 161 ARG B C 1
ATOM 3550 O O . ARG B 1 164 ? 65.628 22.178 21.363 1.00 34.51 161 ARG B O 1
ATOM 3558 N N . ILE B 1 165 ? 67.521 20.987 21.125 1.00 32.30 162 ILE B N 1
ATOM 3559 C CA . ILE B 1 165 ? 66.852 19.697 21.204 1.00 29.34 162 ILE B CA 1
ATOM 3560 C C . ILE B 1 165 ? 67.074 19.076 22.579 1.00 29.48 162 ILE B C 1
ATOM 3561 O O . ILE B 1 165 ? 68.193 19.064 23.085 1.00 27.09 162 ILE B O 1
ATOM 3566 N N . HIS B 1 166 ? 66.014 18.569 23.193 1.00 27.79 163 HIS B N 1
ATOM 3567 C CA . HIS B 1 166 ? 66.170 17.927 24.494 1.00 29.14 163 HIS B CA 1
ATOM 3568 C C . HIS B 1 166 ? 66.627 16.506 24.170 1.00 28.45 163 HIS B C 1
ATOM 3569 O O . HIS B 1 166 ? 65.807 15.627 23.888 1.00 25.52 163 HIS B O 1
ATOM 3576 N N . GLU B 1 167 ? 67.940 16.295 24.200 1.00 27.97 164 GLU B N 1
ATOM 3577 C CA . GLU B 1 167 ? 68.530 15.001 23.864 1.00 30.10 164 GLU B CA 1
ATOM 3578 C C . GLU B 1 167 ? 68.022 13.848 24.716 1.00 30.18 164 GLU B C 1
ATOM 3579 O O . GLU B 1 167 ? 67.729 12.771 24.196 1.00 29.15 164 GLU B O 1
ATOM 3585 N N . GLU B 1 168 ? 67.922 14.073 26.021 1.00 31.45 165 GLU B N 1
ATOM 3586 C CA . GLU B 1 168 ? 67.442 13.045 26.935 1.00 33.71 165 GLU B CA 1
ATOM 3587 C C . GLU B 1 168 ? 66.041 12.599 26.524 1.00 31.71 165 GLU B C 1
ATOM 3588 O O . GLU B 1 168 ? 65.765 11.402 26.428 1.00 31.27 165 GLU B O 1
ATOM 3594 N N . VAL B 1 169 ? 65.158 13.560 26.275 1.00 29.71 166 VAL B N 1
ATOM 3595 C CA . VAL B 1 169 ? 63.800 13.234 25.862 1.00 29.75 166 VAL B CA 1
ATOM 3596 C C . VAL B 1 169 ? 63.806 12.491 24.526 1.00 29.62 166 VAL B C 1
ATOM 3597 O O . VAL B 1 169 ? 63.101 11.491 24.363 1.00 27.81 166 VAL B O 1
ATOM 3601 N N . PHE B 1 170 ? 64.603 12.967 23.573 1.00 28.00 167 PHE B N 1
ATOM 3602 C CA . PHE B 1 170 ? 64.663 12.295 22.276 1.00 27.36 167 PHE B CA 1
ATOM 3603 C C . PHE B 1 170 ? 65.099 10.838 22.427 1.00 29.41 167 PHE B C 1
ATOM 3604 O O . PHE B 1 170 ? 64.548 9.944 21.780 1.00 26.60 167 PHE B O 1
ATOM 3612 N N . ARG B 1 171 ? 66.099 10.600 23.269 1.00 33.08 168 ARG B N 1
ATOM 3613 C CA . ARG B 1 171 ? 66.588 9.241 23.481 1.00 40.45 168 ARG B CA 1
ATOM 3614 C C . ARG B 1 171 ? 65.468 8.372 24.041 1.00 38.90 168 ARG B C 1
ATOM 3615 O O . ARG B 1 171 ? 65.290 7.224 23.630 1.00 39.08 168 ARG B O 1
ATOM 3623 N N . SER B 1 172 ? 64.710 8.934 24.975 1.00 37.88 169 SER B N 1
ATOM 3624 C CA . SER B 1 172 ? 63.597 8.229 25.585 1.00 36.69 169 SER B CA 1
ATOM 3625 C C . SER B 1 172 ? 62.518 7.916 24.546 1.00 36.27 169 SER B C 1
ATOM 3626 O O . SER B 1 172 ? 62.077 6.773 24.435 1.00 38.34 169 SER B O 1
ATOM 3629 N N . GLU B 1 173 ? 62.096 8.926 23.786 1.00 34.07 170 GLU B N 1
ATOM 3630 C CA . GLU B 1 173 ? 61.069 8.729 22.764 1.00 32.53 170 GLU B CA 1
ATOM 3631 C C . GLU B 1 173 ? 61.524 7.621 21.812 1.00 31.23 170 GLU B C 1
ATOM 3632 O O . GLU B 1 173 ? 60.776 6.690 21.514 1.00 29.79 170 GLU B O 1
ATOM 3638 N N . TRP B 1 174 ? 62.762 7.741 21.341 1.00 29.57 171 TRP B N 1
ATOM 3639 C CA . TRP B 1 174 ? 63.340 6.798 20.391 1.00 30.27 171 TRP B CA 1
ATOM 3640 C C . TRP B 1 174 ? 63.332 5.341 20.826 1.00 33.81 171 TRP B C 1
ATOM 3641 O O . TRP B 1 174 ? 63.245 4.445 19.988 1.00 33.77 171 TRP B O 1
ATOM 3652 N N . GLU B 1 175 ? 63.418 5.104 22.130 1.00 35.85 172 GLU B N 1
ATOM 3653 C CA . GLU B 1 175 ? 63.439 3.745 22.658 1.00 40.04 172 GLU B CA 1
ATOM 3654 C C . GLU B 1 175 ? 62.054 3.134 22.829 1.00 37.20 172 GLU B C 1
ATOM 3655 O O . GLU B 1 175 ? 61.890 1.919 22.746 1.00 39.35 172 GLU B O 1
ATOM 3661 N N . THR B 1 176 ? 61.057 3.979 23.053 1.00 34.16 173 THR B N 1
ATOM 3662 C CA . THR B 1 176 ? 59.705 3.504 23.298 1.00 31.73 173 THR B CA 1
ATOM 3663 C C . THR B 1 176 ? 58.637 3.960 22.304 1.00 30.37 173 THR B C 1
ATOM 3664 O O . THR B 1 176 ? 57.446 3.866 22.597 1.00 30.33 173 THR B O 1
ATOM 3668 N N . ALA B 1 177 ? 59.045 4.443 21.135 1.00 27.20 174 ALA B N 1
ATOM 3669 C CA . ALA B 1 177 ? 58.080 4.921 20.142 1.00 26.00 174 ALA B CA 1
ATOM 3670 C C . ALA B 1 177 ? 57.451 3.798 19.320 1.00 24.76 174 ALA B C 1
ATOM 3671 O O . ALA B 1 177 ? 57.324 3.906 18.094 1.00 23.11 174 ALA B O 1
ATOM 3673 N N . HIS B 1 178 ? 57.024 2.737 19.997 1.00 23.72 175 HIS B N 1
ATOM 3674 C CA . HIS B 1 178 ? 56.431 1.584 19.318 1.00 23.85 175 HIS B CA 1
ATOM 3675 C C . HIS B 1 178 ? 55.210 1.917 18.464 1.00 24.18 175 HIS B C 1
ATOM 3676 O O . HIS B 1 178 ? 55.145 1.546 17.283 1.00 20.45 175 HIS B O 1
ATOM 3683 N N . ARG B 1 179 ? 54.251 2.626 19.048 1.00 23.56 176 ARG B N 1
ATOM 3684 C CA . ARG B 1 179 ? 53.047 2.983 18.313 1.00 24.21 176 ARG B CA 1
ATOM 3685 C C . ARG B 1 179 ? 53.366 3.857 17.095 1.00 23.38 176 ARG B C 1
ATOM 3686 O O . ARG B 1 179 ? 52.806 3.654 16.017 1.00 20.20 176 ARG B O 1
ATOM 3694 N N . ASN B 1 180 ? 54.269 4.821 17.253 1.00 22.54 177 ASN B N 1
ATOM 3695 C CA . ASN B 1 180 ? 54.612 5.673 16.123 1.00 22.60 177 ASN B CA 1
ATOM 3696 C C . ASN B 1 180 ? 55.317 4.905 15.009 1.00 21.37 177 ASN B C 1
ATOM 3697 O O . ASN B 1 180 ? 55.135 5.217 13.834 1.00 19.89 177 ASN B O 1
ATOM 3702 N N . ARG B 1 181 ? 56.121 3.906 15.368 1.00 21.45 178 ARG B N 1
ATOM 3703 C CA . ARG B 1 181 ? 56.785 3.104 14.347 1.00 22.43 178 ARG B CA 1
ATOM 3704 C C . ARG B 1 181 ? 55.723 2.279 13.635 1.00 21.56 178 ARG B C 1
ATOM 3705 O O . ARG B 1 181 ? 55.815 2.031 12.431 1.00 21.84 178 ARG B O 1
ATOM 3713 N N . ALA B 1 182 ? 54.710 1.858 14.382 1.00 18.93 179 ALA B N 1
ATOM 3714 C CA . ALA B 1 182 ? 53.627 1.081 13.797 1.00 20.43 179 ALA B CA 1
ATOM 3715 C C . ALA B 1 182 ? 52.952 1.941 12.724 1.00 19.44 179 ALA B C 1
ATOM 3716 O O . ALA B 1 182 ? 52.691 1.474 11.614 1.00 20.64 179 ALA B O 1
ATOM 3718 N N . LEU B 1 183 ? 52.680 3.201 13.056 1.00 19.58 180 LEU B N 1
ATOM 3719 C CA . LEU B 1 183 ? 52.056 4.120 12.106 1.00 17.90 180 LEU B CA 1
ATOM 3720 C C . LEU B 1 183 ? 52.959 4.343 10.887 1.00 16.79 180 LEU B C 1
ATOM 3721 O O . LEU B 1 183 ? 52.497 4.318 9.744 1.00 17.96 180 LEU B O 1
ATOM 3726 N N . ALA B 1 184 ? 54.244 4.558 11.143 1.00 18.38 181 ALA B N 1
ATOM 3727 C CA . ALA B 1 184 ? 55.217 4.806 10.090 1.00 18.97 181 ALA B CA 1
ATOM 3728 C C . ALA B 1 184 ? 55.341 3.634 9.124 1.00 20.85 181 ALA B C 1
ATOM 3729 O O . ALA B 1 184 ? 55.344 3.826 7.903 1.00 20.22 181 ALA B O 1
ATOM 3731 N N . TYR B 1 185 ? 55.449 2.420 9.656 1.00 20.07 182 TYR B N 1
ATOM 3732 C CA . TYR B 1 185 ? 55.551 1.256 8.787 1.00 21.54 182 TYR B CA 1
ATOM 3733 C C . TYR B 1 185 ? 54.269 1.040 7.993 1.00 20.60 182 TYR B C 1
ATOM 3734 O O . TYR B 1 185 ? 54.317 0.613 6.838 1.00 22.24 182 TYR B O 1
ATOM 3743 N N . TYR B 1 186 ? 53.120 1.346 8.587 1.00 21.42 183 TYR B N 1
ATOM 3744 C CA . TYR B 1 186 ? 51.876 1.173 7.853 1.00 21.32 183 TYR B CA 1
ATOM 3745 C C . TYR B 1 186 ? 51.817 2.197 6.714 1.00 22.23 183 TYR B C 1
ATOM 3746 O O . TYR B 1 186 ? 51.367 1.883 5.602 1.00 20.75 183 TYR B O 1
ATOM 3755 N N . LEU B 1 187 ? 52.285 3.415 6.989 1.00 21.13 184 LEU B N 1
ATOM 3756 C CA . LEU B 1 187 ? 52.300 4.477 5.981 1.00 22.54 184 LEU B CA 1
ATOM 3757 C C . LEU B 1 187 ? 53.240 4.108 4.836 1.00 23.84 184 LEU B C 1
ATOM 3758 O O . LEU B 1 187 ? 52.975 4.418 3.668 1.00 24.61 184 LEU B O 1
ATOM 3763 N N . LYS B 1 188 ? 54.343 3.452 5.179 1.00 23.97 185 LYS B N 1
ATOM 3764 C CA . LYS B 1 188 ? 55.317 3.015 4.188 1.00 26.30 185 LYS B CA 1
ATOM 3765 C C . LYS B 1 188 ? 54.641 1.950 3.325 1.00 27.10 185 LYS B C 1
ATOM 3766 O O . LYS B 1 188 ? 54.768 1.941 2.100 1.00 27.26 185 LYS B O 1
ATOM 3772 N N . GLU B 1 189 ? 53.915 1.059 3.986 1.00 27.56 186 GLU B N 1
ATOM 3773 C CA . GLU B 1 189 ? 53.195 -0.021 3.325 1.00 32.24 186 GLU B CA 1
ATOM 3774 C C . GLU B 1 189 ? 52.245 0.513 2.251 1.00 33.30 186 GLU B C 1
ATOM 3775 O O . GLU B 1 189 ? 52.213 0.009 1.123 1.00 31.97 186 GLU B O 1
ATOM 3781 N N . THR B 1 190 ? 51.481 1.543 2.605 1.00 32.65 187 THR B N 1
ATOM 3782 C CA . THR B 1 190 ? 50.516 2.135 1.689 1.00 32.10 187 THR B CA 1
ATOM 3783 C C . THR B 1 190 ? 51.091 3.230 0.793 1.00 33.64 187 THR B C 1
ATOM 3784 O O . THR B 1 190 ? 50.352 3.884 0.056 1.00 34.19 187 THR B O 1
ATOM 3788 N N . ASN B 1 191 ? 52.403 3.431 0.866 1.00 35.17 188 ASN B N 1
ATOM 3789 C CA . ASN B 1 191 ? 53.094 4.429 0.056 1.00 38.75 188 ASN B CA 1
ATOM 3790 C C . ASN B 1 191 ? 52.775 5.892 0.366 1.00 36.94 188 ASN B C 1
ATOM 3791 O O . ASN B 1 191 ? 52.719 6.730 -0.539 1.00 33.33 188 ASN B O 1
ATOM 3796 N N . PHE B 1 192 ? 52.576 6.200 1.645 1.00 32.02 189 PHE B N 1
ATOM 3797 C CA . PHE B 1 192 ? 52.295 7.570 2.053 1.00 30.46 189 PHE B CA 1
ATOM 3798 C C . PHE B 1 192 ? 53.410 8.100 2.937 1.00 31.67 189 PHE B C 1
ATOM 3799 O O . PHE B 1 192 ? 53.185 8.911 3.833 1.00 33.99 189 PHE B O 1
ATOM 3807 N N . LEU B 1 193 ? 54.620 7.624 2.674 1.00 30.37 190 LEU B N 1
ATOM 3808 C CA . LEU B 1 193 ? 55.798 8.048 3.411 1.00 31.22 190 LEU B CA 1
ATOM 3809 C C . LEU B 1 193 ? 56.879 8.209 2.344 1.00 31.83 190 LEU B C 1
ATOM 3810 O O . LEU B 1 193 ? 57.297 7.229 1.740 1.00 36.22 190 LEU B O 1
ATOM 3815 N N . GLU B 1 194 ? 57.311 9.444 2.103 1.00 34.47 191 GLU B N 1
ATOM 3816 C CA . GLU B 1 194 ? 58.319 9.745 1.079 1.00 37.86 191 GLU B CA 1
ATOM 3817 C C . GLU B 1 194 ? 59.759 9.592 1.562 1.00 35.63 191 GLU B C 1
ATOM 3818 O O . GLU B 1 194 ? 60.657 10.281 1.080 1.00 34.15 191 GLU B O 1
ATOM 3824 N N . ALA B 1 195 ? 59.978 8.695 2.514 1.00 32.95 192 ALA B N 1
ATOM 3825 C CA . ALA B 1 195 ? 61.315 8.465 3.042 1.00 31.79 192 ALA B CA 1
ATOM 3826 C C . ALA B 1 195 ? 61.324 7.142 3.800 1.00 30.87 192 ALA B C 1
ATOM 3827 O O . ALA B 1 195 ? 60.284 6.507 3.950 1.00 31.31 192 ALA B O 1
ATOM 3829 N N . GLU B 1 196 ? 62.494 6.720 4.263 1.00 29.42 193 GLU B N 1
ATOM 3830 C CA . GLU B 1 196 ? 62.601 5.471 5.005 1.00 30.65 193 GLU B CA 1
ATOM 3831 C C . GLU B 1 196 ? 61.995 5.666 6.395 1.00 28.80 193 GLU B C 1
ATOM 3832 O O . GLU B 1 196 ? 62.026 6.770 6.948 1.00 25.06 193 GLU B O 1
ATOM 3838 N N . VAL B 1 197 ? 61.450 4.592 6.954 1.00 27.48 194 VAL B N 1
ATOM 3839 C CA . VAL B 1 197 ? 60.804 4.661 8.255 1.00 26.30 194 VAL B CA 1
ATOM 3840 C C . VAL B 1 197 ? 61.673 5.187 9.389 1.00 25.83 194 VAL B C 1
ATOM 3841 O O . VAL B 1 197 ? 61.300 6.146 10.057 1.00 26.19 194 VAL B O 1
ATOM 3845 N N . GLU B 1 198 ? 62.826 4.569 9.616 1.00 24.02 195 GLU B N 1
ATOM 3846 C CA . GLU B 1 198 ? 63.685 5.019 10.697 1.00 23.53 195 GLU B CA 1
ATOM 3847 C C . GLU B 1 198 ? 64.145 6.453 10.472 1.00 22.75 195 GLU B C 1
ATOM 3848 O O . GLU B 1 198 ? 64.308 7.214 11.422 1.00 19.96 195 GLU B O 1
ATOM 3854 N N . GLU B 1 199 ? 64.336 6.831 9.214 1.00 20.92 196 GLU B N 1
ATOM 3855 C CA . GLU B 1 199 ? 64.742 8.198 8.908 1.00 21.56 196 GLU B CA 1
ATOM 3856 C C . GLU B 1 199 ? 63.604 9.139 9.326 1.00 20.54 196 GLU B C 1
ATOM 3857 O O . GLU B 1 199 ? 63.826 10.149 10.001 1.00 22.08 196 GLU B O 1
ATOM 3863 N N . THR B 1 200 ? 62.385 8.791 8.927 1.00 20.18 197 THR B N 1
ATOM 3864 C CA . THR B 1 200 ? 61.210 9.592 9.247 1.00 19.77 197 THR B CA 1
ATOM 3865 C C . THR B 1 200 ? 60.982 9.688 10.760 1.00 21.66 197 THR B C 1
ATOM 3866 O O . THR B 1 200 ? 60.683 10.765 11.285 1.00 20.97 197 THR B O 1
ATOM 3870 N N . LEU B 1 201 ? 61.130 8.569 11.460 1.00 21.74 198 LEU B N 1
ATOM 3871 C CA . LEU B 1 201 ? 60.960 8.570 12.913 1.00 24.49 198 LEU B CA 1
ATOM 3872 C C . LEU B 1 201 ? 61.944 9.531 13.568 1.00 22.53 198 LEU B C 1
ATOM 3873 O O . LEU B 1 201 ? 61.597 10.236 14.511 1.00 23.49 198 LEU B O 1
ATOM 3878 N N . GLU B 1 202 ? 63.181 9.548 13.075 1.00 22.61 199 GLU B N 1
ATOM 3879 C CA . GLU B 1 202 ? 64.186 10.432 13.645 1.00 20.81 199 GLU B CA 1
ATOM 3880 C C . GLU B 1 202 ? 63.755 11.880 13.505 1.00 20.14 199 GLU B C 1
ATOM 3881 O O . GLU B 1 202 ? 63.817 12.648 14.461 1.00 19.26 199 GLU B O 1
ATOM 3887 N N . VAL B 1 203 ? 63.327 12.258 12.307 1.00 17.38 200 VAL B N 1
ATOM 3888 C CA . VAL B 1 203 ? 62.881 13.623 12.082 1.00 18.06 200 VAL B CA 1
ATOM 3889 C C . VAL B 1 203 ? 61.700 13.941 12.994 1.00 17.21 200 VAL B C 1
ATOM 3890 O O . VAL B 1 203 ? 61.695 14.964 13.667 1.00 21.03 200 VAL B O 1
ATOM 3894 N N . TYR B 1 204 ? 60.710 13.054 13.020 1.00 19.27 201 TYR B N 1
ATOM 3895 C CA . TYR B 1 204 ? 59.509 13.240 13.834 1.00 18.50 201 TYR B CA 1
ATOM 3896 C C . TYR B 1 204 ? 59.813 13.396 15.330 1.00 19.37 201 TYR B C 1
ATOM 3897 O O . TYR B 1 204 ? 59.343 14.331 15.972 1.00 20.66 201 TYR B O 1
ATOM 3906 N N . LEU B 1 205 ? 60.609 12.488 15.879 1.00 19.01 202 LEU B N 1
ATOM 3907 C CA . LEU B 1 205 ? 60.939 12.545 17.301 1.00 19.26 202 LEU B CA 1
ATOM 3908 C C . LEU B 1 205 ? 61.854 13.723 17.653 1.00 20.00 202 LEU B C 1
ATOM 3909 O O . LEU B 1 205 ? 61.785 14.255 18.761 1.00 18.37 202 LEU B O 1
ATOM 3914 N N . LYS B 1 206 ? 62.700 14.131 16.710 1.00 21.93 203 LYS B N 1
ATOM 3915 C CA . LYS B 1 206 ? 63.594 15.267 16.939 1.00 22.68 203 LYS B CA 1
ATOM 3916 C C . LYS B 1 206 ? 62.788 16.562 16.962 1.00 21.56 203 LYS B C 1
ATOM 3917 O O . LYS B 1 206 ? 62.950 17.382 17.869 1.00 19.37 203 LYS B O 1
ATOM 3923 N N . GLN B 1 207 ? 61.917 16.748 15.970 1.00 20.59 204 GLN B N 1
ATOM 3924 C CA . GLN B 1 207 ? 61.100 17.959 15.934 1.00 20.63 204 GLN B CA 1
ATOM 3925 C C . GLN B 1 207 ? 60.236 18.029 17.193 1.00 18.17 204 GLN B C 1
ATOM 3926 O O . GLN B 1 207 ? 59.955 19.109 17.691 1.00 19.64 204 GLN B O 1
ATOM 3932 N N . CYS B 1 208 ? 59.817 16.873 17.696 1.00 19.68 205 CYS B N 1
ATOM 3933 C CA . CYS B 1 208 ? 59.002 16.813 18.907 1.00 21.15 205 CYS B CA 1
ATOM 3934 C C . CYS B 1 208 ? 59.820 17.174 20.137 1.00 21.59 205 CYS B C 1
ATOM 3935 O O . CYS B 1 208 ? 59.273 17.633 21.138 1.00 24.05 205 CYS B O 1
ATOM 3938 N N . ALA B 1 209 ? 61.129 16.956 20.064 1.00 21.62 206 ALA B N 1
ATOM 3939 C CA . ALA B 1 209 ? 62.007 17.258 21.187 1.00 21.69 206 ALA B CA 1
ATOM 3940 C C . ALA B 1 209 ? 62.563 18.680 21.178 1.00 22.47 206 ALA B C 1
ATOM 3941 O O . ALA B 1 209 ? 63.346 19.033 22.060 1.00 21.80 206 ALA B O 1
ATOM 3951 N N . GLU B 1 211 ? 62.951 22.345 22.070 1.00 22.37 208 GLU B N 1
ATOM 3952 C CA . GLU B 1 211 ? 62.549 23.047 23.283 1.00 26.50 208 GLU B CA 1
ATOM 3953 C C . GLU B 1 211 ? 61.970 24.440 23.051 1.00 26.03 208 GLU B C 1
ATOM 3954 O O . GLU B 1 211 ? 62.208 25.066 22.017 1.00 25.35 208 GLU B O 1
ATOM 3960 N N . SER B 1 212 ? 61.199 24.910 24.026 1.00 24.74 209 SER B N 1
ATOM 3961 C CA . SER B 1 212 ? 60.604 26.239 23.970 1.00 25.73 209 SER B CA 1
ATOM 3962 C C . SER B 1 212 ? 59.945 26.565 25.295 1.00 24.16 209 SER B C 1
ATOM 3963 O O . SER B 1 212 ? 59.782 25.693 26.147 1.00 23.85 209 SER B O 1
ATOM 3966 N N . THR B 1 213 ? 59.596 27.832 25.477 1.00 23.12 210 THR B N 1
ATOM 3967 C CA . THR B 1 213 ? 58.897 28.255 26.685 1.00 24.29 210 THR B CA 1
ATOM 3968 C C . THR B 1 213 ? 57.598 28.806 26.112 1.00 23.13 210 THR B C 1
ATOM 3969 O O . THR B 1 213 ? 57.434 28.829 24.895 1.00 22.85 210 THR B O 1
ATOM 3973 N N . THR B 1 214 ? 56.684 29.252 26.964 1.00 23.52 211 THR B N 1
ATOM 3974 C CA . THR B 1 214 ? 55.423 29.795 26.470 1.00 24.05 211 THR B CA 1
ATOM 3975 C C . THR B 1 214 ? 55.660 31.031 25.615 1.00 24.56 211 THR B C 1
ATOM 3976 O O . THR B 1 214 ? 54.828 31.379 24.773 1.00 23.63 211 THR B O 1
ATOM 3980 N N . GLU B 1 215 ? 56.799 31.687 25.823 1.00 25.02 212 GLU B N 1
ATOM 3981 C CA . GLU B 1 215 ? 57.129 32.887 25.061 1.00 26.02 212 GLU B CA 1
ATOM 3982 C C . GLU B 1 215 ? 57.381 32.576 23.586 1.00 25.16 212 GLU B C 1
ATOM 3983 O O . GLU B 1 215 ? 56.907 33.296 22.711 1.00 24.41 212 GLU B O 1
ATOM 3989 N N . ASP B 1 216 ? 58.131 31.508 23.321 1.00 25.62 213 ASP B N 1
ATOM 3990 C CA . ASP B 1 216 ? 58.452 31.106 21.951 1.00 25.13 213 ASP B CA 1
ATOM 3991 C C . ASP B 1 216 ? 57.227 30.702 21.148 1.00 24.80 213 ASP B C 1
ATOM 3992 O O . ASP B 1 216 ? 57.098 31.066 19.975 1.00 22.17 213 ASP B O 1
ATOM 3997 N N . ILE B 1 217 ? 56.338 29.924 21.760 1.00 23.03 214 ILE B N 1
ATOM 3998 C CA . ILE B 1 217 ? 55.156 29.497 21.035 1.00 23.73 214 ILE B CA 1
ATOM 3999 C C . ILE B 1 217 ? 54.134 30.621 20.930 1.00 23.07 214 ILE B C 1
ATOM 4000 O O . ILE B 1 217 ? 53.294 30.614 20.039 1.00 24.88 214 ILE B O 1
ATOM 4005 N N . ALA B 1 218 ? 54.213 31.596 21.828 1.00 22.17 215 ALA B N 1
ATOM 4006 C CA . ALA B 1 218 ? 53.302 32.737 21.764 1.00 21.86 215 ALA B CA 1
ATOM 4007 C C . ALA B 1 218 ? 53.745 33.595 20.576 1.00 21.66 215 ALA B C 1
ATOM 4008 O O . ALA B 1 218 ? 52.920 34.166 19.864 1.00 22.21 215 ALA B O 1
ATOM 4010 N N . LEU B 1 219 ? 55.055 33.681 20.362 1.00 21.34 216 LEU B N 1
ATOM 4011 C CA . LEU B 1 219 ? 55.581 34.454 19.239 1.00 22.06 216 LEU B CA 1
ATOM 4012 C C . LEU B 1 219 ? 55.187 33.777 17.922 1.00 23.30 216 LEU B C 1
ATOM 4013 O O . LEU B 1 219 ? 54.823 34.443 16.953 1.00 24.11 216 LEU B O 1
ATOM 4018 N N . ILE B 1 220 ? 55.254 32.450 17.880 1.00 22.56 217 ILE B N 1
ATOM 4019 C CA . ILE B 1 220 ? 54.863 31.749 16.666 1.00 22.34 217 ILE B CA 1
ATOM 4020 C C . ILE B 1 220 ? 53.364 31.965 16.449 1.00 21.68 217 ILE B C 1
ATOM 4021 O O . ILE B 1 220 ? 52.916 32.222 15.334 1.00 19.91 217 ILE B O 1
ATOM 4026 N N . GLY B 1 221 ? 52.591 31.866 17.528 1.00 20.60 218 GLY B N 1
ATOM 4027 C CA . GLY B 1 221 ? 51.156 32.076 17.428 1.00 17.87 218 GLY B CA 1
ATOM 4028 C C . GLY B 1 221 ? 50.840 33.485 16.953 1.00 19.84 218 GLY B C 1
ATOM 4029 O O . GLY B 1 221 ? 49.888 33.693 16.190 1.00 20.02 218 GLY B O 1
ATOM 4030 N N . LEU B 1 222 ? 51.627 34.459 17.405 1.00 19.71 219 LEU B N 1
ATOM 4031 C CA . LEU B 1 222 ? 51.430 35.851 16.998 1.00 22.45 219 LEU B CA 1
ATOM 4032 C C . LEU B 1 222 ? 51.653 35.984 15.489 1.00 23.17 219 LEU B C 1
ATOM 4033 O O . LEU B 1 222 ? 50.872 36.627 14.786 1.00 26.01 219 LEU B O 1
ATOM 4038 N N . ILE B 1 223 ? 52.725 35.372 14.997 1.00 23.71 220 ILE B N 1
ATOM 4039 C CA . ILE B 1 223 ? 53.049 35.425 13.574 1.00 22.77 220 ILE B CA 1
ATOM 4040 C C . ILE B 1 223 ? 51.905 34.833 12.759 1.00 23.69 220 ILE B C 1
ATOM 4041 O O . ILE B 1 223 ? 51.497 35.402 11.745 1.00 24.42 220 ILE B O 1
ATOM 4046 N N . LEU B 1 224 ? 51.378 33.696 13.207 1.00 24.12 221 LEU B N 1
ATOM 4047 C CA . LEU B 1 224 ? 50.276 33.046 12.506 1.00 23.69 221 LEU B CA 1
ATOM 4048 C C . LEU B 1 224 ? 49.016 33.901 12.540 1.00 24.75 221 LEU B C 1
ATOM 4049 O O . LEU B 1 224 ? 48.291 33.996 11.545 1.00 24.38 221 LEU B O 1
ATOM 4054 N N . ALA B 1 225 ? 48.760 34.524 13.684 1.00 24.39 222 ALA B N 1
ATOM 4055 C CA . ALA B 1 225 ? 47.594 35.384 13.839 1.00 25.57 222 ALA B CA 1
ATOM 4056 C C . ALA B 1 225 ? 47.618 36.478 12.770 1.00 27.66 222 ALA B C 1
ATOM 4057 O O . ALA B 1 225 ? 46.574 36.896 12.264 1.00 27.10 222 ALA B O 1
ATOM 4059 N N . HIS B 1 226 ? 48.819 36.937 12.438 1.00 28.51 223 HIS B N 1
ATOM 4060 C CA . HIS B 1 226 ? 48.990 37.976 11.435 1.00 29.23 223 HIS B CA 1
ATOM 4061 C C . HIS B 1 226 ? 49.326 37.431 10.054 1.00 28.54 223 HIS B C 1
ATOM 4062 O O . HIS B 1 226 ? 50.068 38.045 9.293 1.00 28.63 223 HIS B O 1
ATOM 4069 N N . ASP B 1 227 ? 48.771 36.265 9.749 1.00 28.67 224 ASP B N 1
ATOM 4070 C CA . ASP B 1 227 ? 48.954 35.617 8.458 1.00 29.46 224 ASP B CA 1
ATOM 4071 C C . ASP B 1 227 ? 50.380 35.431 7.954 1.00 27.50 224 ASP B C 1
ATOM 4072 O O . ASP B 1 227 ? 50.633 35.558 6.756 1.00 27.60 224 ASP B O 1
ATOM 4077 N N . GLY B 1 228 ? 51.305 35.130 8.856 1.00 24.45 225 GLY B N 1
ATOM 4078 C CA . GLY B 1 228 ? 52.677 34.897 8.438 1.00 25.98 225 GLY B CA 1
ATOM 4079 C C . GLY B 1 228 ? 53.587 36.104 8.492 1.00 25.76 225 GLY B C 1
ATOM 4080 O O . GLY B 1 228 ? 54.781 36.008 8.202 1.00 25.33 225 GLY B O 1
ATOM 4081 N N . TYR B 1 229 ? 53.024 37.246 8.856 1.00 27.49 226 TYR B N 1
ATOM 4082 C CA . TYR B 1 229 ? 53.796 38.471 8.956 1.00 26.88 226 TYR B CA 1
ATOM 4083 C C . TYR B 1 229 ? 54.387 38.550 10.357 1.00 28.49 226 TYR B C 1
ATOM 4084 O O . TYR B 1 229 ? 53.665 38.419 11.342 1.00 27.93 226 TYR B O 1
ATOM 4093 N N . HIS B 1 230 ? 55.698 38.748 10.440 1.00 28.48 227 HIS B N 1
ATOM 4094 C CA . HIS B 1 230 ? 56.373 38.869 11.723 1.00 29.87 227 HIS B CA 1
ATOM 4095 C C . HIS B 1 230 ? 56.193 40.337 12.112 1.00 33.42 227 HIS B C 1
ATOM 4096 O O . HIS B 1 230 ? 56.812 41.220 11.516 1.00 32.01 227 HIS B O 1
ATOM 4103 N N . PRO B 1 231 ? 55.335 40.613 13.112 1.00 34.97 228 PRO B N 1
ATOM 4104 C CA . PRO B 1 231 ? 55.037 41.965 13.600 1.00 36.38 228 PRO B CA 1
ATOM 4105 C C . PRO B 1 231 ? 56.197 42.744 14.206 1.00 37.56 228 PRO B C 1
ATOM 4106 O O . PRO B 1 231 ? 56.234 43.973 14.117 1.00 38.92 228 PRO B O 1
ATOM 4110 N N . ILE B 1 232 ? 57.134 42.039 14.826 1.00 39.43 229 ILE B N 1
ATOM 4111 C CA . ILE B 1 232 ? 58.274 42.686 15.464 1.00 39.59 229 ILE B CA 1
ATOM 4112 C C . ILE B 1 232 ? 59.449 42.890 14.508 1.00 41.93 229 ILE B C 1
ATOM 4113 O O . ILE B 1 232 ? 60.192 43.867 14.623 1.00 40.75 229 ILE B O 1
ATOM 4118 N N . ARG B 1 233 ? 59.613 41.973 13.562 1.00 42.61 230 ARG B N 1
ATOM 4119 C CA . ARG B 1 233 ? 60.705 42.072 12.602 1.00 44.26 230 ARG B CA 1
ATOM 4120 C C . ARG B 1 233 ? 60.232 42.757 11.322 1.00 43.89 230 ARG B C 1
ATOM 4121 O O . ARG B 1 233 ? 61.035 43.130 10.469 1.00 43.72 230 ARG B O 1
ATOM 4129 N N . HIS B 1 234 ? 58.919 42.915 11.202 1.00 42.14 231 HIS B N 1
ATOM 4130 C CA . HIS B 1 234 ? 58.308 43.558 10.049 1.00 42.11 231 HIS B CA 1
ATOM 4131 C C . HIS B 1 234 ? 58.643 42.941 8.694 1.00 42.14 231 HIS B C 1
ATOM 4132 O O . HIS B 1 234 ? 59.149 43.617 7.797 1.00 42.27 231 HIS B O 1
ATOM 4139 N N . GLU B 1 235 ? 58.345 41.655 8.550 1.00 41.61 232 GLU B N 1
ATOM 4140 C CA . GLU B 1 235 ? 58.582 40.952 7.296 1.00 42.53 232 GLU B CA 1
ATOM 4141 C C . GLU B 1 235 ? 57.729 39.689 7.211 1.00 40.25 232 GLU B C 1
ATOM 4142 O O . GLU B 1 235 ? 57.403 39.073 8.230 1.00 37.29 232 GLU B O 1
ATOM 4148 N N . GLN B 1 236 ? 57.363 39.316 5.989 1.00 36.68 233 GLN B N 1
ATOM 4149 C CA . GLN B 1 236 ? 56.553 38.131 5.756 1.00 35.82 233 GLN B CA 1
ATOM 4150 C C . GLN B 1 236 ? 57.467 36.913 5.836 1.00 35.97 233 GLN B C 1
ATOM 4151 O O . GLN B 1 236 ? 58.232 36.648 4.914 1.00 37.90 233 GLN B O 1
ATOM 4157 N N . VAL B 1 237 ? 57.392 36.174 6.938 1.00 33.18 234 VAL B N 1
ATOM 4158 C CA . VAL B 1 237 ? 58.241 34.999 7.114 1.00 29.83 234 VAL B CA 1
ATOM 4159 C C . VAL B 1 237 ? 57.579 33.698 6.671 1.00 28.26 234 VAL B C 1
ATOM 4160 O O . VAL B 1 237 ? 58.258 32.710 6.401 1.00 29.20 234 VAL B O 1
ATOM 4164 N N . ILE B 1 238 ? 56.256 33.698 6.590 1.00 27.81 235 ILE B N 1
ATOM 4165 C CA . ILE B 1 238 ? 55.514 32.515 6.155 1.00 26.85 235 ILE B CA 1
ATOM 4166 C C . ILE B 1 238 ? 54.515 32.975 5.113 1.00 25.83 235 ILE B C 1
ATOM 4167 O O . ILE B 1 238 ? 53.820 33.964 5.325 1.00 26.20 235 ILE B O 1
ATOM 4172 N N . PRO B 1 239 ? 54.430 32.277 3.968 1.00 26.32 236 PRO B N 1
ATOM 4173 C CA . PRO B 1 239 ? 53.460 32.714 2.961 1.00 28.01 236 PRO B CA 1
ATOM 4174 C C . PRO B 1 239 ? 52.077 32.799 3.603 1.00 30.35 236 PRO B C 1
ATOM 4175 O O . PRO B 1 239 ? 51.673 31.906 4.356 1.00 28.57 236 PRO B O 1
ATOM 4179 N N . LYS B 1 240 ? 51.362 33.876 3.302 1.00 31.38 237 LYS B N 1
ATOM 4180 C CA . LYS B 1 240 ? 50.036 34.102 3.854 1.00 34.02 237 LYS B CA 1
ATOM 4181 C C . LYS B 1 240 ? 49.091 32.914 3.709 1.00 31.68 237 LYS B C 1
ATOM 4182 O O . LYS B 1 240 ? 48.390 32.560 4.654 1.00 31.24 237 LYS B O 1
ATOM 4188 N N . ASP B 1 241 ? 49.059 32.297 2.534 1.00 30.07 238 ASP B N 1
ATOM 4189 C CA . ASP B 1 241 ? 48.158 31.169 2.328 1.00 30.55 238 ASP B CA 1
ATOM 4190 C C . ASP B 1 241 ? 48.560 29.960 3.175 1.00 28.06 238 ASP B C 1
ATOM 4191 O O . ASP B 1 241 ? 47.709 29.175 3.579 1.00 28.78 238 ASP B O 1
ATOM 4196 N N . VAL B 1 242 ? 49.852 29.814 3.445 1.00 25.88 239 VAL B N 1
ATOM 4197 C CA . VAL B 1 242 ? 50.329 28.701 4.266 1.00 23.81 239 VAL B CA 1
ATOM 4198 C C . VAL B 1 242 ? 49.937 28.943 5.730 1.00 23.89 239 VAL B C 1
ATOM 4199 O O . VAL B 1 242 ? 49.475 28.034 6.417 1.00 22.65 239 VAL B O 1
ATOM 4203 N N . ALA B 1 243 ? 50.112 30.177 6.188 1.00 22.50 240 ALA B N 1
ATOM 4204 C CA . ALA B 1 243 ? 49.771 30.546 7.557 1.00 24.41 240 ALA B CA 1
ATOM 4205 C C . ALA B 1 243 ? 48.277 30.372 7.818 1.00 25.21 240 ALA B C 1
ATOM 4206 O O . ALA B 1 243 ? 47.885 29.900 8.883 1.00 25.31 240 ALA B O 1
ATOM 4208 N N . LYS B 1 244 ? 47.444 30.755 6.852 1.00 25.22 241 LYS B N 1
ATOM 4209 C CA . LYS B 1 244 ? 45.997 30.625 7.006 1.00 25.55 241 LYS B CA 1
ATOM 4210 C C . LYS B 1 244 ? 45.594 29.155 7.036 1.00 24.51 241 LYS B C 1
ATOM 4211 O O . LYS B 1 244 ? 44.704 28.754 7.788 1.00 24.60 241 LYS B O 1
ATOM 4217 N N . LEU B 1 245 ? 46.253 28.352 6.214 1.00 22.82 242 LEU B N 1
ATOM 4218 C CA . LEU B 1 245 ? 45.958 26.932 6.179 1.00 23.60 242 LEU B CA 1
ATOM 4219 C C . LEU B 1 245 ? 46.291 26.274 7.523 1.00 22.23 242 LEU B C 1
ATOM 4220 O O . LEU B 1 245 ? 45.555 25.412 8.003 1.00 22.69 242 LEU B O 1
ATOM 4225 N N . ALA B 1 246 ? 47.405 26.682 8.124 1.00 23.39 243 ALA B N 1
ATOM 4226 C CA . ALA B 1 246 ? 47.819 26.131 9.414 1.00 21.20 243 ALA B CA 1
ATOM 4227 C C . ALA B 1 246 ? 46.797 26.484 10.493 1.00 21.82 243 ALA B C 1
ATOM 4228 O O . ALA B 1 246 ? 46.470 25.657 11.353 1.00 23.47 243 ALA B O 1
ATOM 4230 N N . LYS B 1 247 ? 46.297 27.715 10.449 1.00 22.35 244 LYS B N 1
ATOM 4231 C CA . LYS B 1 247 ? 45.304 28.166 11.420 1.00 22.85 244 LYS B CA 1
ATOM 4232 C C . LYS B 1 247 ? 43.997 27.379 11.302 1.00 22.80 244 LYS B C 1
ATOM 4233 O O . LYS B 1 247 ? 43.354 27.065 12.311 1.00 18.51 244 LYS B O 1
ATOM 4239 N N . ALA B 1 248 ? 43.608 27.060 10.070 1.00 20.04 245 ALA B N 1
ATOM 4240 C CA . ALA B 1 248 ? 42.394 26.288 9.834 1.00 19.25 245 ALA B CA 1
ATOM 4241 C C . ALA B 1 248 ? 42.563 24.875 10.406 1.00 19.63 245 ALA B C 1
ATOM 4242 O O . ALA B 1 248 ? 41.666 24.363 11.075 1.00 20.16 245 ALA B O 1
ATOM 4244 N N . LEU B 1 249 ? 43.712 24.251 10.144 1.00 18.24 246 LEU B N 1
ATOM 4245 C CA . LEU B 1 249 ? 43.980 22.905 10.655 1.00 19.01 246 LEU B CA 1
ATOM 4246 C C . LEU B 1 249 ? 44.062 22.898 12.182 1.00 18.64 246 LEU B C 1
ATOM 4247 O O . LEU B 1 249 ? 43.697 21.912 12.829 1.00 18.59 246 LEU B O 1
ATOM 4260 N N . LEU B 1 251 ? 42.369 24.840 14.235 1.00 22.11 248 LEU B N 1
ATOM 4261 C CA . LEU B 1 251 ? 40.987 24.917 14.698 1.00 20.99 248 LEU B CA 1
ATOM 4262 C C . LEU B 1 251 ? 40.237 23.595 14.514 1.00 21.18 248 LEU B C 1
ATOM 4263 O O . LEU B 1 251 ? 39.550 23.138 15.429 1.00 19.60 248 LEU B O 1
ATOM 4268 N N . THR B 1 252 ? 40.381 22.958 13.352 1.00 18.06 249 THR B N 1
ATOM 4269 C CA . THR B 1 252 ? 39.657 21.707 13.108 1.00 18.14 249 THR B CA 1
ATOM 4270 C C . THR B 1 252 ? 40.291 20.432 13.646 1.00 17.92 249 THR B C 1
ATOM 4271 O O . THR B 1 252 ? 39.575 19.504 14.034 1.00 17.71 249 THR B O 1
ATOM 4275 N N . CYS B 1 253 ? 41.619 20.376 13.670 1.00 18.48 250 CYS B N 1
ATOM 4276 C CA . CYS B 1 253 ? 42.306 19.166 14.113 1.00 18.11 250 CYS B CA 1
ATOM 4277 C C . CYS B 1 253 ? 43.360 19.371 15.209 1.00 18.30 250 CYS B C 1
ATOM 4278 O O . CYS B 1 253 ? 43.891 18.400 15.736 1.00 19.67 250 CYS B O 1
ATOM 4281 N N . GLY B 1 254 ? 43.657 20.622 15.538 1.00 17.71 251 GLY B N 1
ATOM 4282 C CA . GLY B 1 254 ? 44.679 20.917 16.529 1.00 18.74 251 GLY B CA 1
ATOM 4283 C C . GLY B 1 254 ? 44.556 20.272 17.903 1.00 21.86 251 GLY B C 1
ATOM 4284 O O . GLY B 1 254 ? 45.571 20.020 18.559 1.00 23.31 251 GLY B O 1
ATOM 4293 N N . TYR B 1 256 ? 42.771 17.399 18.321 1.00 20.58 253 TYR B N 1
ATOM 4294 C CA . TYR B 1 256 ? 42.314 16.043 18.006 1.00 19.03 253 TYR B CA 1
ATOM 4295 C C . TYR B 1 256 ? 40.821 15.840 18.211 1.00 18.84 253 TYR B C 1
ATOM 4296 O O . TYR B 1 256 ? 40.014 16.658 17.754 1.00 19.16 253 TYR B O 1
ATOM 4305 N N . ASN B 1 257 ? 40.436 14.756 18.883 1.00 19.20 254 ASN B N 1
ATOM 4306 C CA . ASN B 1 257 ? 39.016 14.498 19.093 1.00 17.53 254 ASN B CA 1
ATOM 4307 C C . ASN B 1 257 ? 38.360 15.340 20.192 1.00 18.24 254 ASN B C 1
ATOM 4308 O O . ASN B 1 257 ? 37.300 14.995 20.708 1.00 17.37 254 ASN B O 1
ATOM 4313 N N . ALA B 1 258 ? 38.995 16.463 20.523 1.00 17.08 255 ALA B N 1
ATOM 4314 C CA . ALA B 1 258 ? 38.436 17.413 21.478 1.00 17.67 255 ALA B CA 1
ATOM 4315 C C . ALA B 1 258 ? 38.359 18.755 20.748 1.00 17.02 255 ALA B C 1
ATOM 4316 O O . ALA B 1 258 ? 37.980 19.767 21.326 1.00 16.69 255 ALA B O 1
ATOM 4318 N N . SER B 1 259 ? 38.716 18.758 19.459 1.00 17.94 256 SER B N 1
ATOM 4319 C CA . SER B 1 259 ? 38.685 19.996 18.672 1.00 17.18 256 SER B CA 1
ATOM 4320 C C . SER B 1 259 ? 37.279 20.582 18.586 1.00 16.42 256 SER B C 1
ATOM 4321 O O . SER B 1 259 ? 37.099 21.801 18.609 1.00 16.42 256 SER B O 1
ATOM 4324 N N . GLY B 1 260 ? 36.280 19.716 18.476 1.00 17.34 257 GLY B N 1
ATOM 4325 C CA . GLY B 1 260 ? 34.916 20.210 18.411 1.00 17.42 257 GLY B CA 1
ATOM 4326 C C . GLY B 1 260 ? 34.574 20.975 19.677 1.00 17.53 257 GLY B C 1
ATOM 4327 O O . GLY B 1 260 ? 33.999 22.062 19.625 1.00 17.78 257 GLY B O 1
ATOM 4328 N N . LYS B 1 261 ? 34.923 20.402 20.826 1.00 18.71 258 LYS B N 1
ATOM 4329 C CA . LYS B 1 261 ? 34.642 21.055 22.102 1.00 18.43 258 LYS B CA 1
ATOM 4330 C C . LYS B 1 261 ? 35.391 22.379 22.219 1.00 16.94 258 LYS B C 1
ATOM 4331 O O . LYS B 1 261 ? 34.840 23.372 22.686 1.00 19.56 258 LYS B O 1
ATOM 4337 N N . TYR B 1 262 ? 36.645 22.407 21.785 1.00 17.35 259 TYR B N 1
ATOM 4338 C CA . TYR B 1 262 ? 37.411 23.643 21.854 1.00 17.98 259 TYR B CA 1
ATOM 4339 C C . TYR B 1 262 ? 36.808 24.729 20.960 1.00 18.07 259 TYR B C 1
ATOM 4340 O O . TYR B 1 262 ? 36.717 25.899 21.353 1.00 16.95 259 TYR B O 1
ATOM 4349 N N . ALA B 1 263 ? 36.387 24.345 19.760 1.00 18.44 260 ALA B N 1
ATOM 4350 C CA . ALA B 1 263 ? 35.791 25.310 18.835 1.00 17.25 260 ALA B CA 1
ATOM 4351 C C . ALA B 1 263 ? 34.505 25.877 19.426 1.00 16.83 260 ALA B C 1
ATOM 4352 O O . ALA B 1 263 ? 34.239 27.082 19.356 1.00 16.06 260 ALA B O 1
ATOM 4354 N N . ALA B 1 264 ? 33.711 24.992 20.013 1.00 18.03 261 ALA B N 1
ATOM 4355 C CA . ALA B 1 264 ? 32.432 25.375 20.596 1.00 18.95 261 ALA B CA 1
ATOM 4356 C C . ALA B 1 264 ? 32.504 26.176 21.898 1.00 22.18 261 ALA B C 1
ATOM 4357 O O . ALA B 1 264 ? 31.686 27.065 22.116 1.00 23.12 261 ALA B O 1
ATOM 4359 N N . PHE B 1 265 ? 33.479 25.879 22.752 1.00 21.99 262 PHE B N 1
ATOM 4360 C CA . PHE B 1 265 ? 33.562 26.563 24.039 1.00 23.28 262 PHE B CA 1
ATOM 4361 C C . PHE B 1 265 ? 34.756 27.488 24.268 1.00 23.45 262 PHE B C 1
ATOM 4362 O O . PHE B 1 265 ? 34.829 28.154 25.301 1.00 24.77 262 PHE B O 1
ATOM 4370 N N . VAL B 1 266 ? 35.694 27.519 23.324 1.00 19.75 263 VAL B N 1
ATOM 4371 C CA . VAL B 1 266 ? 36.859 28.399 23.419 1.00 19.50 263 VAL B CA 1
ATOM 4372 C C . VAL B 1 266 ? 36.849 29.288 22.167 1.00 20.91 263 VAL B C 1
ATOM 4373 O O . VAL B 1 266 ? 36.804 30.517 22.272 1.00 20.24 263 VAL B O 1
ATOM 4377 N N . GLY B 1 267 ? 36.899 28.668 20.990 1.00 19.99 264 GLY B N 1
ATOM 4378 C CA . GLY B 1 267 ? 36.809 29.429 19.752 1.00 20.21 264 GLY B CA 1
ATOM 4379 C C . GLY B 1 267 ? 38.005 30.098 19.106 1.00 20.77 264 GLY B C 1
ATOM 4380 O O . GLY B 1 267 ? 37.828 31.013 18.292 1.00 21.86 264 GLY B O 1
ATOM 4381 N N . VAL B 1 268 ? 39.213 29.667 19.450 1.00 20.45 265 VAL B N 1
ATOM 4382 C CA . VAL B 1 268 ? 40.422 30.227 18.852 1.00 21.65 265 VAL B CA 1
ATOM 4383 C C . VAL B 1 268 ? 41.267 29.059 18.368 1.00 21.30 265 VAL B C 1
ATOM 4384 O O . VAL B 1 268 ? 41.288 27.998 18.996 1.00 20.28 265 VAL B O 1
ATOM 4388 N N . PRO B 1 269 ? 41.960 29.223 17.229 1.00 22.33 266 PRO B N 1
ATOM 4389 C CA . PRO B 1 269 ? 42.793 28.125 16.724 1.00 20.12 266 PRO B CA 1
ATOM 4390 C C . PRO B 1 269 ? 43.832 27.750 17.786 1.00 20.27 266 PRO B C 1
ATOM 4391 O O . PRO B 1 269 ? 44.530 28.621 18.306 1.00 18.13 266 PRO B O 1
ATOM 4395 N N . ALA B 1 270 ? 43.933 26.460 18.101 1.00 18.60 267 ALA B N 1
ATOM 4396 C CA . ALA B 1 270 ? 44.876 26.004 19.118 1.00 20.03 267 ALA B CA 1
ATOM 4397 C C . ALA B 1 270 ? 45.540 24.668 18.788 1.00 20.05 267 ALA B C 1
ATOM 4398 O O . ALA B 1 270 ? 44.968 23.823 18.094 1.00 23.21 267 ALA B O 1
ATOM 4400 N N . LYS B 1 271 ? 46.759 24.491 19.287 1.00 18.29 268 LYS B N 1
ATOM 4401 C CA . LYS B 1 271 ? 47.500 23.256 19.074 1.00 19.25 268 LYS B CA 1
ATOM 4402 C C . LYS B 1 271 ? 48.154 22.801 20.374 1.00 20.15 268 LYS B C 1
ATOM 4403 O O . LYS B 1 271 ? 48.820 23.583 21.062 1.00 20.47 268 LYS B O 1
ATOM 4409 N N . SER B 1 272 ? 47.970 21.527 20.697 1.00 22.05 269 SER B N 1
ATOM 4410 C CA . SER B 1 272 ? 48.529 20.961 21.917 1.00 20.13 269 SER B CA 1
ATOM 4411 C C . SER B 1 272 ? 49.723 20.050 21.664 1.00 20.86 269 SER B C 1
ATOM 4412 O O . SER B 1 272 ? 50.002 19.655 20.527 1.00 18.43 269 SER B O 1
ATOM 4415 N N . GLY B 1 273 ? 50.411 19.719 22.755 1.00 19.72 270 GLY B N 1
ATOM 4416 C CA . GLY B 1 273 ? 51.544 18.812 22.720 1.00 17.87 270 GLY B CA 1
ATOM 4417 C C . GLY B 1 273 ? 51.374 17.970 23.972 1.00 19.57 270 GLY B C 1
ATOM 4418 O O . GLY B 1 273 ? 50.989 18.516 25.013 1.00 16.95 270 GLY B O 1
ATOM 4419 N N . VAL B 1 274 ? 51.645 16.667 23.904 1.00 19.41 271 VAL B N 1
ATOM 4420 C CA . VAL B 1 274 ? 51.461 15.818 25.085 1.00 21.13 271 VAL B CA 1
ATOM 4421 C C . VAL B 1 274 ? 52.338 16.201 26.277 1.00 22.50 271 VAL B C 1
ATOM 4422 O O . VAL B 1 274 ? 52.131 15.713 27.392 1.00 22.47 271 VAL B O 1
ATOM 4426 N N . SER B 1 275 ? 53.313 17.077 26.060 1.00 22.11 272 SER B N 1
ATOM 4427 C CA . SER B 1 275 ? 54.166 17.502 27.166 1.00 21.96 272 SER B CA 1
ATOM 4428 C C . SER B 1 275 ? 53.478 18.604 27.972 1.00 20.68 272 SER B C 1
ATOM 4429 O O . SER B 1 275 ? 54.003 19.068 28.976 1.00 22.55 272 SER B O 1
ATOM 4432 N N . GLY B 1 276 ? 52.299 19.030 27.529 1.00 19.90 273 GLY B N 1
ATOM 4433 C CA . GLY B 1 276 ? 51.575 20.053 28.270 1.00 19.61 273 GLY B CA 1
ATOM 4434 C C . GLY B 1 276 ? 51.497 21.435 27.656 1.00 19.54 273 GLY B C 1
ATOM 4435 O O . GLY B 1 276 ? 50.917 22.349 28.238 1.00 17.59 273 GLY B O 1
ATOM 4436 N N . GLY B 1 277 ? 52.070 21.609 26.475 1.00 20.40 274 GLY B N 1
ATOM 4437 C CA . GLY B 1 277 ? 52.009 22.918 25.863 1.00 19.60 274 GLY B CA 1
ATOM 4438 C C . GLY B 1 277 ? 50.771 23.144 25.012 1.00 20.29 274 GLY B C 1
ATOM 4439 O O . GLY B 1 277 ? 50.180 22.208 24.474 1.00 20.42 274 GLY B O 1
ATOM 4440 N N . ILE B 1 278 ? 50.351 24.399 24.921 1.00 19.99 275 ILE B N 1
ATOM 4441 C CA . ILE B 1 278 ? 49.232 24.754 24.072 1.00 20.02 275 ILE B CA 1
ATOM 4442 C C . ILE B 1 278 ? 49.586 26.074 23.413 1.00 22.52 275 ILE B C 1
ATOM 4443 O O . ILE B 1 278 ? 49.873 27.063 24.096 1.00 20.87 275 ILE B O 1
ATOM 4456 N N . ALA B 1 280 ? 48.106 28.942 21.035 1.00 20.88 277 ALA B N 1
ATOM 4457 C CA . ALA B 1 280 ? 46.833 29.438 20.523 1.00 21.63 277 ALA B CA 1
ATOM 4458 C C . ALA B 1 280 ? 47.070 30.818 19.935 1.00 21.32 277 ALA B C 1
ATOM 4459 O O . ALA B 1 280 ? 48.159 31.374 20.069 1.00 20.59 277 ALA B O 1
ATOM 4461 N N . LEU B 1 281 ? 46.054 31.367 19.286 1.00 23.00 278 LEU B N 1
ATOM 4462 C CA . LEU B 1 281 ? 46.193 32.667 18.659 1.00 24.21 278 LEU B CA 1
ATOM 4463 C C . LEU B 1 281 ? 44.840 33.323 18.428 1.00 24.17 278 LEU B C 1
ATOM 4464 O O . LEU B 1 281 ? 43.808 32.652 18.363 1.00 23.60 278 LEU B O 1
ATOM 4469 N N . VAL B 1 282 ? 44.856 34.643 18.319 1.00 24.27 279 VAL B N 1
ATOM 4470 C CA . VAL B 1 282 ? 43.644 35.405 18.071 1.00 25.95 279 VAL B CA 1
ATOM 4471 C C . VAL B 1 282 ? 43.954 36.434 16.997 1.00 27.63 279 VAL B C 1
ATOM 4472 O O . VAL B 1 282 ? 44.795 37.312 17.197 1.00 25.27 279 VAL B O 1
ATOM 4476 N N . PRO B 1 283 ? 43.294 36.329 15.836 1.00 30.98 280 PRO B N 1
ATOM 4477 C CA . PRO B 1 283 ? 43.527 37.280 14.747 1.00 36.07 280 PRO B CA 1
ATOM 4478 C C . PRO B 1 283 ? 42.929 38.644 15.091 1.00 39.51 280 PRO B C 1
ATOM 4479 O O . PRO B 1 283 ? 42.083 38.746 15.976 1.00 39.63 280 PRO B O 1
ATOM 4483 N N . PRO B 1 284 ? 43.369 39.709 14.400 1.00 44.29 281 PRO B N 1
ATOM 4484 C CA . PRO B 1 284 ? 42.879 41.073 14.632 1.00 48.36 281 PRO B CA 1
ATOM 4485 C C . PRO B 1 284 ? 41.356 41.209 14.667 1.00 53.24 281 PRO B C 1
ATOM 4486 O O . PRO B 1 284 ? 40.641 40.502 13.953 1.00 52.57 281 PRO B O 1
ATOM 4490 N N . SER B 1 285 ? 40.881 42.126 15.510 1.00 57.75 282 SER B N 1
ATOM 4491 C CA . SER B 1 285 ? 39.454 42.411 15.694 1.00 63.78 282 SER B CA 1
ATOM 4492 C C . SER B 1 285 ? 38.680 41.256 16.321 1.00 66.99 282 SER B C 1
ATOM 4493 O O . SER B 1 285 ? 37.757 41.475 17.107 1.00 64.99 282 SER B O 1
ATOM 4496 N N 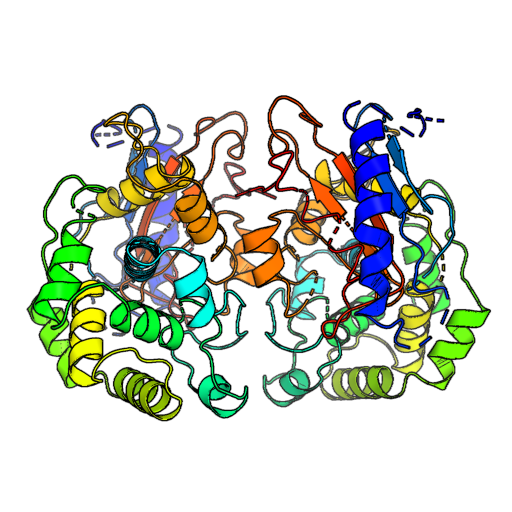. ALA B 1 286 ? 39.055 40.029 15.970 1.00 71.01 283 ALA B N 1
ATOM 4497 C CA . ALA B 1 286 ? 38.401 38.835 16.503 1.00 74.55 283 ALA B CA 1
ATOM 4498 C C . ALA B 1 286 ? 38.719 38.682 17.995 1.00 75.96 283 ALA B C 1
ATOM 4499 O O . ALA B 1 286 ? 38.696 37.575 18.539 1.00 75.24 283 ALA B O 1
ATOM 4501 N N . ARG B 1 287 ? 38.998 39.810 18.645 1.00 79.78 284 ARG B N 1
ATOM 4502 C CA . ARG B 1 287 ? 39.347 39.841 20.060 1.00 83.89 284 ARG B CA 1
ATOM 4503 C C . ARG B 1 287 ? 38.312 40.469 20.983 1.00 83.72 284 ARG B C 1
ATOM 4504 O O . ARG B 1 287 ? 38.171 40.033 22.124 1.00 85.31 284 ARG B O 1
ATOM 4512 N N . ARG B 1 288 ? 37.603 41.488 20.491 1.00 83.50 285 ARG B N 1
ATOM 4513 C CA . ARG B 1 288 ? 36.578 42.198 21.267 1.00 83.22 285 ARG B CA 1
ATOM 4514 C C . ARG B 1 288 ? 36.576 43.661 20.812 1.00 81.30 285 ARG B C 1
ATOM 4515 O O . ARG B 1 288 ? 36.115 43.996 19.719 1.00 81.11 285 ARG B O 1
ATOM 4523 N N . GLU B 1 289 ? 37.102 44.514 21.681 1.00 78.97 286 GLU B N 1
ATOM 4524 C CA . GLU B 1 289 ? 37.242 45.950 21.464 1.00 75.52 286 GLU B CA 1
ATOM 4525 C C . GLU B 1 289 ? 38.472 46.217 22.311 1.00 70.45 286 GLU B C 1
ATOM 4526 O O . GLU B 1 289 ? 39.193 47.196 22.131 1.00 72.32 286 GLU B O 1
ATOM 4532 N N . GLN B 1 290 ? 38.674 45.283 23.235 1.00 65.77 287 GLN B N 1
ATOM 4533 C CA . GLN B 1 290 ? 39.770 45.243 24.187 1.00 60.51 287 GLN B CA 1
ATOM 4534 C C . GLN B 1 290 ? 39.487 44.079 25.127 1.00 53.43 287 GLN B C 1
ATOM 4535 O O . GLN B 1 290 ? 38.339 43.819 25.478 1.00 53.86 287 GLN B O 1
ATOM 4541 N N . PRO B 1 291 ? 40.535 43.359 25.543 1.00 48.00 288 PRO B N 1
ATOM 4542 C CA . PRO B 1 291 ? 41.911 43.646 25.137 1.00 43.64 288 PRO B CA 1
ATOM 4543 C C . PRO B 1 291 ? 42.293 42.956 23.833 1.00 40.72 288 PRO B C 1
ATOM 4544 O O . PRO B 1 291 ? 41.469 42.307 23.191 1.00 39.29 288 PRO B O 1
ATOM 4548 N N . PHE B 1 292 ? 43.549 43.134 23.450 1.00 39.15 289 PHE B N 1
ATOM 4549 C CA . PHE B 1 292 ? 44.111 42.516 22.261 1.00 39.56 289 PHE B CA 1
ATOM 4550 C C . PHE B 1 292 ? 43.328 42.730 20.960 1.00 41.07 289 PHE B C 1
ATOM 4551 O O . PHE B 1 292 ? 43.219 41.826 20.140 1.00 38.97 289 PHE B O 1
ATOM 4559 N N . GLN B 1 293 ? 42.811 43.936 20.752 1.00 43.08 290 GLN B N 1
ATOM 4560 C CA . GLN B 1 293 ? 42.060 44.221 19.534 1.00 47.33 290 GLN B CA 1
ATOM 4561 C C . GLN B 1 293 ? 42.876 43.909 18.271 1.00 43.84 290 GLN B C 1
ATOM 4562 O O . GLN B 1 293 ? 42.321 43.498 17.254 1.00 43.22 290 GLN B O 1
ATOM 4568 N N . SER B 1 294 ? 44.190 44.095 18.345 1.00 41.44 291 SER B N 1
ATOM 4569 C CA . SER B 1 294 ? 45.066 43.837 17.203 1.00 41.20 291 SER B CA 1
ATOM 4570 C C . SER B 1 294 ? 45.458 42.369 17.067 1.00 39.40 291 SER B C 1
ATOM 4571 O O . SER B 1 294 ? 46.195 41.999 16.153 1.00 40.74 291 SER B O 1
ATOM 4574 N N . GLY B 1 295 ? 44.959 41.538 17.974 1.00 36.54 292 GLY B N 1
ATOM 4575 C CA . GLY B 1 295 ? 45.281 40.127 17.942 1.00 32.05 292 GLY B CA 1
ATOM 4576 C C . GLY B 1 295 ? 46.415 39.808 18.902 1.00 31.46 292 GLY B C 1
ATOM 4577 O O . GLY B 1 295 ? 46.966 40.701 19.548 1.00 30.74 292 GLY B O 1
ATOM 4578 N N . CYS B 1 296 ? 46.768 38.532 19.002 1.00 27.47 293 CYS B N 1
ATOM 4579 C CA . CYS B 1 296 ? 47.846 38.131 19.885 1.00 24.94 293 CYS B CA 1
ATOM 4580 C C . CYS B 1 296 ? 48.194 36.670 19.678 1.00 23.74 293 CYS B C 1
ATOM 4581 O O . CYS B 1 296 ? 47.420 35.908 19.094 1.00 24.94 293 CYS B O 1
ATOM 4584 N N . GLY B 1 297 ? 49.378 36.300 20.148 1.00 21.81 294 GLY B N 1
ATOM 4585 C CA . GLY B 1 297 ? 49.821 34.925 20.081 1.00 21.29 294 GLY B CA 1
ATOM 4586 C C . GLY B 1 297 ? 49.730 34.476 21.525 1.00 21.28 294 GLY B C 1
ATOM 4587 O O . GLY B 1 297 ? 49.963 35.279 22.427 1.00 20.84 294 GLY B O 1
ATOM 4588 N N . ILE B 1 298 ? 49.381 33.217 21.753 1.00 22.11 295 ILE B N 1
ATOM 4589 C CA . ILE B 1 298 ? 49.246 32.705 23.107 1.00 21.66 295 ILE B CA 1
ATOM 4590 C C . ILE B 1 298 ? 50.078 31.451 23.334 1.00 22.12 295 ILE B C 1
ATOM 4591 O O . ILE B 1 298 ? 50.071 30.526 22.517 1.00 22.98 295 ILE B O 1
ATOM 4596 N N . GLY B 1 299 ? 50.793 31.435 24.453 1.00 17.52 296 GLY B N 1
ATOM 4597 C CA . GLY B 1 299 ? 51.617 30.294 24.804 1.00 19.09 296 GLY B CA 1
ATOM 4598 C C . GLY B 1 299 ? 51.225 29.841 26.196 1.00 19.50 296 GLY B C 1
ATOM 4599 O O . GLY B 1 299 ? 51.207 30.650 27.122 1.00 19.77 296 GLY B O 1
ATOM 4600 N N . ILE B 1 300 ? 50.902 28.558 26.334 1.00 21.53 297 ILE B N 1
ATOM 4601 C CA . ILE B 1 300 ? 50.474 27.980 27.605 1.00 20.01 297 ILE B CA 1
ATOM 4602 C C . ILE B 1 300 ? 51.220 26.686 27.898 1.00 20.71 297 ILE B C 1
ATOM 4603 O O . ILE B 1 300 ? 51.539 25.921 26.984 1.00 17.68 297 ILE B O 1
ATOM 4608 N N . TYR B 1 301 ? 51.484 26.444 29.179 1.00 18.09 298 TYR B N 1
ATOM 4609 C CA . TYR B 1 301 ? 52.188 25.243 29.607 1.00 19.29 298 TYR B CA 1
ATOM 4610 C C . TYR B 1 301 ? 51.550 24.667 30.868 1.00 20.82 298 TYR B C 1
ATOM 4611 O O . TYR B 1 301 ? 51.498 25.339 31.894 1.00 21.06 298 TYR B O 1
ATOM 4620 N N . GLY B 1 302 ? 51.071 23.428 30.770 1.00 19.64 299 GLY B N 1
ATOM 4621 C CA . GLY B 1 302 ? 50.452 22.739 31.893 1.00 21.17 299 GLY B CA 1
ATOM 4622 C C . GLY B 1 302 ? 50.683 21.249 31.696 1.00 22.57 299 GLY B C 1
ATOM 4623 O O . GLY B 1 302 ? 49.866 20.582 31.065 1.00 23.46 299 GLY B O 1
ATOM 4624 N N . PRO B 1 303 ? 51.788 20.696 32.230 1.00 26.44 300 PRO B N 1
ATOM 4625 C CA . PRO B 1 303 ? 52.175 19.280 32.129 1.00 24.97 300 PRO B CA 1
ATOM 4626 C C . PRO B 1 303 ? 51.084 18.218 32.303 1.00 25.33 300 PRO B C 1
ATOM 4627 O O . PRO B 1 303 ? 51.122 17.186 31.637 1.00 29.29 300 PRO B O 1
ATOM 4631 N N . ALA B 1 304 ? 50.126 18.450 33.195 1.00 25.63 301 ALA B N 1
ATOM 4632 C CA . ALA B 1 304 ? 49.056 17.472 33.414 1.00 24.53 301 ALA B CA 1
ATOM 4633 C C . ALA B 1 304 ? 48.100 17.467 32.221 1.00 23.79 301 ALA B C 1
ATOM 4634 O O . ALA B 1 304 ? 47.419 18.453 31.969 1.00 22.63 301 ALA B O 1
ATOM 4636 N N . ILE B 1 305 ? 48.028 16.356 31.500 1.00 22.06 302 ILE B N 1
ATOM 4637 C CA . ILE B 1 305 ? 47.147 16.298 30.335 1.00 23.33 302 ILE B CA 1
ATOM 4638 C C . ILE B 1 305 ? 45.930 15.402 30.524 1.00 24.47 302 ILE B C 1
ATOM 4639 O O . ILE B 1 305 ? 45.913 14.532 31.406 1.00 23.36 302 ILE B O 1
ATOM 4644 N N . ASP B 1 306 ? 44.907 15.625 29.699 1.00 22.30 303 ASP B N 1
ATOM 4645 C CA . ASP B 1 306 ? 43.695 14.828 29.775 1.00 20.93 303 ASP B CA 1
ATOM 4646 C C . ASP B 1 306 ? 43.747 13.596 28.872 1.00 21.04 303 ASP B C 1
ATOM 4647 O O . ASP B 1 306 ? 44.785 13.279 28.287 1.00 21.26 303 ASP B O 1
ATOM 4652 N N . GLU B 1 307 ? 42.617 12.908 28.762 1.00 23.15 304 GLU B N 1
ATOM 4653 C CA . GLU B 1 307 ? 42.518 11.689 27.964 1.00 25.19 304 GLU B CA 1
ATOM 4654 C C . GLU B 1 307 ? 42.776 11.900 26.471 1.00 25.27 304 GLU B C 1
ATOM 4655 O O . GLU B 1 307 ? 43.141 10.962 25.757 1.00 23.76 304 GLU B O 1
ATOM 4661 N N . TYR B 1 308 ? 42.582 13.131 26.007 1.00 22.98 305 TYR B N 1
ATOM 4662 C CA . TYR B 1 308 ? 42.765 13.464 24.596 1.00 23.47 305 TYR B CA 1
ATOM 4663 C C . TYR B 1 308 ? 44.206 13.816 24.259 1.00 22.59 305 TYR B C 1
ATOM 4664 O O . TYR B 1 308 ? 44.570 13.921 23.084 1.00 22.34 305 TYR B O 1
ATOM 4673 N N . GLY B 1 309 ? 45.013 14.008 25.296 1.00 20.61 306 GLY B N 1
ATOM 4674 C CA . GLY B 1 309 ? 46.407 14.370 25.109 1.00 18.24 306 GLY B CA 1
ATOM 4675 C C . GLY B 1 309 ? 46.603 15.867 25.261 1.00 15.92 306 GLY B C 1
ATOM 4676 O O . GLY B 1 309 ? 47.689 16.388 25.003 1.00 17.31 306 GLY B O 1
ATOM 4677 N N . ASN B 1 310 ? 45.552 16.554 25.704 1.00 16.81 307 ASN B N 1
ATOM 4678 C CA . ASN B 1 310 ? 45.563 18.006 25.868 1.00 15.92 307 ASN B CA 1
ATOM 4679 C C . ASN B 1 310 ? 45.712 18.462 27.318 1.00 19.58 307 ASN B C 1
ATOM 4680 O O . ASN B 1 310 ? 45.099 17.889 28.215 1.00 18.14 307 ASN B O 1
ATOM 4685 N N . SER B 1 311 ? 46.513 19.508 27.531 1.00 20.68 308 SER B N 1
ATOM 4686 C CA . SER B 1 311 ? 46.742 20.054 28.870 1.00 19.93 308 SER B CA 1
ATOM 4687 C C . SER B 1 311 ? 45.420 20.342 29.566 1.00 20.25 308 SER B C 1
ATOM 4688 O O . SER B 1 311 ? 44.585 21.104 29.067 1.00 17.94 308 SER B O 1
ATOM 4691 N N . LEU B 1 312 ? 45.239 19.735 30.734 1.00 22.31 309 LEU B N 1
ATOM 4692 C CA . LEU B 1 312 ? 44.008 19.901 31.499 1.00 22.90 309 LEU B CA 1
ATOM 4693 C C . LEU B 1 312 ? 43.853 21.318 32.034 1.00 21.83 309 LEU B C 1
ATOM 4694 O O . LEU B 1 312 ? 42.912 22.025 31.674 1.00 19.90 309 LEU B O 1
ATOM 4699 N N . THR B 1 313 ? 44.765 21.734 32.906 1.00 21.55 310 THR B N 1
ATOM 4700 C CA . THR B 1 313 ? 44.678 23.069 33.478 1.00 22.26 310 THR B CA 1
ATOM 4701 C C . THR B 1 313 ? 44.949 24.131 32.420 1.00 21.48 310 THR B C 1
ATOM 4702 O O . THR B 1 313 ? 44.403 25.231 32.483 1.00 23.89 310 THR B O 1
ATOM 4706 N N . GLY B 1 314 ? 45.790 23.798 31.446 1.00 22.32 311 GLY B N 1
ATOM 4707 C CA . GLY B 1 314 ? 46.095 24.738 30.381 1.00 20.64 311 GLY B CA 1
ATOM 4708 C C . GLY B 1 314 ? 44.846 25.003 29.566 1.00 18.79 311 GLY B C 1
ATOM 4709 O O . GLY B 1 314 ? 44.551 26.141 29.208 1.00 19.16 311 GLY B O 1
ATOM 4710 N N . GLY B 1 315 ? 44.106 23.942 29.274 1.00 18.21 312 GLY B N 1
ATOM 4711 C CA . GLY B 1 315 ? 42.880 24.096 28.516 1.00 18.48 312 GLY B CA 1
ATOM 4712 C C . GLY B 1 315 ? 41.858 24.898 29.302 1.00 19.17 312 GLY B C 1
ATOM 4713 O O . GLY B 1 315 ? 41.123 25.719 28.751 1.00 17.34 312 GLY B O 1
ATOM 4722 N N . LEU B 1 317 ? 42.491 27.165 31.467 1.00 18.44 314 LEU B N 1
ATOM 4723 C CA . LEU B 1 317 ? 42.959 28.543 31.469 1.00 18.10 314 LEU B CA 1
ATOM 4724 C C . LEU B 1 317 ? 42.631 29.219 30.136 1.00 21.00 314 LEU B C 1
ATOM 4725 O O . LEU B 1 317 ? 42.173 30.364 30.096 1.00 19.75 314 LEU B O 1
ATOM 4730 N N . LEU B 1 318 ? 42.861 28.500 29.044 1.00 21.95 315 LEU B N 1
ATOM 4731 C CA . LEU B 1 318 ? 42.581 29.044 27.714 1.00 21.33 315 LEU B CA 1
ATOM 4732 C C . LEU B 1 318 ? 41.091 29.360 27.593 1.00 20.03 315 LEU B C 1
ATOM 4733 O O . LEU B 1 318 ? 40.711 30.420 27.093 1.00 21.90 315 LEU B O 1
ATOM 4738 N N . LYS B 1 319 ? 40.252 28.433 28.051 1.00 18.72 316 LYS B N 1
ATOM 4739 C CA . LYS B 1 319 ? 38.801 28.609 27.984 1.00 17.88 316 LYS B CA 1
ATOM 4740 C C . LYS B 1 319 ? 38.335 29.813 28.795 1.00 19.68 316 LYS B C 1
ATOM 4741 O O . LYS B 1 319 ? 37.480 30.580 28.348 1.00 16.67 316 LYS B O 1
ATOM 4747 N N . HIS B 1 320 ? 38.896 29.979 29.991 1.00 19.14 317 HIS B N 1
ATOM 4748 C CA . HIS B 1 320 ? 38.524 31.103 30.843 1.00 20.23 317 HIS B CA 1
ATOM 4749 C C . HIS B 1 320 ? 38.863 32.437 30.162 1.00 21.17 317 HIS B C 1
ATOM 4750 O O . HIS B 1 320 ? 38.068 33.383 30.173 1.00 20.65 317 HIS B O 1
ATOM 4765 N N . ALA B 1 322 ? 39.333 32.980 26.899 1.00 24.52 319 ALA B N 1
ATOM 4766 C CA . ALA B 1 322 ? 38.505 33.107 25.712 1.00 26.78 319 ALA B CA 1
ATOM 4767 C C . ALA B 1 322 ? 37.111 33.603 26.040 1.00 28.53 319 ALA B C 1
ATOM 4768 O O . ALA B 1 322 ? 36.605 34.519 25.393 1.00 28.27 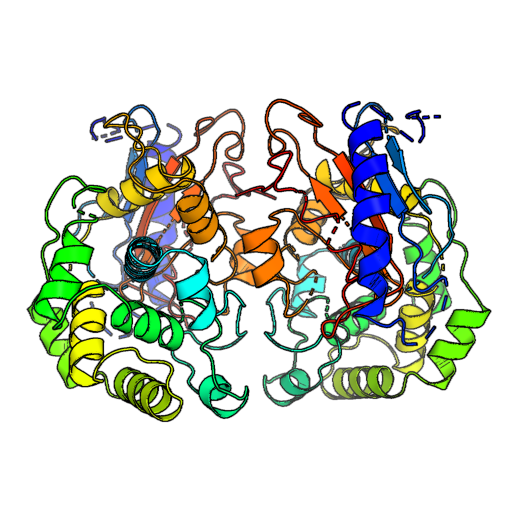319 ALA B O 1
ATOM 4770 N N . GLN B 1 323 ? 36.486 33.008 27.051 1.00 28.21 320 GLN B N 1
ATOM 4771 C CA . GLN B 1 323 ? 35.135 33.420 27.403 1.00 31.43 320 GLN B CA 1
ATOM 4772 C C . GLN B 1 323 ? 35.097 34.791 28.055 1.00 28.66 320 GLN B C 1
ATOM 4773 O O . GLN B 1 323 ? 34.241 35.609 27.726 1.00 26.03 320 GLN B O 1
ATOM 4779 N N . GLU B 1 324 ? 36.035 35.044 28.964 1.00 28.92 321 GLU B N 1
ATOM 4780 C CA . GLU B 1 324 ? 36.094 36.313 29.677 1.00 29.03 321 GLU B CA 1
ATOM 4781 C C . GLU B 1 324 ? 36.409 37.508 28.781 1.00 29.84 321 GLU B C 1
ATOM 4782 O O . GLU B 1 324 ? 35.821 38.578 28.942 1.00 29.64 321 GLU B O 1
ATOM 4788 N N . TRP B 1 325 ? 37.336 37.332 27.844 1.00 28.54 322 TRP B N 1
ATOM 4789 C CA . TRP B 1 325 ? 37.708 38.415 26.942 1.00 28.58 322 TRP B CA 1
ATOM 4790 C C . TRP B 1 325 ? 37.029 38.318 25.578 1.00 29.37 322 TRP B C 1
ATOM 4791 O O . TRP B 1 325 ? 37.300 39.127 24.690 1.00 29.13 322 TRP B O 1
ATOM 4802 N N . GLU B 1 326 ? 36.157 37.327 25.414 1.00 29.50 323 GLU B N 1
ATOM 4803 C CA . GLU B 1 326 ? 35.432 37.131 24.159 1.00 31.85 323 GLU B CA 1
ATOM 4804 C C . GLU B 1 326 ? 36.378 37.017 22.969 1.00 29.07 323 GLU B C 1
ATOM 4805 O O . GLU B 1 326 ? 36.341 37.832 22.048 1.00 30.52 323 GLU B O 1
ATOM 4811 N N . LEU B 1 327 ? 37.214 35.987 22.992 1.00 27.47 324 LEU B N 1
ATOM 4812 C CA . LEU B 1 327 ? 38.190 35.756 21.936 1.00 26.42 324 LEU B CA 1
ATOM 4813 C C . LEU B 1 327 ? 37.679 34.938 20.763 1.00 26.45 324 LEU B C 1
ATOM 4814 O O . LEU B 1 327 ? 38.274 34.970 19.690 1.00 28.63 324 LEU B O 1
ATOM 4819 N N . SER B 1 328 ? 36.594 34.199 20.974 1.00 26.14 325 SER B N 1
ATOM 4820 C CA . SER B 1 328 ? 36.037 33.343 19.935 1.00 30.11 325 SER B CA 1
ATOM 4821 C C . SER B 1 328 ? 35.983 34.027 18.570 1.00 30.48 325 SER B C 1
ATOM 4822 O O . SER B 1 328 ? 35.567 35.181 18.458 1.00 31.32 325 SER B O 1
ATOM 4825 N N . ILE B 1 329 ? 36.419 33.317 17.534 1.00 31.29 326 ILE B N 1
ATOM 4826 C CA . ILE B 1 329 ? 36.405 33.881 16.190 1.00 33.63 326 ILE B CA 1
ATOM 4827 C C . ILE B 1 329 ? 35.043 33.718 15.526 1.00 37.56 326 ILE B C 1
ATOM 4828 O O . ILE B 1 329 ? 34.790 34.305 14.481 1.00 36.84 326 ILE B O 1
ATOM 4833 N N . PHE B 1 330 ? 34.162 32.928 16.129 1.00 39.83 327 PHE B N 1
ATOM 4834 C CA . PHE B 1 330 ? 32.842 32.724 15.544 1.00 43.90 327 PHE B CA 1
ATOM 4835 C C . PHE B 1 330 ? 31.919 33.912 15.805 1.00 47.20 327 PHE B C 1
ATOM 4836 O O . PHE B 1 330 ? 31.939 34.440 16.937 1.00 47.27 327 PHE B O 1
#

Organism: Bacillus subtilis (strain 168) (NCBI:txid224308)

InterPro domains:
  IPR012338 Beta-lactamase/transpeptidase-like [G3DSA:3.40.710.10] (44-327)
  IPR012338 Beta-lactamase/transpeptidase-like [SSF56601] (2-327)
  IPR015868 Glutaminase [MF_00313] (14-327)
  IPR015868 Glutaminase [PF04960] (32-327)
  IPR015868 Glutaminase [PTHR12544] (29-326)
  IPR015868 Glutaminase [TIGR03814] (18-327)

Radius of gyration: 23.93 Å; Cα contacts (8 Å, |Δi|>4): 1401; chains: 2; bounding box: 67×47×57 Å

Nearest PDB structures (foldseek):
  1mki-assembly1_A  TM=1.001E+00  e=5.551E-50  Bacillus subtilis
  3agf-assembly1_A-2  TM=9.745E-01  e=1.866E-44  Bacillus subtilis
  3agf-assembly1_B-2  TM=9.711E-01  e=4.630E-44  Bacillus subtilis
  3brm-assembly1_A  TM=9.365E-01  e=9.214E-42  unclassified
  2osu-assembly1_A  TM=9.004E-01  e=8.704E-41  Bacillus subtilis

Sequence (598 aa):
AKELINPALQLHDWVEYYRPFAANGQSANDSQLGICVLEPDGTIHAGDWNVSFTQISKVISFIAACSRGIPYVLDRVDVEPTGDAFNSIIRLEINKPGKPFNPINAGALTIASILPGESAYEKLEFLYSVETLIGKRPRIHEEVFRSEWETAHRNRALAYYLKETNFLEAEVEETLEVYLKQCAESTTEDIALIGLILAHDGYHPIRHEQVIPKDVAKLAKALLTCGYNASGKYAAFVGVPAKSGVSGGIALVPPSARREQPFQSGCGIGIYGPAIDEYGNSLTGGLLKHAQEWELSIFAKELINPALQLHDWVEYYRPFAANGQSANDSQLGICVLEPDGTIHAGDWNVSFTQISKVISFIAACSRGIPYVLDRVDVEPTGDAFNSIIRLEINKPGKPFNPINAGALTIASILPGESAYEKLEFLYSVETLIGKRPRIHEEVFRSEWETAHRNRALAYYLKETNFLEAEVEETLEVYLKQCAESTTEDIALIGLILAHDGYHPIRHEQVIPKDVAKLAKALLTCGYNASGKYAAFVGVPAKSGVSGGIALVPPSARREQPFQSGCGIGIYGPAIDEYGNSLTGGLLKHAQEWELSIF